Protein AF-A0A938KTK2-F1 (afdb_monomer_lite)

Structure (mmCIF, N/CA/C/O backbone):
data_AF-A0A938KTK2-F1
#
_entry.id   AF-A0A938KTK2-F1
#
loop_
_atom_site.group_PDB
_atom_site.id
_atom_site.type_symbol
_atom_site.label_atom_id
_atom_site.label_alt_id
_atom_site.label_comp_id
_atom_site.label_asym_id
_atom_site.label_entity_id
_atom_site.label_seq_id
_atom_site.pdbx_PDB_ins_code
_atom_site.Cartn_x
_atom_site.Cartn_y
_atom_site.Cartn_z
_atom_site.occupancy
_atom_site.B_iso_or_equiv
_atom_site.auth_seq_id
_atom_site.auth_comp_id
_atom_site.auth_asym_id
_atom_site.auth_atom_id
_atom_site.pdbx_PDB_model_num
ATOM 1 N N . MET A 1 1 ? -37.517 26.033 -31.814 1.00 39.88 1 MET A N 1
ATOM 2 C CA . MET A 1 1 ? -37.180 26.142 -30.376 1.00 39.88 1 MET A CA 1
ATOM 3 C C . MET A 1 1 ? -37.928 25.054 -29.617 1.00 39.88 1 MET A C 1
ATOM 5 O O . MET A 1 1 ? -39.121 25.195 -29.401 1.00 39.88 1 MET A O 1
ATOM 9 N N . SER A 1 2 ? -37.272 23.935 -29.299 1.00 27.55 2 SER A N 1
ATOM 10 C CA . SER A 1 2 ? -37.910 22.779 -28.652 1.00 27.55 2 SER A CA 1
ATOM 11 C C . SER A 1 2 ? -37.091 22.326 -27.444 1.00 27.55 2 SER A C 1
ATOM 13 O O . SER A 1 2 ? -35.879 22.133 -27.532 1.00 27.55 2 SER A O 1
ATOM 15 N N . LYS A 1 3 ? -37.782 22.191 -26.308 1.00 30.16 3 LYS A N 1
ATOM 16 C CA . LYS A 1 3 ? -37.305 21.900 -24.946 1.00 30.16 3 LYS A CA 1
ATOM 17 C C . LYS A 1 3 ? -36.794 20.457 -24.751 1.00 30.16 3 LYS A C 1
ATOM 19 O O . LYS A 1 3 ? -36.949 19.895 -23.674 1.00 30.16 3 LYS A O 1
ATOM 24 N N . VAL A 1 4 ? -36.178 19.850 -25.767 1.00 32.75 4 VAL A N 1
ATOM 25 C CA . VAL A 1 4 ? -35.735 18.439 -25.724 1.00 32.75 4 VAL A CA 1
ATOM 26 C C . VAL A 1 4 ? -34.206 18.295 -25.624 1.00 32.75 4 VAL A C 1
ATOM 28 O O . VAL A 1 4 ? -33.712 17.264 -25.182 1.00 32.75 4 VAL A O 1
ATOM 31 N N . SER A 1 5 ? -33.426 19.347 -25.890 1.00 31.81 5 SER A N 1
ATOM 32 C CA . SER A 1 5 ? -31.952 19.263 -25.857 1.00 31.81 5 SER A CA 1
ATOM 33 C C . SER A 1 5 ? -31.294 19.537 -24.497 1.00 31.81 5 SER A C 1
ATOM 35 O O . SER A 1 5 ? -30.075 19.433 -24.397 1.00 31.81 5 SER A O 1
ATOM 37 N N . LEU A 1 6 ? -32.049 19.847 -23.434 1.00 31.19 6 LEU A N 1
ATOM 38 C CA . LEU A 1 6 ? -31.462 20.140 -22.112 1.00 31.19 6 LEU A CA 1
ATOM 39 C C . LEU A 1 6 ? -31.362 18.918 -21.177 1.00 31.19 6 LEU A C 1
ATOM 41 O O . LEU A 1 6 ? -30.673 18.982 -20.163 1.00 31.19 6 LEU A O 1
ATOM 45 N N . PHE A 1 7 ? -32.004 17.794 -21.516 1.00 28.53 7 PHE A N 1
ATOM 46 C CA . PHE A 1 7 ? -32.026 16.598 -20.659 1.00 28.53 7 PHE A CA 1
ATOM 47 C C . PHE A 1 7 ? -30.880 15.608 -20.933 1.00 28.53 7 PHE A C 1
ATOM 49 O O . PHE A 1 7 ? -30.569 14.785 -20.076 1.00 28.53 7 PHE A O 1
ATOM 56 N N . LEU A 1 8 ? -30.190 15.718 -22.077 1.00 29.33 8 LEU A N 1
ATOM 57 C CA . LEU A 1 8 ? -29.043 14.855 -22.404 1.00 29.33 8 LEU A CA 1
ATOM 58 C C . LEU A 1 8 ? -27.687 15.390 -21.912 1.00 29.33 8 LEU A C 1
ATOM 60 O O . LEU A 1 8 ? -26.718 14.639 -21.865 1.00 29.33 8 LEU A O 1
ATOM 64 N N . VAL A 1 9 ? -27.609 16.655 -21.488 1.00 30.72 9 VAL A N 1
ATOM 65 C CA . VAL A 1 9 ? -26.362 17.251 -20.964 1.00 30.72 9 VAL A CA 1
ATOM 66 C C . VAL A 1 9 ? -26.236 17.085 -19.440 1.00 30.72 9 VAL A C 1
ATOM 68 O O . VAL A 1 9 ? -25.138 17.162 -18.898 1.00 30.72 9 VAL A O 1
ATOM 71 N N . PHE A 1 10 ? -27.320 16.731 -18.741 1.00 29.06 10 PHE A N 1
ATOM 72 C CA . PHE A 1 10 ? -27.298 16.473 -17.293 1.00 29.06 10 PHE A CA 1
ATOM 73 C C . PHE A 1 10 ? -27.007 15.013 -16.894 1.00 29.06 10 PHE A C 1
ATOM 75 O O . PHE A 1 10 ? -26.837 14.735 -15.709 1.00 29.06 10 PHE A O 1
ATOM 82 N N . LEU A 1 11 ? -26.876 14.088 -17.857 1.00 29.39 11 LEU A N 1
ATOM 83 C CA . LEU A 1 11 ? -26.580 12.666 -17.601 1.00 29.39 11 LEU A CA 1
ATOM 84 C C . LEU A 1 11 ? -25.122 12.248 -17.875 1.00 29.39 11 LEU A C 1
ATOM 86 O O . LEU A 1 11 ? -24.785 11.085 -17.675 1.00 29.39 11 LEU A O 1
ATOM 90 N N . LEU A 1 12 ? -24.234 13.173 -18.264 1.00 28.72 12 LEU A N 1
ATOM 91 C CA . LEU A 1 12 ? -22.822 12.867 -18.570 1.00 28.72 12 LEU A CA 1
ATOM 92 C C . LEU A 1 12 ? -21.791 13.460 -17.594 1.00 28.72 12 LEU A C 1
ATOM 94 O O . LEU A 1 12 ? -20.591 13.288 -17.791 1.00 28.72 12 LEU A O 1
ATOM 98 N N . PHE A 1 13 ? -22.222 14.084 -16.493 1.00 29.36 13 PHE A N 1
ATOM 99 C CA . PHE A 1 13 ? -21.307 14.595 -15.460 1.00 29.36 13 PHE A CA 1
ATOM 100 C C . PHE A 1 13 ? -21.699 14.243 -14.020 1.00 29.36 13 PHE A C 1
ATOM 102 O O . PHE A 1 13 ? -21.293 14.917 -13.078 1.00 29.36 13 PHE A O 1
ATOM 109 N N . SER A 1 14 ? -22.355 13.105 -13.797 1.00 26.55 14 SER A N 1
ATOM 110 C CA . SER A 1 14 ? -22.160 12.374 -12.542 1.00 26.55 14 SER A CA 1
ATOM 111 C C . SER A 1 14 ? -20.843 11.598 -12.637 1.00 26.55 14 SER A C 1
ATOM 113 O O . SER A 1 14 ? -20.817 10.371 -12.673 1.00 26.55 14 SER A O 1
ATOM 115 N N . HIS A 1 15 ? -19.713 12.318 -12.658 1.00 28.14 15 HIS A N 1
ATOM 116 C CA . HIS A 1 15 ? -18.456 11.720 -12.217 1.00 28.14 15 HIS A CA 1
ATOM 117 C C . HIS A 1 15 ? -18.686 11.318 -10.761 1.00 28.14 15 HIS A C 1
ATOM 119 O O . HIS A 1 15 ? -18.537 12.128 -9.845 1.00 28.14 15 HIS A O 1
ATOM 125 N N . SER A 1 16 ? -19.120 10.076 -10.536 1.00 31.05 16 SER A N 1
ATOM 126 C CA . SER A 1 16 ? -19.015 9.456 -9.229 1.00 31.05 16 SER A CA 1
ATOM 127 C C . SER A 1 16 ? -17.548 9.622 -8.866 1.00 31.05 16 SER A C 1
ATOM 129 O O . SER A 1 16 ? -16.688 9.032 -9.514 1.00 31.05 16 SER A O 1
ATOM 131 N N . PHE A 1 17 ? -17.224 10.498 -7.914 1.00 35.62 17 PHE A N 1
ATOM 132 C CA . PHE A 1 17 ? -15.895 10.479 -7.324 1.00 35.62 17 PHE A CA 1
ATOM 133 C C . PHE A 1 17 ? -15.704 9.040 -6.848 1.00 35.62 17 PHE A C 1
ATOM 135 O O . PHE A 1 17 ? -16.387 8.613 -5.921 1.00 35.62 17 PHE A O 1
ATOM 142 N N . LEU A 1 18 ? -14.879 8.267 -7.557 1.00 49.81 18 LEU A N 1
ATOM 143 C CA . LEU A 1 18 ? -14.706 6.845 -7.296 1.00 49.81 18 LEU A CA 1
ATOM 144 C C . LEU A 1 18 ? -13.983 6.731 -5.957 1.00 49.81 18 LEU A C 1
ATOM 146 O O . LEU A 1 18 ? -12.780 6.974 -5.840 1.00 49.81 18 LEU A O 1
ATOM 150 N N . TYR A 1 19 ? -14.764 6.465 -4.913 1.00 61.59 19 TYR A N 1
ATOM 151 C CA . TYR A 1 19 ? -14.257 6.252 -3.571 1.00 61.59 19 TYR A CA 1
ATOM 152 C C . TYR A 1 19 ? -13.677 4.842 -3.500 1.00 61.59 19 TYR A C 1
ATOM 154 O O . TYR A 1 19 ? -14.256 3.882 -3.998 1.00 61.59 19 TYR A O 1
ATOM 162 N N . ALA A 1 20 ? -12.507 4.709 -2.881 1.00 73.06 20 ALA A N 1
ATOM 163 C CA . ALA A 1 20 ? -12.031 3.393 -2.494 1.00 73.06 20 ALA A CA 1
ATOM 164 C C . ALA A 1 20 ? -12.806 2.945 -1.254 1.00 73.06 20 ALA A C 1
ATOM 166 O O . ALA A 1 20 ? -12.622 3.500 -0.171 1.00 73.06 20 ALA A O 1
ATOM 167 N N . ASP A 1 21 ? -13.627 1.912 -1.417 1.00 82.19 21 ASP A N 1
ATOM 168 C CA . ASP A 1 21 ? -14.369 1.266 -0.332 1.00 82.19 21 ASP A CA 1
ATOM 169 C C . ASP A 1 21 ? -13.520 0.182 0.362 1.00 82.19 21 ASP A C 1
ATOM 171 O O . ASP A 1 21 ? -13.972 -0.933 0.647 1.00 82.19 21 ASP A O 1
ATOM 175 N N . ASN A 1 22 ? -12.244 0.495 0.590 1.00 90.25 22 ASN A N 1
ATOM 176 C CA . ASN A 1 22 ? -11.316 -0.313 1.367 1.00 90.25 22 ASN A CA 1
ATOM 177 C C . ASN A 1 22 ? -10.430 0.582 2.239 1.00 90.25 22 ASN A C 1
ATOM 179 O O . ASN A 1 22 ? -10.300 1.786 2.043 1.00 90.25 22 ASN A O 1
ATOM 183 N N . GLY A 1 23 ? -9.832 -0.024 3.259 1.00 92.94 23 GLY A N 1
ATOM 184 C CA . GLY A 1 23 ? -9.064 0.670 4.279 1.00 92.94 23 GLY A CA 1
ATOM 185 C C . GLY A 1 23 ? -9.214 -0.002 5.636 1.00 92.94 23 GLY A C 1
ATOM 186 O O . GLY A 1 23 ? -10.206 -0.667 5.948 1.00 92.94 23 GLY A O 1
ATOM 187 N N . ARG A 1 24 ? -8.202 0.163 6.484 1.00 95.31 24 ARG A N 1
ATOM 188 C CA . ARG A 1 24 ? -8.201 -0.449 7.819 1.00 95.31 24 ARG A CA 1
ATOM 189 C C . ARG A 1 24 ? -9.121 0.249 8.808 1.00 95.31 24 ARG A C 1
ATOM 191 O O . ARG A 1 24 ? -9.596 -0.401 9.731 1.00 95.31 24 ARG A O 1
ATOM 198 N N . VAL A 1 25 ? -9.408 1.529 8.607 1.00 95.25 25 VAL A N 1
ATOM 199 C CA . VAL A 1 25 ? -10.257 2.334 9.484 1.00 95.25 25 VAL A CA 1
ATOM 200 C C . VAL A 1 25 ? -11.347 3.001 8.660 1.00 95.25 25 VAL A C 1
ATOM 202 O O . VAL A 1 25 ? -11.061 3.734 7.715 1.00 95.25 25 VAL A O 1
ATOM 205 N N . THR A 1 26 ? -12.599 2.742 9.025 1.00 94.06 26 THR A N 1
ATOM 206 C CA . THR A 1 26 ? -13.753 3.502 8.534 1.00 94.06 26 THR A CA 1
ATOM 207 C C . THR A 1 26 ? -14.094 4.598 9.536 1.00 94.06 26 THR A C 1
ATOM 209 O O . THR A 1 26 ? -14.291 4.308 10.717 1.00 94.06 26 THR A O 1
ATOM 212 N N . HIS A 1 27 ? -14.140 5.847 9.076 1.00 93.69 27 HIS A N 1
ATOM 213 C CA . HIS A 1 27 ? -14.507 7.008 9.883 1.00 93.69 27 HIS A CA 1
ATOM 214 C C . HIS A 1 27 ? -15.988 7.315 9.676 1.00 93.69 27 HIS A C 1
ATOM 216 O O . HIS A 1 27 ? -16.401 7.615 8.554 1.00 93.69 27 HIS A O 1
ATOM 222 N N . LEU A 1 28 ? -16.771 7.258 10.751 1.00 93.25 28 LEU A N 1
ATOM 223 C CA . LEU A 1 28 ? -18.196 7.581 10.717 1.00 93.25 28 LEU A CA 1
ATOM 224 C C . LEU A 1 28 ? -18.598 8.492 11.864 1.00 93.25 28 LEU A C 1
ATOM 226 O O . LEU A 1 28 ? -17.990 8.458 12.933 1.00 93.25 28 LEU A O 1
ATOM 230 N N . ALA A 1 29 ? -19.654 9.261 11.645 1.00 94.25 29 ALA A N 1
ATOM 231 C CA . ALA A 1 29 ? -20.233 10.131 12.645 1.00 94.25 29 ALA A CA 1
ATOM 232 C C . ALA A 1 29 ? -21.749 9.973 12.744 1.00 94.25 29 ALA A C 1
ATOM 234 O O . ALA A 1 29 ? -22.392 9.585 11.776 1.00 94.25 29 ALA A O 1
ATOM 235 N N . TRP A 1 30 ? -22.319 10.309 13.897 1.00 94.31 30 TRP A N 1
ATOM 236 C CA . TRP A 1 30 ? -23.762 10.498 14.057 1.00 94.31 30 TRP A CA 1
ATOM 237 C C . TRP A 1 30 ? -24.066 11.416 15.244 1.00 94.31 30 TRP A C 1
ATOM 239 O O . TRP A 1 30 ? -23.200 11.693 16.084 1.00 94.31 30 TRP A O 1
ATOM 249 N N . THR A 1 31 ? -25.315 11.872 15.310 1.00 94.44 31 THR A N 1
ATOM 250 C CA . THR A 1 31 ? -25.843 12.660 16.429 1.00 94.44 31 THR A CA 1
ATOM 251 C C . THR A 1 31 ? -26.842 11.830 17.220 1.00 94.44 31 THR A C 1
ATOM 253 O O . THR A 1 31 ? -27.628 11.077 16.646 1.00 94.44 31 THR A O 1
ATOM 256 N N . GLU A 1 32 ? -26.801 11.963 18.541 1.00 94.88 32 GLU A N 1
ATOM 257 C CA . GLU A 1 32 ? -27.670 11.256 19.475 1.00 94.88 32 GLU A CA 1
ATOM 258 C C . GLU A 1 32 ? -28.656 12.218 20.140 1.00 94.88 32 GLU A C 1
ATOM 260 O O . GLU A 1 32 ? -28.302 13.325 20.557 1.00 94.88 32 GLU A O 1
ATOM 265 N N . ASN A 1 33 ? -29.891 11.753 20.292 1.00 93.69 33 ASN A N 1
ATOM 266 C CA . ASN A 1 33 ? -30.889 12.348 21.168 1.00 93.69 33 ASN A CA 1
ATOM 267 C C . ASN A 1 33 ? -30.464 12.224 22.647 1.00 93.69 33 ASN A C 1
ATOM 269 O O . ASN A 1 33 ? -29.628 11.380 22.984 1.00 93.69 33 ASN A O 1
ATOM 273 N N . PRO A 1 34 ? -31.072 12.992 23.574 1.00 90.62 34 PRO A N 1
ATOM 274 C CA . PRO A 1 34 ? -30.768 12.897 25.007 1.00 90.62 34 PRO A CA 1
ATOM 275 C C . PRO A 1 34 ? -30.917 11.486 25.601 1.00 90.62 34 PRO A C 1
ATOM 277 O O . PRO A 1 34 ? -30.214 11.146 26.550 1.00 90.62 34 PRO A O 1
ATOM 280 N N . ASN A 1 35 ? -31.792 10.660 25.016 1.00 89.38 35 ASN A N 1
ATOM 281 C CA . ASN A 1 35 ? -32.028 9.263 25.393 1.00 89.38 35 ASN A CA 1
ATOM 282 C C . ASN A 1 35 ? -31.043 8.256 24.752 1.00 89.38 35 ASN A C 1
ATOM 284 O O . ASN A 1 35 ? -31.236 7.052 24.895 1.00 89.38 35 ASN A O 1
ATOM 288 N N . GLY A 1 36 ? -30.026 8.721 24.016 1.00 90.38 36 GLY A N 1
ATOM 289 C CA . GLY A 1 36 ? -29.012 7.880 23.365 1.00 90.38 36 GLY A CA 1
ATOM 290 C C . GLY A 1 36 ? -29.423 7.272 22.017 1.00 90.38 36 GLY A C 1
ATOM 291 O O . GLY A 1 36 ? -28.642 6.529 21.425 1.00 90.38 36 GLY A O 1
ATOM 292 N N . THR A 1 37 ? -30.623 7.576 21.513 1.00 94.50 37 THR A N 1
ATOM 293 C CA . THR A 1 37 ? -31.054 7.140 20.171 1.00 94.50 37 THR A CA 1
ATOM 294 C C . THR A 1 37 ? -30.400 7.977 19.075 1.00 94.50 37 THR A C 1
ATOM 296 O O . THR A 1 37 ? -30.203 9.180 19.237 1.00 94.50 37 THR A O 1
ATOM 299 N N . ILE A 1 38 ? -30.065 7.346 17.953 1.00 95.38 38 ILE A N 1
ATOM 300 C CA . ILE A 1 38 ? -29.476 7.992 16.777 1.00 95.38 38 ILE A CA 1
ATOM 301 C C . ILE A 1 38 ? -30.541 8.853 16.079 1.00 95.38 38 ILE A C 1
ATOM 303 O O . ILE A 1 38 ? -31.690 8.437 15.934 1.00 95.38 38 ILE A O 1
ATOM 307 N N . GLN A 1 39 ? -30.158 10.061 15.664 1.00 93.69 39 GLN A N 1
ATOM 308 C CA . GLN A 1 39 ? -31.005 10.993 14.911 1.00 93.69 39 GLN A CA 1
ATOM 309 C C . GLN A 1 39 ? -30.984 10.709 13.402 1.00 93.69 39 GLN A C 1
ATOM 311 O O . GLN A 1 39 ? -30.013 10.158 12.888 1.00 93.69 39 GLN A O 1
ATOM 316 N N . ASN A 1 40 ? -32.020 11.161 12.685 1.00 89.69 40 ASN A N 1
ATOM 317 C CA . ASN A 1 40 ? -32.114 11.128 11.216 1.00 89.69 40 ASN A CA 1
ATOM 318 C C . ASN A 1 40 ? -31.915 9.724 10.615 1.00 89.69 40 ASN A C 1
ATOM 320 O O . ASN A 1 40 ? -31.173 9.541 9.652 1.00 89.69 40 ASN A O 1
ATOM 324 N N . THR A 1 41 ? -32.573 8.719 11.196 1.00 89.50 41 THR A N 1
ATOM 325 C CA . THR A 1 41 ? -32.383 7.301 10.848 1.00 89.50 41 THR A CA 1
ATOM 326 C C . THR A 1 41 ? -32.988 6.880 9.508 1.00 89.50 41 THR A C 1
ATOM 328 O O . THR A 1 41 ? -32.746 5.757 9.073 1.00 89.50 41 THR A O 1
ATOM 331 N N . GLU A 1 42 ? -33.723 7.769 8.836 1.00 83.88 42 GLU A N 1
ATOM 332 C CA . GLU A 1 42 ? -34.363 7.529 7.534 1.00 83.88 42 GLU A CA 1
ATOM 333 C C . GLU A 1 42 ? -33.356 7.233 6.413 1.00 83.88 42 GLU A C 1
ATOM 335 O O . GLU A 1 42 ? -33.641 6.442 5.519 1.00 83.88 42 GLU A O 1
ATOM 340 N N . SER A 1 43 ? -32.155 7.820 6.477 1.00 84.31 43 SER A N 1
ATOM 341 C CA . SER A 1 43 ? -31.083 7.605 5.501 1.00 84.31 43 SER A CA 1
ATOM 342 C C . SER A 1 43 ? -29.833 7.055 6.183 1.00 84.31 43 SER A C 1
ATOM 344 O O . SER A 1 43 ? -29.384 7.593 7.197 1.00 84.31 43 SER A O 1
ATOM 346 N N . ASN A 1 44 ? -29.265 5.968 5.643 1.00 87.62 44 ASN A N 1
ATOM 347 C CA . ASN A 1 44 ? -28.061 5.301 6.163 1.00 87.62 44 ASN A CA 1
ATOM 348 C C . ASN A 1 44 ? -28.096 5.019 7.680 1.00 87.62 44 ASN A C 1
ATOM 350 O O . ASN A 1 44 ? -27.062 5.072 8.348 1.00 87.62 44 ASN A O 1
ATOM 354 N N . LEU A 1 45 ? -29.277 4.740 8.248 1.00 91.06 45 LEU A N 1
ATOM 355 C CA . LEU A 1 45 ? -29.471 4.532 9.691 1.00 91.06 45 LEU A CA 1
ATOM 356 C C . LEU A 1 45 ? -28.987 5.721 10.556 1.00 91.06 45 LEU A C 1
ATOM 358 O O . LEU A 1 45 ? -28.635 5.534 11.720 1.00 91.06 45 LEU A O 1
ATOM 362 N N . GLY A 1 46 ? -28.938 6.937 9.996 1.00 90.44 46 GLY A N 1
ATOM 363 C CA . GLY A 1 46 ? -28.438 8.147 10.663 1.00 90.44 46 GLY A CA 1
ATOM 364 C C . GLY A 1 46 ? -26.912 8.252 10.720 1.00 90.44 46 GLY A C 1
ATOM 365 O O . GLY A 1 46 ? -26.369 9.163 11.353 1.00 90.44 46 GLY A O 1
ATOM 366 N N . LEU A 1 47 ? -26.201 7.329 10.065 1.00 92.88 47 LEU A N 1
ATOM 367 C CA . LEU A 1 47 ? -24.745 7.300 10.028 1.00 92.88 47 LEU A CA 1
ATOM 368 C C . LEU A 1 47 ? -24.206 8.147 8.875 1.00 92.88 47 LEU A C 1
ATOM 370 O O . LEU A 1 47 ? -24.567 7.983 7.711 1.00 92.88 47 LEU A O 1
ATOM 374 N N . ILE A 1 48 ? -23.256 9.014 9.202 1.00 90.81 48 ILE A N 1
ATOM 375 C CA . ILE A 1 48 ? -22.566 9.889 8.262 1.00 90.81 48 ILE A CA 1
ATOM 376 C C . ILE A 1 48 ? -21.183 9.304 8.003 1.00 90.81 48 ILE A C 1
ATOM 378 O O . ILE A 1 48 ? -20.292 9.364 8.854 1.00 90.81 48 ILE A O 1
ATOM 382 N N . PHE A 1 49 ? -20.987 8.736 6.817 1.00 88.75 49 PHE A N 1
ATOM 383 C CA . PHE A 1 49 ? -19.689 8.222 6.398 1.00 88.75 49 PHE A CA 1
ATOM 384 C C . PHE A 1 49 ? -18.755 9.366 5.987 1.00 88.75 49 PHE A C 1
ATOM 386 O O . PHE A 1 49 ? -19.050 10.143 5.075 1.00 88.75 49 PHE A O 1
ATOM 393 N N . PHE A 1 50 ? -17.593 9.458 6.631 1.00 88.12 50 PHE A N 1
ATOM 394 C CA . PHE A 1 50 ? -16.577 10.443 6.272 1.00 88.12 50 PHE A CA 1
ATOM 395 C C . PHE A 1 50 ? -15.646 9.898 5.193 1.00 88.12 50 PHE A C 1
ATOM 397 O O . PHE A 1 50 ? -15.606 10.426 4.079 1.00 88.12 50 PHE A O 1
ATOM 404 N N . GLU A 1 51 ? -14.887 8.858 5.526 1.00 87.12 51 GLU A N 1
ATOM 405 C CA . GLU A 1 51 ? -13.891 8.250 4.646 1.00 87.12 51 GLU A CA 1
ATOM 406 C C . GLU A 1 51 ? -13.425 6.887 5.172 1.00 87.12 51 GLU A C 1
ATOM 408 O O . GLU A 1 51 ? -13.573 6.563 6.356 1.00 87.12 51 GLU A O 1
ATOM 413 N N . GLN A 1 52 ? -12.777 6.122 4.297 1.00 90.12 52 GLN A N 1
ATOM 414 C CA . GLN A 1 52 ? -11.957 4.975 4.663 1.00 90.12 52 GLN A CA 1
ATOM 415 C C . GLN A 1 52 ? -10.484 5.273 4.392 1.00 90.12 52 GLN A C 1
ATOM 417 O O . GLN A 1 52 ? -10.117 5.832 3.360 1.00 90.12 52 GLN A O 1
ATOM 422 N N . ARG A 1 53 ? -9.627 4.908 5.349 1.00 91.94 53 ARG A N 1
ATOM 423 C CA . ARG A 1 53 ? -8.168 5.029 5.232 1.00 91.94 53 ARG A CA 1
ATOM 424 C C . ARG A 1 53 ? -7.455 3.986 6.083 1.00 91.94 53 ARG A C 1
ATOM 426 O O . ARG A 1 53 ? -8.070 3.178 6.771 1.00 91.94 53 ARG A O 1
ATOM 433 N N . ASN A 1 54 ? -6.127 3.996 6.054 1.00 94.50 54 ASN A N 1
ATOM 434 C CA . ASN A 1 54 ? -5.285 3.060 6.808 1.00 94.50 54 ASN A CA 1
ATOM 435 C C . ASN A 1 54 ? -4.862 3.575 8.189 1.00 94.50 54 ASN A C 1
ATOM 437 O O . ASN A 1 54 ? -3.956 3.019 8.807 1.00 94.50 54 ASN A O 1
ATOM 441 N N . GLN A 1 55 ? -5.475 4.660 8.653 1.00 93.06 55 GLN A N 1
ATOM 442 C CA . GLN A 1 55 ? -5.015 5.422 9.804 1.00 93.06 55 GLN A CA 1
ATOM 443 C C . GLN A 1 55 ? -6.179 5.750 10.729 1.00 93.06 55 GLN A C 1
ATOM 445 O O . GLN A 1 55 ? -7.252 6.131 10.272 1.00 93.06 55 GLN A O 1
ATOM 450 N N . PHE A 1 56 ? -5.932 5.657 12.029 1.00 92.19 56 PHE A N 1
ATOM 451 C CA . PHE A 1 56 ? -6.705 6.411 13.005 1.00 92.19 56 PHE A CA 1
ATOM 452 C C . PHE A 1 56 ? -6.324 7.883 12.945 1.00 92.19 56 PHE A C 1
ATOM 454 O O . PHE A 1 56 ? -5.216 8.225 12.539 1.00 92.19 56 PHE A O 1
ATOM 461 N N . VAL A 1 57 ? -7.223 8.735 13.415 1.00 90.81 57 VAL A N 1
ATOM 462 C CA . VAL A 1 57 ? -6.998 10.163 13.589 1.00 90.81 57 VAL A CA 1
ATOM 463 C C . VAL A 1 57 ? -7.124 10.504 15.064 1.00 90.81 57 VAL A C 1
ATOM 465 O O . VAL A 1 57 ? -8.219 10.678 15.593 1.00 90.81 57 VAL A O 1
ATOM 468 N N . ASN A 1 58 ? -5.988 10.518 15.751 1.00 88.06 58 ASN A N 1
ATOM 469 C CA . ASN A 1 58 ? -5.923 10.750 17.187 1.00 88.06 58 ASN A CA 1
ATOM 470 C C . ASN A 1 58 ? -6.099 12.233 17.461 1.00 88.06 58 ASN A C 1
ATOM 472 O O . ASN A 1 58 ? -5.386 13.049 16.885 1.00 88.06 58 ASN A O 1
ATOM 476 N N . TYR A 1 59 ? -7.024 12.569 18.348 1.00 86.19 59 TYR A N 1
ATOM 477 C CA . TYR A 1 59 ? -7.153 13.926 18.851 1.00 86.19 59 TYR A CA 1
ATOM 478 C C . TYR A 1 59 ? -6.047 14.192 19.871 1.00 86.19 59 TYR A C 1
ATOM 480 O O . TYR A 1 59 ? -5.909 13.437 20.829 1.00 86.19 59 TYR A O 1
ATOM 488 N N . LYS A 1 60 ? -5.249 15.236 19.643 1.00 77.75 60 LYS A N 1
ATOM 489 C CA . LYS A 1 60 ? -4.074 15.576 20.458 1.00 77.75 60 LYS A CA 1
ATOM 490 C C . LYS A 1 60 ? -4.418 16.263 21.779 1.00 77.75 60 LYS A C 1
ATOM 492 O O . LYS A 1 60 ? -3.512 16.432 22.585 1.00 77.75 60 LYS A O 1
ATOM 497 N N . ASP A 1 61 ? -5.676 16.680 21.952 1.00 76.81 61 ASP A N 1
ATOM 498 C CA . ASP A 1 61 ? -6.171 17.469 23.086 1.00 76.81 61 ASP A CA 1
ATOM 499 C C . ASP A 1 61 ? -5.186 18.582 23.487 1.00 76.81 61 ASP A C 1
ATOM 501 O O . ASP A 1 61 ? -4.509 18.483 24.515 1.00 76.81 61 ASP A O 1
ATOM 505 N N . PRO A 1 62 ? -5.031 19.628 22.648 1.00 65.56 62 PRO A N 1
ATOM 506 C CA . PRO A 1 62 ? -3.960 20.617 22.799 1.00 65.56 62 PRO A CA 1
ATOM 507 C C . PRO A 1 62 ? -3.972 21.339 24.155 1.00 65.56 62 PRO A C 1
ATOM 509 O O . PRO A 1 62 ? -2.936 21.885 24.549 1.00 65.56 62 PRO A O 1
ATOM 512 N N . ASN A 1 63 ? -5.111 21.300 24.853 1.00 72.06 63 ASN A N 1
ATOM 513 C CA . ASN A 1 63 ? -5.361 21.929 26.145 1.00 72.06 63 ASN A CA 1
ATOM 514 C C . ASN A 1 63 ? -4.959 21.052 27.347 1.00 72.06 63 ASN A C 1
ATOM 516 O O . ASN A 1 63 ? -4.932 21.553 28.468 1.00 72.06 63 ASN A O 1
ATOM 520 N N . ASN A 1 64 ? -4.617 19.771 27.151 1.00 77.88 64 ASN A N 1
ATOM 521 C CA . ASN A 1 64 ? -4.124 18.899 28.220 1.00 77.88 64 ASN A CA 1
ATOM 522 C C . ASN A 1 64 ? -2.582 18.804 28.193 1.00 77.88 64 ASN A C 1
ATOM 524 O O . ASN A 1 64 ? -2.020 18.050 27.390 1.00 77.88 64 ASN A O 1
ATOM 528 N N . PRO A 1 65 ? -1.856 19.516 29.077 1.00 78.69 65 PRO A N 1
ATOM 529 C CA . PRO A 1 65 ? -0.396 19.594 29.009 1.00 78.69 65 PRO A CA 1
ATOM 530 C C . PRO A 1 65 ? 0.312 18.262 29.296 1.00 78.69 65 PRO A C 1
ATOM 532 O O . PRO A 1 65 ? 1.450 18.087 28.850 1.00 78.69 65 PRO A O 1
ATOM 535 N N . PHE A 1 66 ? -0.344 17.328 29.998 1.00 80.56 66 PHE A N 1
ATOM 536 C CA . PHE A 1 66 ? 0.235 16.040 30.390 1.00 80.56 66 PHE A CA 1
ATOM 537 C C . PHE A 1 66 ? 0.316 15.039 29.234 1.00 80.56 66 PHE A C 1
ATOM 539 O O . PHE A 1 66 ? 1.298 14.301 29.116 1.00 80.56 66 PHE A O 1
ATOM 546 N N . PHE A 1 67 ? -0.704 15.047 28.372 1.00 74.75 67 PHE A N 1
ATOM 547 C CA . PHE A 1 67 ? -0.864 14.117 27.248 1.00 74.75 67 PHE A CA 1
ATOM 548 C C . PHE A 1 67 ? -0.553 14.744 25.887 1.00 74.75 67 PHE A C 1
ATOM 550 O O . PHE A 1 67 ? -0.469 14.034 24.884 1.00 74.75 67 PHE A O 1
ATOM 557 N N . LYS A 1 68 ? -0.306 16.059 25.848 1.00 78.12 68 LYS A N 1
ATOM 558 C CA . LYS A 1 68 ? 0.153 16.754 24.648 1.00 78.12 68 LYS A CA 1
ATOM 559 C C . LYS A 1 68 ? 1.457 16.141 24.134 1.00 78.12 68 LYS A C 1
ATOM 561 O O . LYS A 1 68 ? 2.482 16.156 24.820 1.00 78.12 68 LYS A O 1
ATOM 566 N N . ILE A 1 69 ? 1.413 15.644 22.899 1.00 77.19 69 ILE A N 1
ATOM 567 C CA . ILE A 1 69 ? 2.573 15.102 22.185 1.00 77.19 69 ILE A CA 1
ATOM 568 C C . ILE A 1 69 ? 3.552 16.251 21.916 1.00 77.19 69 ILE A C 1
ATOM 570 O O . ILE A 1 69 ? 3.199 17.223 21.246 1.00 77.19 69 ILE A O 1
ATOM 574 N N . ARG A 1 70 ? 4.773 16.153 22.452 1.00 80.75 70 ARG A N 1
ATOM 575 C CA . ARG A 1 70 ? 5.820 17.182 22.312 1.00 80.75 70 ARG A CA 1
ATOM 576 C C . ARG A 1 70 ? 6.719 16.917 21.114 1.00 80.75 70 ARG A C 1
ATOM 578 O O . ARG A 1 70 ? 6.997 17.829 20.346 1.00 80.75 70 ARG A O 1
ATOM 585 N N . TYR A 1 71 ? 7.128 15.668 20.930 1.00 80.81 71 TYR A N 1
ATOM 586 C CA . TYR A 1 71 ? 7.838 15.209 19.741 1.00 80.81 71 TYR A CA 1
ATOM 587 C C . TYR A 1 71 ? 7.662 13.697 19.571 1.00 80.81 71 TYR A C 1
ATOM 589 O O . TYR A 1 71 ? 7.163 13.001 20.454 1.00 80.81 71 TYR A O 1
ATOM 597 N N . THR A 1 72 ? 8.048 13.181 18.406 1.00 77.69 72 THR A N 1
ATOM 598 C CA . THR A 1 72 ? 8.032 11.744 18.107 1.00 77.69 72 THR A CA 1
ATOM 599 C C . THR A 1 72 ? 9.460 11.266 17.895 1.00 77.69 72 THR A C 1
ATOM 601 O O . THR A 1 72 ? 10.163 11.805 17.043 1.00 77.69 72 THR A O 1
ATOM 604 N N . TRP A 1 73 ? 9.892 10.257 18.651 1.00 78.31 73 TRP A N 1
ATOM 605 C CA . TRP A 1 73 ? 11.234 9.683 18.534 1.00 78.31 73 TRP A CA 1
ATOM 606 C C . TRP A 1 73 ? 11.165 8.163 18.663 1.00 78.31 73 TRP A C 1
ATOM 608 O O . TRP A 1 73 ? 10.493 7.647 19.552 1.00 78.31 73 TRP A O 1
ATOM 618 N N . ILE A 1 74 ? 11.806 7.452 17.727 1.00 77.00 74 ILE A N 1
ATOM 619 C CA . ILE A 1 74 ? 11.784 5.976 17.625 1.00 77.00 74 ILE A CA 1
ATOM 620 C C . ILE A 1 74 ? 10.337 5.424 17.586 1.00 77.00 74 ILE A C 1
ATOM 622 O O . ILE A 1 74 ? 10.019 4.354 18.086 1.00 77.00 74 ILE A O 1
ATOM 626 N N . GLY A 1 75 ? 9.411 6.175 16.981 1.00 70.00 75 GLY A N 1
ATOM 627 C CA . GLY A 1 75 ? 8.001 5.776 16.874 1.00 70.00 75 GLY A CA 1
ATOM 628 C C . GLY A 1 75 ? 7.181 5.908 18.164 1.00 70.00 75 GLY A C 1
ATOM 629 O O . GLY A 1 75 ? 6.005 5.547 18.151 1.00 70.00 75 GLY A O 1
ATOM 630 N N . ILE A 1 76 ? 7.763 6.451 19.237 1.00 78.94 76 ILE A N 1
ATOM 631 C CA . ILE A 1 76 ? 7.071 6.773 20.490 1.00 78.94 76 ILE A CA 1
ATOM 632 C C . ILE A 1 76 ? 6.661 8.248 20.469 1.00 78.94 76 ILE A C 1
ATOM 634 O O . ILE A 1 76 ? 7.451 9.124 20.102 1.00 78.94 76 ILE A O 1
ATOM 638 N N . GLU A 1 77 ? 5.413 8.516 20.854 1.00 80.81 77 GLU A N 1
ATOM 639 C CA . GLU A 1 77 ? 4.852 9.862 21.002 1.00 80.81 77 GLU A CA 1
ATOM 640 C C . GLU A 1 77 ? 5.138 10.363 22.426 1.00 80.81 77 GLU A C 1
ATOM 642 O O . GLU A 1 77 ? 4.433 10.020 23.375 1.00 80.81 77 GLU A O 1
ATOM 647 N N . TRP A 1 78 ? 6.197 11.161 22.581 1.00 83.75 78 TRP A N 1
ATOM 648 C CA . TRP A 1 78 ? 6.661 11.621 23.888 1.00 83.75 78 TRP A CA 1
ATOM 649 C C . TRP A 1 78 ? 5.737 12.702 24.452 1.00 83.75 78 TRP A C 1
ATOM 651 O O . TRP A 1 78 ? 5.455 13.714 23.803 1.00 83.75 78 TRP A O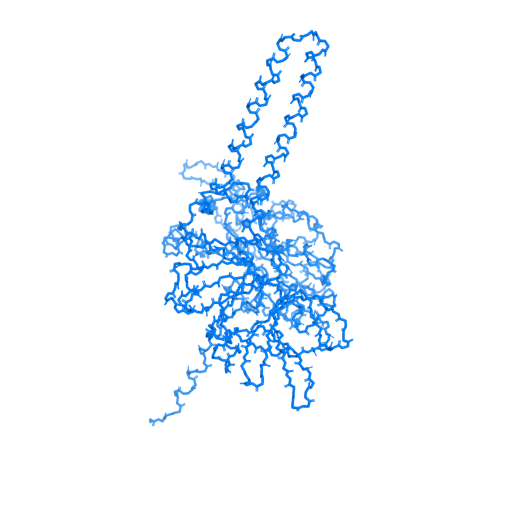 1
ATOM 661 N N . THR A 1 79 ? 5.294 12.491 25.688 1.00 87.12 79 THR A N 1
ATOM 662 C CA . THR A 1 79 ? 4.406 13.386 26.449 1.00 87.12 79 THR A CA 1
ATOM 663 C C . THR A 1 79 ? 5.045 13.753 27.788 1.00 87.12 79 THR A C 1
ATOM 665 O O . THR A 1 79 ? 6.005 13.108 28.209 1.00 87.12 79 THR A O 1
ATOM 668 N N . LEU A 1 80 ? 4.508 14.755 28.494 1.00 87.69 80 LEU A N 1
ATOM 669 C CA . LEU A 1 80 ? 5.031 15.163 29.806 1.00 87.69 80 LEU A CA 1
ATOM 670 C C . LEU A 1 80 ? 5.031 14.006 30.820 1.00 87.69 80 LEU A C 1
ATOM 672 O O . LEU A 1 80 ? 5.955 13.897 31.616 1.00 87.69 80 LEU A O 1
ATOM 676 N N . ILE A 1 81 ? 4.052 13.099 30.742 1.00 87.69 81 ILE A N 1
ATOM 677 C CA . ILE A 1 81 ? 3.994 11.908 31.605 1.00 87.69 81 ILE A CA 1
ATOM 678 C C . ILE A 1 81 ? 5.207 10.998 31.408 1.00 87.69 81 ILE A C 1
ATOM 680 O O . ILE A 1 81 ? 5.719 10.472 32.391 1.00 87.69 81 ILE A O 1
ATOM 684 N N . HIS A 1 82 ? 5.706 10.842 30.178 1.00 89.62 82 HIS A N 1
ATOM 685 C CA . HIS A 1 82 ? 6.924 10.062 29.947 1.00 89.62 82 HIS A CA 1
ATOM 686 C C . HIS A 1 82 ? 8.113 10.681 30.688 1.00 89.62 82 HIS A C 1
ATOM 688 O O . HIS A 1 82 ? 8.859 9.969 31.354 1.00 89.62 82 HIS A O 1
ATOM 694 N N . PHE A 1 83 ? 8.259 12.007 30.616 1.00 90.00 83 PHE A N 1
ATOM 695 C CA . PHE A 1 83 ? 9.335 12.716 31.309 1.00 90.00 83 PHE A CA 1
ATOM 696 C C . PHE A 1 83 ? 9.197 12.634 32.824 1.00 90.00 83 PHE A C 1
ATOM 698 O O . PHE A 1 83 ? 10.181 12.346 33.491 1.00 90.00 83 PHE A O 1
ATOM 705 N N . LEU A 1 84 ? 7.993 12.827 33.367 1.00 91.00 84 LEU A N 1
ATOM 706 C CA . LEU A 1 84 ? 7.746 12.719 34.806 1.00 91.00 84 LEU A CA 1
ATOM 707 C C . LEU A 1 84 ? 8.022 11.301 35.320 1.00 91.00 84 LEU A C 1
ATOM 709 O O . LEU A 1 84 ? 8.670 11.138 36.351 1.00 91.00 84 LEU A O 1
ATOM 713 N N . ALA A 1 85 ? 7.581 10.278 34.584 1.00 87.38 85 ALA A N 1
ATOM 714 C CA . ALA A 1 85 ? 7.792 8.889 34.966 1.00 87.38 85 ALA A CA 1
ATOM 715 C C . ALA A 1 85 ? 9.278 8.498 34.907 1.00 87.38 85 ALA A C 1
ATOM 717 O O . ALA A 1 85 ? 9.776 7.878 35.843 1.00 87.38 85 ALA A O 1
ATOM 718 N N . LEU A 1 86 ? 10.005 8.912 33.860 1.00 90.12 86 LEU A N 1
ATOM 719 C CA . LEU A 1 86 ? 11.453 8.693 33.763 1.00 90.12 86 LEU A CA 1
ATOM 720 C C . LEU A 1 86 ? 12.245 9.510 34.785 1.00 90.12 86 LEU A C 1
ATOM 722 O O . LEU A 1 86 ? 13.239 9.033 35.320 1.00 90.12 86 LEU A O 1
ATOM 726 N N . PHE A 1 87 ? 11.824 10.738 35.078 1.00 90.94 87 PHE A N 1
ATOM 727 C CA . PHE A 1 87 ? 12.465 11.553 36.102 1.00 90.94 87 PHE A CA 1
ATOM 728 C C . PHE A 1 87 ? 12.342 10.889 37.474 1.00 90.94 87 PHE A C 1
ATOM 730 O O . PHE A 1 87 ? 13.339 10.748 38.179 1.00 90.94 87 PHE A O 1
ATOM 737 N N . LEU A 1 88 ? 11.142 10.415 37.827 1.00 89.50 88 LEU A N 1
ATOM 738 C CA . LEU A 1 88 ? 10.911 9.711 39.086 1.00 89.50 88 LEU A CA 1
ATOM 739 C C . LEU A 1 88 ? 11.759 8.436 39.182 1.00 89.50 88 LEU A C 1
ATOM 741 O O . LEU A 1 88 ? 12.342 8.164 40.232 1.00 89.50 88 LEU A O 1
ATOM 745 N N . THR A 1 89 ? 11.872 7.669 38.095 1.00 86.19 89 THR A N 1
ATOM 746 C CA . THR A 1 89 ? 12.684 6.447 38.100 1.00 86.19 89 THR A CA 1
ATOM 747 C C . THR A 1 89 ? 14.169 6.758 38.227 1.00 86.19 89 THR A C 1
ATOM 749 O O . THR A 1 89 ? 14.835 6.133 39.050 1.00 86.19 89 THR A O 1
ATOM 752 N N . ILE A 1 90 ? 14.682 7.753 37.498 1.00 87.88 90 ILE A N 1
ATOM 753 C CA . ILE A 1 90 ? 16.075 8.212 37.599 1.00 87.88 90 ILE A CA 1
ATOM 754 C C . ILE A 1 90 ? 16.371 8.741 39.009 1.00 87.88 90 ILE A C 1
ATOM 756 O O . ILE A 1 90 ? 17.414 8.423 39.578 1.00 87.88 90 ILE A O 1
ATOM 760 N N . LEU A 1 91 ? 15.452 9.489 39.621 1.00 90.19 91 LEU A N 1
ATOM 761 C CA . LEU A 1 91 ? 15.617 9.989 40.986 1.00 90.19 91 LEU A CA 1
ATOM 762 C C . LEU A 1 91 ? 15.729 8.838 41.997 1.00 90.19 91 LEU A C 1
ATOM 764 O O . LEU A 1 91 ? 16.676 8.791 42.785 1.00 90.19 91 LEU A O 1
ATOM 768 N N . LEU A 1 92 ? 14.810 7.867 41.940 1.00 87.12 92 LEU A N 1
ATOM 769 C CA . LEU A 1 92 ? 14.860 6.671 42.789 1.00 87.12 92 LEU A CA 1
ATOM 770 C C . LEU A 1 92 ? 16.159 5.876 42.578 1.00 87.12 92 LEU A C 1
ATOM 772 O O . LEU A 1 92 ? 16.725 5.333 43.532 1.00 87.12 92 LEU A O 1
ATOM 776 N N . GLN A 1 93 ? 16.669 5.844 41.345 1.00 84.19 93 GLN A N 1
ATOM 777 C CA . GLN A 1 93 ? 17.934 5.192 40.997 1.00 84.19 93 GLN A CA 1
ATOM 778 C C . GLN A 1 93 ? 19.135 5.890 41.624 1.00 84.19 93 GLN A C 1
ATOM 780 O O . GLN A 1 93 ? 19.967 5.222 42.239 1.00 84.19 93 GLN A O 1
ATOM 785 N N . LEU A 1 94 ? 19.214 7.218 41.519 1.00 88.19 94 LEU A N 1
ATOM 786 C CA . LEU A 1 94 ? 20.285 8.005 42.128 1.00 88.19 94 LEU A CA 1
ATOM 787 C C . LEU A 1 94 ? 20.328 7.785 43.644 1.00 88.19 94 LEU A C 1
ATOM 789 O O . LEU A 1 94 ? 21.391 7.477 44.183 1.00 88.19 94 LEU A O 1
ATOM 793 N N . LEU A 1 95 ? 19.173 7.826 44.315 1.00 88.81 95 LEU A N 1
ATOM 794 C CA . LEU A 1 95 ? 19.073 7.582 45.759 1.00 88.81 95 LEU A CA 1
ATOM 795 C C . LEU A 1 95 ? 19.503 6.155 46.143 1.00 88.81 95 LEU A C 1
ATOM 797 O O . LEU A 1 95 ? 20.209 5.947 47.134 1.00 88.81 95 LEU A O 1
ATOM 801 N N . THR A 1 96 ? 19.120 5.157 45.342 1.00 86.94 96 THR A N 1
ATOM 802 C CA . THR A 1 96 ? 19.484 3.752 45.582 1.00 86.94 96 THR A CA 1
ATOM 803 C C . THR A 1 96 ? 20.982 3.521 45.370 1.00 86.94 96 THR A C 1
ATOM 805 O O . THR A 1 96 ? 21.645 2.905 46.209 1.00 86.94 96 THR A O 1
ATOM 808 N N . PHE A 1 97 ? 21.555 4.061 44.292 1.00 88.75 97 PHE A N 1
ATOM 809 C CA . PHE A 1 97 ? 22.982 3.927 44.006 1.00 88.75 97 PHE A CA 1
ATOM 810 C C . PHE A 1 97 ? 23.862 4.717 44.970 1.00 88.75 97 PHE A C 1
ATOM 812 O O . PHE A 1 97 ? 24.932 4.221 45.316 1.00 88.75 97 PHE A O 1
ATOM 819 N N . GLN A 1 98 ? 23.425 5.876 45.469 1.00 88.69 98 GLN A N 1
ATOM 820 C CA . GLN A 1 98 ? 24.126 6.587 46.544 1.00 88.69 98 GLN A CA 1
ATOM 821 C C . GLN A 1 98 ? 24.247 5.712 47.798 1.00 88.69 98 GLN A C 1
ATOM 823 O O . GLN A 1 98 ? 25.343 5.556 48.341 1.00 88.69 98 GLN A O 1
ATOM 828 N N . ARG A 1 99 ? 23.153 5.057 48.214 1.00 87.44 99 ARG A N 1
ATOM 829 C CA . ARG A 1 99 ? 23.163 4.133 49.362 1.00 87.44 99 ARG A CA 1
ATOM 830 C C . ARG A 1 99 ? 24.094 2.939 49.142 1.00 87.44 99 ARG A C 1
ATOM 832 O O . ARG A 1 99 ? 24.826 2.565 50.058 1.00 87.44 99 ARG A O 1
ATOM 839 N N . ILE A 1 100 ? 24.087 2.350 47.945 1.00 87.50 100 ILE A N 1
ATOM 840 C CA . ILE A 1 100 ? 24.956 1.211 47.605 1.00 87.50 100 ILE A CA 1
ATOM 841 C C . ILE A 1 100 ? 26.425 1.638 47.550 1.00 87.50 100 ILE A C 1
ATOM 843 O O . ILE A 1 100 ? 27.272 0.945 48.104 1.00 87.50 100 ILE A O 1
ATOM 847 N N . ASN A 1 101 ? 26.736 2.781 46.931 1.00 88.00 101 ASN A N 1
ATOM 848 C CA . ASN A 1 101 ? 28.102 3.298 46.846 1.00 88.00 101 ASN A CA 1
ATOM 849 C C . ASN A 1 101 ? 28.672 3.601 48.243 1.00 88.00 101 ASN A C 1
ATOM 851 O O . ASN A 1 101 ? 29.816 3.239 48.505 1.00 88.00 101 ASN A O 1
ATOM 855 N N . ARG A 1 102 ? 27.870 4.174 49.157 1.00 87.56 102 ARG A N 1
ATOM 856 C CA . ARG A 1 102 ? 28.278 4.398 50.556 1.00 87.56 102 ARG A CA 1
ATOM 857 C C . ARG A 1 102 ? 28.638 3.084 51.254 1.00 87.56 102 ARG A C 1
ATOM 859 O O . ARG A 1 102 ? 29.754 2.926 51.732 1.00 87.56 102 ARG A O 1
ATOM 866 N N . LYS A 1 103 ? 27.746 2.086 51.194 1.00 86.44 103 LYS A N 1
ATOM 867 C CA . LYS A 1 103 ? 28.007 0.748 51.763 1.00 86.44 103 LYS A CA 1
ATOM 868 C C . LYS A 1 103 ? 29.209 0.047 51.118 1.00 86.44 103 LYS A C 1
ATOM 870 O O . LYS A 1 103 ? 29.888 -0.742 51.772 1.00 86.44 103 LYS A O 1
ATOM 875 N N . MET A 1 104 ? 29.465 0.300 49.836 1.00 87.88 104 MET A N 1
ATOM 876 C CA . MET A 1 104 ? 30.586 -0.275 49.090 1.00 87.88 104 MET A CA 1
ATOM 877 C C . MET A 1 104 ? 31.938 0.313 49.523 1.00 87.88 104 MET A C 1
ATOM 879 O O . MET A 1 104 ? 32.917 -0.436 49.588 1.00 87.88 104 MET A O 1
ATOM 883 N N . ALA A 1 105 ? 31.991 1.614 49.838 1.00 86.25 105 ALA A N 1
ATOM 884 C CA . ALA A 1 105 ? 33.192 2.285 50.340 1.00 86.25 105 ALA A CA 1
ATOM 885 C C . ALA A 1 105 ? 33.648 1.695 51.687 1.00 86.25 105 ALA A C 1
ATOM 887 O O . ALA A 1 105 ? 34.826 1.395 51.862 1.00 86.25 105 ALA A O 1
ATOM 888 N N . GLU A 1 106 ? 32.691 1.410 52.571 1.00 87.62 106 GLU A N 1
ATOM 889 C CA . GLU A 1 106 ? 32.907 0.850 53.916 1.00 87.62 106 GLU A CA 1
ATOM 890 C C . GLU A 1 106 ? 33.181 -0.673 53.924 1.00 87.62 106 GLU A C 1
ATOM 892 O O . GLU A 1 106 ? 33.447 -1.266 54.967 1.00 87.62 106 GLU A O 1
ATOM 897 N N . SER A 1 107 ? 33.103 -1.352 52.772 1.00 87.56 107 SER A N 1
ATOM 898 C CA . SER A 1 107 ? 33.145 -2.821 52.692 1.00 87.56 107 SER A CA 1
ATOM 899 C C . SER A 1 107 ? 34.505 -3.399 52.284 1.00 87.56 107 SER A C 1
ATOM 901 O O . SER A 1 107 ? 35.195 -2.864 51.412 1.00 87.56 107 SER A O 1
ATOM 903 N N . ARG A 1 108 ? 34.836 -4.574 52.850 1.00 87.31 108 ARG A N 1
ATOM 904 C CA . ARG A 1 108 ? 36.006 -5.409 52.493 1.00 87.31 108 ARG A CA 1
ATOM 905 C C . ARG A 1 108 ? 35.903 -5.991 51.073 1.00 87.31 108 ARG A C 1
ATOM 907 O O . ARG A 1 108 ? 34.811 -6.063 50.511 1.00 87.31 108 ARG A O 1
ATOM 914 N N . PHE A 1 109 ? 37.026 -6.455 50.514 1.00 84.12 109 PHE A N 1
ATOM 915 C CA . PHE A 1 109 ? 37.190 -6.841 49.099 1.00 84.12 109 PHE A CA 1
ATOM 916 C C . PHE A 1 109 ? 36.057 -7.707 48.513 1.00 84.12 109 PHE A C 1
ATOM 918 O O . PHE A 1 109 ? 35.411 -7.287 47.553 1.00 84.12 109 PHE A O 1
ATOM 925 N N . PHE A 1 110 ? 35.750 -8.867 49.104 1.00 82.94 110 PHE A N 1
ATOM 926 C CA . PHE A 1 110 ? 34.706 -9.766 48.582 1.00 82.94 110 PHE A CA 1
ATOM 927 C C . PHE A 1 110 ? 33.302 -9.146 48.625 1.00 82.94 110 PHE A C 1
ATOM 929 O O . PHE A 1 110 ? 32.535 -9.245 47.668 1.00 82.94 110 PHE A O 1
ATOM 936 N N . LYS A 1 111 ? 32.985 -8.420 49.703 1.00 85.25 111 LYS A N 1
ATOM 937 C CA . LYS A 1 111 ? 31.703 -7.716 49.861 1.00 85.25 111 LYS A CA 1
ATOM 938 C C . LYS A 1 111 ? 31.599 -6.508 48.920 1.00 85.25 111 LYS A C 1
ATOM 940 O O . LYS A 1 111 ? 30.529 -6.185 48.419 1.00 85.25 111 LYS A O 1
ATOM 945 N N . ARG A 1 112 ? 32.723 -5.859 48.611 1.00 86.75 112 ARG A N 1
ATOM 946 C CA . ARG A 1 112 ? 32.809 -4.792 47.606 1.00 86.75 112 ARG A CA 1
ATOM 947 C C . ARG A 1 112 ? 32.517 -5.324 46.201 1.00 86.75 112 ARG A C 1
ATOM 949 O O . ARG A 1 112 ? 31.776 -4.685 45.456 1.00 86.75 112 ARG A O 1
ATOM 956 N N . TRP A 1 113 ? 33.052 -6.493 45.851 1.00 86.69 113 TRP A N 1
ATOM 957 C CA . TRP A 1 113 ? 32.771 -7.157 44.574 1.00 86.69 113 TRP A CA 1
ATOM 958 C C . TRP A 1 113 ? 31.315 -7.615 44.450 1.00 86.69 113 TRP A C 1
ATOM 960 O O . TRP A 1 113 ? 30.703 -7.378 43.408 1.00 86.69 113 TRP A O 1
ATOM 970 N N . SER A 1 114 ? 30.712 -8.157 45.514 1.00 88.38 114 SER A N 1
ATOM 971 C CA . SER A 1 114 ? 29.286 -8.511 45.485 1.00 88.38 114 SER A CA 1
ATOM 972 C C . SER A 1 114 ? 28.386 -7.284 45.280 1.00 88.38 114 SER A C 1
ATOM 974 O O . SER A 1 114 ? 27.454 -7.344 44.479 1.00 88.38 114 SER A O 1
ATOM 976 N N . TYR A 1 115 ? 28.703 -6.130 45.886 1.00 89.00 115 TYR A N 1
ATOM 977 C CA . TYR A 1 115 ? 27.984 -4.880 45.607 1.00 89.00 115 TYR A CA 1
ATOM 978 C C . TYR A 1 115 ? 28.176 -4.371 44.171 1.00 89.00 115 TYR A C 1
ATOM 980 O O . TYR A 1 115 ? 27.251 -3.775 43.620 1.00 89.00 115 TYR A O 1
ATOM 988 N N . ARG A 1 116 ? 29.339 -4.591 43.540 1.00 87.44 116 ARG A N 1
ATOM 989 C CA . ARG A 1 116 ? 29.554 -4.248 42.119 1.00 87.44 116 ARG A CA 1
ATOM 990 C C . ARG A 1 116 ? 28.687 -5.109 41.199 1.00 87.44 116 ARG A C 1
ATOM 992 O O . ARG A 1 116 ? 28.060 -4.566 40.293 1.00 87.44 116 ARG A O 1
ATOM 999 N N . ILE A 1 117 ? 28.595 -6.411 41.473 1.00 89.44 117 ILE A N 1
ATOM 1000 C CA . ILE A 1 117 ? 27.716 -7.334 40.740 1.00 89.44 117 ILE A CA 1
ATOM 1001 C C . ILE A 1 117 ? 26.246 -6.951 40.955 1.00 89.44 117 ILE A C 1
ATOM 1003 O O . ILE A 1 117 ? 25.507 -6.795 39.986 1.00 89.44 117 ILE A O 1
ATOM 1007 N N . LEU A 1 118 ? 25.831 -6.693 42.200 1.00 88.81 118 LEU A N 1
ATOM 1008 C CA . LEU A 1 118 ? 24.482 -6.208 42.510 1.00 88.81 118 LEU A CA 1
ATOM 1009 C C . LEU A 1 118 ? 24.163 -4.909 41.759 1.00 88.81 118 LEU A C 1
ATOM 1011 O O . LEU A 1 118 ? 23.075 -4.764 41.209 1.00 88.81 118 LEU A O 1
ATOM 1015 N N . LYS A 1 119 ? 25.114 -3.970 41.694 1.00 88.62 119 LYS A N 1
ATOM 1016 C CA . LYS A 1 119 ? 24.957 -2.715 40.950 1.00 88.62 119 LYS A CA 1
ATOM 1017 C C . LYS A 1 119 ? 24.757 -2.966 39.453 1.00 88.62 119 LYS A C 1
ATOM 1019 O O . LYS A 1 119 ? 23.917 -2.299 38.858 1.00 88.62 119 LYS A O 1
ATOM 1024 N N . LEU A 1 120 ? 25.470 -3.926 38.858 1.00 89.56 120 LEU A N 1
ATOM 1025 C CA . LEU A 1 120 ? 25.280 -4.323 37.458 1.00 89.56 120 LEU A CA 1
ATOM 1026 C C . LEU A 1 120 ? 23.878 -4.908 37.217 1.00 89.56 120 LEU A C 1
ATOM 1028 O O . LEU A 1 120 ? 23.194 -4.482 36.289 1.00 89.56 120 LEU A O 1
ATOM 1032 N N . PHE A 1 121 ? 23.414 -5.818 38.079 1.00 89.75 121 PHE A N 1
ATOM 1033 C CA . PHE A 1 121 ? 22.047 -6.350 37.998 1.00 89.75 121 PHE A CA 1
ATOM 1034 C C . PHE A 1 121 ? 20.994 -5.249 38.144 1.00 89.75 121 PHE A C 1
ATOM 1036 O O . PHE A 1 121 ? 20.045 -5.193 37.366 1.00 89.75 121 PHE A O 1
ATOM 1043 N N . LEU A 1 122 ? 21.185 -4.329 39.092 1.00 88.00 122 LEU A N 1
ATOM 1044 C CA . LEU A 1 122 ? 20.291 -3.189 39.267 1.00 88.00 122 LEU A CA 1
ATOM 1045 C C . LEU A 1 122 ? 20.280 -2.277 38.037 1.00 88.00 122 LEU A C 1
ATOM 1047 O O . LEU A 1 122 ? 19.206 -1.825 37.661 1.00 88.00 122 LEU A O 1
ATOM 1051 N N . TRP A 1 123 ? 21.414 -2.059 37.365 1.00 86.94 123 TRP A N 1
ATOM 1052 C CA . TRP A 1 123 ? 21.456 -1.332 36.089 1.00 86.94 123 TRP A CA 1
ATOM 1053 C C . TRP A 1 123 ? 20.602 -1.996 35.003 1.00 86.94 123 TRP A C 1
ATOM 1055 O O . TRP A 1 123 ? 19.836 -1.311 34.325 1.00 86.94 123 TRP A O 1
ATOM 1065 N N . VAL A 1 124 ? 20.676 -3.323 34.861 1.00 89.56 124 VAL A N 1
ATOM 1066 C CA . VAL A 1 124 ? 19.843 -4.067 33.900 1.00 89.56 124 VAL A CA 1
ATOM 1067 C C . VAL A 1 124 ? 18.358 -3.962 34.259 1.00 89.56 124 VAL A C 1
ATOM 1069 O O . VAL A 1 124 ? 17.530 -3.663 33.391 1.00 89.56 124 VAL A O 1
ATOM 1072 N N . SER A 1 125 ? 18.013 -4.139 35.538 1.00 87.00 125 SER A N 1
ATOM 1073 C CA . SER A 1 125 ? 16.639 -3.985 36.035 1.00 87.00 125 SER A CA 1
ATOM 1074 C C . SER A 1 125 ? 16.102 -2.573 35.809 1.00 87.00 125 SER A C 1
ATOM 1076 O O . SER A 1 125 ? 14.941 -2.400 35.454 1.00 87.00 125 SER A O 1
ATOM 1078 N N . VAL A 1 126 ? 16.954 -1.560 35.950 1.00 85.69 126 VAL A N 1
ATOM 1079 C CA . VAL A 1 126 ? 16.637 -0.149 35.714 1.00 85.69 126 VAL A CA 1
ATOM 1080 C C . VAL A 1 126 ? 16.327 0.133 34.252 1.00 85.69 126 VAL A C 1
ATOM 1082 O O . VAL A 1 126 ? 15.295 0.734 33.952 1.00 85.69 126 VAL A O 1
ATOM 1085 N N . ILE A 1 127 ? 17.186 -0.319 33.338 1.00 88.50 127 ILE A N 1
ATOM 1086 C CA . ILE A 1 127 ? 16.968 -0.149 31.897 1.00 88.50 127 ILE A CA 1
ATOM 1087 C C . ILE A 1 127 ? 15.656 -0.832 31.495 1.00 88.50 127 ILE A C 1
ATOM 1089 O O . ILE A 1 127 ? 14.831 -0.237 30.800 1.00 88.50 127 ILE A O 1
ATOM 1093 N N . SER A 1 128 ? 15.429 -2.044 32.005 1.00 88.88 128 SER A N 1
ATOM 1094 C CA . SER A 1 128 ? 14.205 -2.811 31.758 1.00 88.88 128 SER A CA 1
ATOM 1095 C C . SER A 1 128 ? 12.964 -2.120 32.334 1.00 88.88 128 SER A C 1
ATOM 1097 O O . SER A 1 128 ? 11.947 -2.016 31.652 1.00 88.88 128 SER A O 1
ATOM 1099 N N . GLY A 1 129 ? 13.049 -1.584 33.556 1.00 88.62 129 GLY A N 1
ATOM 1100 C CA . GLY A 1 129 ? 11.965 -0.846 34.208 1.00 88.62 129 GLY A CA 1
ATOM 1101 C C . GLY A 1 129 ? 11.606 0.448 33.476 1.00 88.62 129 GLY A C 1
ATOM 1102 O O . GLY A 1 129 ? 10.431 0.712 33.234 1.00 88.62 129 GLY A O 1
ATOM 1103 N N . ASN A 1 130 ? 12.606 1.217 33.037 1.00 90.12 130 ASN A N 1
ATOM 1104 C CA . ASN A 1 130 ? 12.393 2.419 32.227 1.00 90.12 130 ASN A CA 1
ATOM 1105 C C . ASN A 1 130 ? 11.733 2.081 30.882 1.00 90.12 130 ASN A C 1
ATOM 1107 O O . ASN A 1 130 ? 10.782 2.751 30.478 1.00 90.12 130 ASN A O 1
ATOM 1111 N N . ALA A 1 131 ? 12.183 1.015 30.212 1.00 90.06 131 ALA A N 1
ATOM 1112 C CA . ALA A 1 131 ? 11.558 0.538 28.980 1.00 90.06 131 ALA A CA 1
ATOM 1113 C C . ALA A 1 131 ? 10.097 0.103 29.206 1.00 90.06 131 ALA A C 1
ATOM 1115 O O . ALA A 1 131 ? 9.222 0.457 28.413 1.00 90.06 131 ALA A O 1
ATOM 1116 N N . ALA A 1 132 ? 9.815 -0.601 30.307 1.00 89.44 132 ALA A N 1
ATOM 1117 C CA . ALA A 1 132 ? 8.464 -1.018 30.679 1.00 89.44 132 ALA A CA 1
ATOM 1118 C C . ALA A 1 132 ? 7.542 0.175 30.974 1.00 89.44 132 ALA A C 1
ATOM 1120 O O . ALA A 1 132 ? 6.382 0.163 30.569 1.00 89.44 132 ALA A O 1
ATOM 1121 N N . ILE A 1 133 ? 8.052 1.225 31.621 1.00 89.19 133 ILE A N 1
ATOM 1122 C CA . ILE A 1 133 ? 7.297 2.454 31.905 1.00 89.19 133 ILE A CA 1
ATOM 1123 C C . ILE A 1 133 ? 6.968 3.208 30.621 1.00 89.19 133 ILE A C 1
ATOM 1125 O O . ILE A 1 133 ? 5.815 3.579 30.418 1.00 89.19 133 ILE A O 1
ATOM 1129 N N . ILE A 1 134 ? 7.946 3.392 29.730 1.00 89.56 134 ILE A N 1
ATOM 1130 C CA . ILE A 1 134 ? 7.710 4.008 28.416 1.00 89.56 134 ILE A CA 1
ATOM 1131 C C . ILE A 1 134 ? 6.628 3.225 27.663 1.00 89.56 134 ILE A C 1
ATOM 1133 O O . ILE A 1 134 ? 5.674 3.811 27.152 1.00 89.56 134 ILE A O 1
ATOM 1137 N N . TRP A 1 135 ? 6.737 1.894 27.648 1.00 89.56 135 TRP A N 1
ATOM 1138 C CA . TRP A 1 135 ? 5.732 1.029 27.039 1.00 89.56 135 TRP A CA 1
ATOM 1139 C C . TRP A 1 135 ? 4.355 1.168 27.703 1.00 89.56 135 TRP A C 1
ATOM 1141 O O . TRP A 1 135 ? 3.353 1.252 26.997 1.00 89.56 135 TRP A O 1
ATOM 1151 N N . ALA A 1 136 ? 4.283 1.235 29.034 1.00 87.56 136 ALA A N 1
ATOM 1152 C CA . ALA A 1 136 ? 3.029 1.367 29.772 1.00 87.56 136 ALA A CA 1
ATOM 1153 C C . ALA A 1 136 ? 2.330 2.706 29.490 1.00 87.56 136 ALA A C 1
ATOM 1155 O O . ALA A 1 136 ? 1.113 2.731 29.291 1.00 87.56 136 ALA A O 1
ATOM 1156 N N . VAL A 1 137 ? 3.085 3.808 29.415 1.00 85.38 137 VAL A N 1
ATOM 1157 C CA . VAL A 1 137 ? 2.541 5.133 29.078 1.00 85.38 137 VAL A CA 1
ATOM 1158 C C . VAL A 1 137 ? 2.059 5.170 27.624 1.00 85.38 137 VAL A C 1
ATOM 1160 O O . VAL A 1 137 ? 0.940 5.620 27.371 1.00 85.38 137 VAL A O 1
ATOM 1163 N N . ASP A 1 138 ? 2.829 4.642 26.665 1.00 83.44 138 ASP A N 1
ATOM 1164 C CA . ASP A 1 138 ? 2.380 4.556 25.265 1.00 83.44 138 ASP A CA 1
ATOM 1165 C C . ASP A 1 138 ? 1.161 3.629 25.112 1.00 83.44 138 ASP A C 1
ATOM 1167 O O . ASP A 1 138 ? 0.204 3.940 24.394 1.00 83.44 138 ASP A O 1
ATOM 1171 N N . TYR A 1 139 ? 1.129 2.512 25.841 1.00 84.62 139 TYR A N 1
ATOM 1172 C CA . TYR A 1 139 ? -0.026 1.620 25.883 1.00 84.62 139 TYR A CA 1
ATOM 1173 C C . TYR A 1 139 ? -1.265 2.341 26.425 1.00 84.62 139 TYR A C 1
ATOM 1175 O O . TYR A 1 139 ? -2.326 2.277 25.800 1.00 84.62 139 TYR A O 1
ATOM 1183 N N . TYR A 1 140 ? -1.137 3.076 27.533 1.00 83.62 140 TYR A N 1
ATOM 1184 C CA . TYR A 1 140 ? -2.225 3.879 28.089 1.00 83.62 140 TYR A CA 1
ATOM 1185 C C . TYR A 1 140 ? -2.715 4.923 27.081 1.00 83.62 140 TYR A C 1
ATOM 1187 O O . TYR A 1 140 ? -3.907 4.961 26.762 1.00 83.62 140 TYR A O 1
ATOM 1195 N N . ASN A 1 141 ? -1.801 5.712 26.508 1.00 77.94 141 ASN A N 1
ATOM 1196 C CA . ASN A 1 141 ? -2.138 6.735 25.520 1.00 77.94 141 ASN A CA 1
ATOM 1197 C C . ASN A 1 141 ? -2.897 6.120 24.343 1.00 77.94 141 ASN A C 1
ATOM 1199 O O . ASN A 1 141 ? -3.958 6.594 23.937 1.00 77.94 141 ASN A O 1
ATOM 1203 N N . THR A 1 142 ? -2.392 5.013 23.805 1.00 73.75 142 THR A N 1
ATOM 1204 C CA . THR A 1 142 ? -2.919 4.443 22.566 1.00 73.75 142 THR A CA 1
ATOM 1205 C C . THR A 1 142 ? -4.146 3.563 22.744 1.00 73.75 142 THR A C 1
ATOM 1207 O O . THR A 1 142 ? -4.988 3.560 21.843 1.00 73.75 142 THR A O 1
ATOM 1210 N N . GLN A 1 143 ? -4.256 2.798 23.831 1.00 76.19 143 GLN A N 1
ATOM 1211 C CA . GLN A 1 143 ? -5.327 1.815 24.030 1.00 76.19 143 GLN A CA 1
ATOM 1212 C C . GLN A 1 143 ? -6.433 2.291 24.968 1.00 76.19 143 GLN A C 1
ATOM 1214 O O . GLN A 1 143 ? -7.540 1.753 24.891 1.00 76.19 143 GLN A O 1
ATOM 1219 N N . ILE A 1 144 ? -6.153 3.272 25.827 1.00 77.31 144 ILE A N 1
ATOM 1220 C CA . ILE A 1 144 ? -7.105 3.780 26.818 1.00 77.31 144 ILE A CA 1
ATOM 1221 C C . ILE A 1 144 ? -7.494 5.210 26.449 1.00 77.31 144 ILE A C 1
ATOM 1223 O O . ILE A 1 144 ? -8.618 5.425 25.999 1.00 77.31 144 ILE A O 1
ATOM 1227 N N . HIS A 1 145 ? -6.557 6.157 26.525 1.00 76.31 145 HIS A N 1
ATOM 1228 C CA . HIS A 1 145 ? -6.836 7.581 26.323 1.00 76.31 145 HIS A CA 1
ATOM 1229 C C . HIS A 1 145 ? -7.403 7.876 24.923 1.00 76.31 145 HIS A C 1
ATOM 1231 O O . HIS A 1 145 ? -8.520 8.362 24.780 1.00 76.31 145 HIS A O 1
ATOM 1237 N N . PHE A 1 146 ? -6.708 7.469 23.855 1.00 75.62 146 PHE A N 1
ATOM 1238 C CA . PHE A 1 146 ? -7.187 7.687 22.483 1.00 75.62 146 PHE A CA 1
ATOM 1239 C C . PHE A 1 146 ? -8.296 6.722 22.039 1.00 75.62 146 PHE A C 1
ATOM 1241 O O . PHE A 1 146 ? -8.747 6.793 20.890 1.00 75.62 146 PHE A O 1
ATOM 1248 N N . ARG A 1 147 ? -8.721 5.781 22.891 1.00 79.94 147 ARG A N 1
ATOM 1249 C CA . ARG A 1 147 ? -9.802 4.850 22.545 1.00 79.94 147 ARG A CA 1
ATOM 1250 C C . ARG A 1 147 ? -11.172 5.484 22.714 1.00 79.94 147 ARG A C 1
ATOM 1252 O O . ARG A 1 147 ? -12.037 5.168 21.904 1.00 79.94 147 ARG A O 1
ATOM 1259 N N . TYR A 1 148 ? -11.360 6.340 23.713 1.00 86.94 148 TYR A N 1
ATOM 1260 C CA . TYR A 1 148 ? -12.581 7.114 23.914 1.00 86.94 148 TYR A CA 1
ATOM 1261 C C . TYR A 1 148 ? -12.222 8.475 24.506 1.00 86.94 148 TYR A C 1
ATOM 1263 O O . TYR A 1 148 ? -11.717 8.534 25.622 1.00 86.94 148 TYR A O 1
ATOM 1271 N N . HIS A 1 149 ? -12.479 9.556 23.770 1.00 86.56 149 HIS A N 1
ATOM 1272 C CA . HIS A 1 149 ? -12.099 10.902 24.207 1.00 86.56 149 HIS A CA 1
ATOM 1273 C C . HIS A 1 149 ? -13.107 11.958 23.770 1.00 86.56 149 HIS A C 1
ATOM 1275 O O . HIS A 1 149 ? -13.701 11.844 22.696 1.00 86.56 149 HIS A O 1
ATOM 1281 N N . GLN A 1 150 ? -13.288 13.005 24.574 1.00 89.81 150 GLN A N 1
ATOM 1282 C CA . GLN A 1 150 ? -14.131 14.142 24.205 1.00 89.81 150 GLN A CA 1
ATOM 1283 C C . GLN A 1 150 ? -13.359 15.111 23.300 1.00 89.81 150 GLN A C 1
ATOM 1285 O O . GLN A 1 150 ? -12.265 15.552 23.635 1.00 89.81 150 GLN A O 1
ATOM 1290 N N . LEU A 1 151 ? -13.959 15.518 22.184 1.00 89.75 151 LEU A N 1
ATOM 1291 C CA . LEU A 1 151 ? -13.427 16.557 21.303 1.00 89.75 151 LEU A CA 1
ATOM 1292 C C . LEU A 1 151 ? -13.809 17.940 21.853 1.00 89.75 151 LEU A C 1
ATOM 1294 O O . LEU A 1 151 ? -14.787 18.559 21.425 1.00 89.75 151 LEU A O 1
ATOM 1298 N N . SER A 1 152 ? -13.076 18.382 22.877 1.00 84.94 152 SER A N 1
ATOM 1299 C CA . SER A 1 152 ? -13.322 19.616 23.637 1.00 84.94 152 SER A CA 1
ATOM 1300 C C . SER A 1 152 ? -13.375 20.876 22.765 1.00 84.94 152 SER A C 1
ATOM 1302 O O . SER A 1 152 ? -14.234 21.724 23.020 1.00 84.94 152 SER A O 1
ATOM 1304 N N . ASP A 1 153 ? -12.560 20.947 21.710 1.00 85.00 153 ASP A N 1
ATOM 1305 C CA . ASP A 1 153 ? -12.477 22.089 20.787 1.00 85.00 153 ASP A CA 1
ATOM 1306 C C . ASP A 1 153 ? -13.634 22.142 19.762 1.00 85.00 153 ASP A C 1
ATOM 1308 O O . ASP A 1 153 ? -13.819 23.137 19.067 1.00 85.00 153 ASP A O 1
ATOM 1312 N N . PHE A 1 154 ? -14.473 21.098 19.683 1.00 85.56 154 PHE A N 1
ATOM 1313 C CA . PHE A 1 154 ? -15.460 20.928 18.605 1.00 85.56 154 PHE A CA 1
ATOM 1314 C C . PHE A 1 154 ? -16.929 21.037 19.051 1.00 85.56 154 PHE A C 1
ATOM 1316 O O . PHE A 1 154 ? -17.829 20.713 18.279 1.00 85.56 154 PHE A O 1
ATOM 1323 N N . LYS A 1 155 ? -17.220 21.511 20.273 1.00 75.25 155 LYS A N 1
ATOM 1324 C CA . LYS A 1 155 ? -18.566 21.465 20.905 1.00 75.25 155 LYS A CA 1
ATOM 1325 C C . LYS A 1 155 ? -19.731 21.930 20.006 1.00 75.25 155 LYS A C 1
ATOM 1327 O O . LYS A 1 155 ? -20.772 21.280 19.979 1.00 75.25 155 LYS A O 1
ATOM 1332 N N . LYS A 1 156 ? -19.569 23.024 19.251 1.00 75.19 156 LYS A N 1
ATOM 1333 C CA . LYS A 1 156 ? -20.639 23.613 18.411 1.00 75.19 156 LYS A CA 1
ATOM 1334 C C . LYS A 1 156 ? -20.585 23.201 16.934 1.00 75.19 156 LYS A C 1
ATOM 1336 O O . LYS A 1 156 ? -21.391 23.667 16.137 1.00 75.19 156 LYS A O 1
ATOM 1341 N N . VAL A 1 157 ? -19.663 22.322 16.552 1.00 80.50 157 VAL A N 1
ATOM 1342 C CA . VAL A 1 157 ? -19.386 22.023 15.143 1.00 80.50 157 VAL A CA 1
ATOM 1343 C C . VAL A 1 157 ? -20.421 21.038 14.579 1.00 80.50 157 VAL A C 1
ATOM 1345 O O . VAL A 1 157 ? -20.809 20.065 15.239 1.00 80.50 157 VAL A O 1
ATOM 1348 N N . ALA A 1 158 ? -20.906 21.306 13.364 1.00 80.50 158 ALA A N 1
ATOM 1349 C CA . ALA A 1 158 ? -21.764 20.393 12.607 1.00 80.50 158 ALA A CA 1
ATOM 1350 C C . ALA A 1 158 ? -20.951 19.200 12.050 1.00 80.50 158 ALA A C 1
ATOM 1352 O O . ALA A 1 158 ? -19.754 19.351 11.805 1.00 80.50 158 ALA A O 1
ATOM 1353 N N . PRO A 1 159 ? -21.559 18.024 11.793 1.00 76.94 159 PRO A N 1
ATOM 1354 C CA . PRO A 1 159 ? -20.820 16.829 11.365 1.00 76.94 159 PRO A CA 1
ATOM 1355 C C . PRO A 1 159 ? -19.939 17.025 10.116 1.00 76.94 159 PRO A C 1
ATOM 1357 O O . PRO A 1 159 ? -18.802 16.558 10.085 1.00 76.94 159 PRO A O 1
ATOM 1360 N N . ASN A 1 160 ? -20.421 17.758 9.106 1.00 75.38 160 ASN A N 1
ATOM 1361 C CA . ASN A 1 160 ? -19.656 18.021 7.879 1.00 75.38 160 ASN A CA 1
ATOM 1362 C C . ASN A 1 160 ? -18.416 18.889 8.131 1.00 75.38 160 ASN A C 1
ATOM 1364 O O . ASN A 1 160 ? -17.358 18.640 7.556 1.00 75.38 160 ASN A O 1
ATOM 1368 N N . ASN A 1 161 ? -18.521 19.855 9.043 1.00 81.56 161 ASN A N 1
ATOM 1369 C CA . ASN A 1 161 ? -17.395 20.704 9.421 1.00 81.56 161 ASN A CA 1
ATOM 1370 C C . ASN A 1 161 ? -16.370 19.906 10.240 1.00 81.56 161 ASN A C 1
ATOM 1372 O O . ASN A 1 161 ? -15.172 20.051 10.020 1.00 81.56 161 ASN A O 1
ATOM 1376 N N . LEU A 1 162 ? -16.827 18.983 11.101 1.00 85.50 162 LEU A N 1
ATOM 1377 C CA . LEU A 1 162 ? -15.937 18.079 11.836 1.00 85.50 162 LEU A CA 1
ATOM 1378 C C . LEU A 1 162 ? -15.080 17.238 10.880 1.00 85.50 162 LEU A C 1
ATOM 1380 O O . LEU A 1 162 ? -13.881 17.095 11.107 1.00 85.50 162 LEU A O 1
ATOM 1384 N N . ARG A 1 163 ? -15.670 16.717 9.795 1.00 85.31 163 ARG A N 1
ATOM 1385 C CA . ARG A 1 163 ? -14.938 15.964 8.766 1.00 85.31 163 ARG A CA 1
ATOM 1386 C C . ARG A 1 163 ? -13.779 16.769 8.180 1.00 85.31 163 ARG A C 1
ATOM 1388 O O . ARG A 1 163 ? -12.684 16.226 8.061 1.00 85.31 163 ARG A O 1
ATOM 1395 N N . ALA A 1 164 ? -14.016 18.027 7.806 1.00 84.06 164 ALA A N 1
ATOM 1396 C CA . ALA A 1 164 ? -12.977 18.892 7.248 1.00 84.06 164 ALA A CA 1
ATOM 1397 C C . ALA A 1 164 ? -11.824 19.089 8.250 1.00 84.06 164 ALA A C 1
ATOM 1399 O O . ALA A 1 164 ? -10.650 18.964 7.889 1.00 84.06 164 ALA A O 1
ATOM 1400 N N . SER A 1 165 ? -12.160 19.271 9.529 1.00 85.44 165 SER A N 1
ATOM 1401 C CA . SER A 1 165 ? -11.187 19.454 10.607 1.00 85.44 165 SER A CA 1
ATOM 1402 C C . SER A 1 165 ? -10.338 18.221 10.916 1.00 85.44 165 SER A C 1
ATOM 1404 O O . SER A 1 165 ? -9.253 18.383 11.456 1.00 85.44 165 SER A O 1
ATOM 1406 N N . LEU A 1 166 ? -10.748 16.998 10.547 1.00 85.88 166 LEU A N 1
ATOM 1407 C CA . LEU A 1 166 ? -9.929 15.789 10.769 1.00 85.88 166 LEU A CA 1
ATOM 1408 C C . LEU A 1 166 ? -8.582 15.821 10.030 1.00 85.88 166 LEU A C 1
ATOM 1410 O O . LEU A 1 166 ? -7.682 15.046 10.356 1.00 85.88 166 LEU A O 1
ATOM 1414 N N . SER A 1 167 ? -8.453 16.684 9.020 1.00 83.88 167 SER A N 1
ATOM 1415 C CA . SER A 1 167 ? -7.203 16.906 8.291 1.00 83.88 167 SER A CA 1
ATOM 1416 C C . SER A 1 167 ? -6.259 17.902 8.981 1.00 83.88 167 SER A C 1
ATOM 1418 O O . SER A 1 167 ? -5.074 17.953 8.638 1.00 83.88 167 SER A O 1
ATOM 1420 N N . ASP A 1 168 ? -6.752 18.653 9.972 1.00 86.81 168 ASP A N 1
ATOM 1421 C CA . ASP A 1 168 ? -5.989 19.675 10.678 1.00 86.81 168 ASP A CA 1
ATOM 1422 C C . ASP A 1 168 ? -4.977 19.042 11.639 1.00 86.81 168 ASP A C 1
ATOM 1424 O O . ASP A 1 168 ? -5.311 18.444 12.666 1.00 86.81 168 ASP A O 1
ATOM 1428 N N . ARG A 1 169 ? -3.696 19.216 11.311 1.00 83.56 169 ARG A N 1
ATOM 1429 C CA . ARG A 1 169 ? -2.576 18.653 12.072 1.00 83.56 169 ARG A CA 1
ATOM 1430 C C . ARG A 1 169 ? -2.371 19.311 13.434 1.00 83.56 169 ARG A C 1
ATOM 1432 O O . ARG A 1 169 ? -1.637 18.752 14.257 1.00 83.56 169 ARG A O 1
ATOM 1439 N N . THR A 1 170 ? -2.995 20.459 13.679 1.00 82.62 170 THR A N 1
ATOM 1440 C CA . THR A 1 170 ? -2.992 21.145 14.975 1.00 82.62 170 THR A CA 1
ATOM 1441 C C . THR A 1 170 ? -3.724 20.302 16.011 1.00 82.62 170 THR A C 1
ATOM 1443 O O . THR A 1 170 ? -3.184 20.021 17.081 1.00 82.62 170 THR A O 1
ATOM 1446 N N . TYR A 1 171 ? -4.909 19.807 15.650 1.00 84.00 171 TYR A N 1
ATOM 1447 C CA . TYR A 1 171 ? -5.776 19.037 16.544 1.00 84.00 171 TYR A CA 1
ATOM 1448 C C . TYR A 1 171 ? -5.591 17.531 16.409 1.00 84.00 171 TYR A C 1
ATOM 1450 O O . TYR A 1 171 ? -5.832 16.792 17.365 1.00 84.00 171 TYR A O 1
ATOM 1458 N N . PHE A 1 172 ? -5.160 17.061 15.240 1.00 87.75 172 PHE A N 1
ATOM 1459 C CA . PHE A 1 172 ? -5.233 15.654 14.892 1.00 87.75 172 PHE A CA 1
ATOM 1460 C C . PHE A 1 172 ? -3.899 15.061 14.420 1.00 87.75 172 PHE A C 1
ATOM 1462 O O . PHE A 1 172 ? -3.092 15.697 13.744 1.00 87.75 172 PHE A O 1
ATOM 1469 N N . GLN A 1 173 ? -3.660 13.799 14.782 1.00 86.06 173 GLN A N 1
ATOM 1470 C CA . GLN A 1 173 ? -2.502 13.009 14.363 1.00 86.06 173 GLN A CA 1
ATOM 1471 C C . GLN A 1 173 ? -2.948 11.714 13.697 1.00 86.06 173 GLN A C 1
ATOM 1473 O O . GLN A 1 173 ? -3.596 10.871 14.319 1.00 86.06 173 GLN A O 1
ATOM 1478 N N . ALA A 1 174 ? -2.561 11.528 12.439 1.00 88.56 174 ALA A N 1
ATOM 1479 C CA . ALA A 1 174 ? -2.798 10.275 11.744 1.00 88.56 174 ALA A CA 1
ATOM 1480 C C . ALA A 1 174 ? -1.848 9.179 12.262 1.00 88.56 174 ALA A C 1
ATOM 1482 O O . ALA A 1 174 ? -0.631 9.358 12.247 1.00 88.56 174 ALA A O 1
ATOM 1483 N N . LYS A 1 175 ? -2.393 8.035 12.689 1.00 87.81 175 LYS A N 1
ATOM 1484 C CA . LYS A 1 175 ? -1.627 6.869 13.160 1.00 87.81 175 LYS A CA 1
ATOM 1485 C C . LYS A 1 175 ? -2.022 5.625 12.376 1.00 87.81 175 LYS A C 1
ATOM 1487 O O . LYS A 1 175 ? -3.170 5.188 12.444 1.00 87.81 175 LYS A O 1
ATOM 1492 N N . GLU A 1 176 ? -1.079 5.063 11.625 1.00 89.31 176 GLU A N 1
ATOM 1493 C CA . GLU A 1 176 ? -1.314 3.876 10.796 1.00 89.31 176 GLU A CA 1
ATOM 1494 C C . GLU A 1 176 ? -1.721 2.652 11.623 1.00 89.31 176 GLU A C 1
ATOM 1496 O O . GLU A 1 176 ? -1.308 2.464 12.769 1.00 89.31 176 GLU A O 1
ATOM 1501 N N . THR A 1 177 ? -2.540 1.791 11.026 1.00 90.81 177 THR A N 1
ATOM 1502 C CA . THR A 1 177 ? -2.920 0.510 11.612 1.00 90.81 177 THR A CA 1
ATOM 1503 C C . THR A 1 177 ? -3.094 -0.548 10.538 1.00 90.81 177 THR A C 1
ATOM 1505 O O . THR A 1 177 ? -3.535 -0.264 9.432 1.00 90.81 177 THR A O 1
ATOM 1508 N N . ASN A 1 178 ? -2.796 -1.796 10.890 1.00 91.88 178 ASN A N 1
ATOM 1509 C CA . ASN A 1 178 ? -3.064 -2.964 10.055 1.00 91.88 178 ASN A CA 1
ATOM 1510 C C . ASN A 1 178 ? -4.375 -3.682 10.436 1.00 91.88 178 ASN A C 1
ATOM 1512 O O . ASN A 1 178 ? -4.767 -4.640 9.763 1.00 91.88 178 ASN A O 1
ATOM 1516 N N . LYS A 1 179 ? -5.047 -3.249 11.512 1.00 92.50 179 LYS A N 1
ATOM 1517 C CA . LYS A 1 179 ? -6.258 -3.885 12.047 1.00 92.50 179 LYS A CA 1
ATOM 1518 C C . LYS A 1 179 ? -7.496 -3.237 11.438 1.00 92.50 179 LYS A C 1
ATOM 1520 O O . LYS A 1 179 ? -7.600 -2.020 11.451 1.00 92.50 179 LYS A O 1
ATOM 1525 N N . LEU A 1 180 ? -8.454 -4.052 10.995 1.00 94.62 180 LEU A N 1
ATOM 1526 C CA . LEU A 1 180 ? -9.791 -3.573 10.630 1.00 94.62 180 LEU A CA 1
ATOM 1527 C C . LEU A 1 180 ? -10.477 -2.979 11.862 1.00 94.62 180 LEU A C 1
ATOM 1529 O O . LEU A 1 180 ? -10.497 -3.608 12.929 1.00 94.62 180 LEU A O 1
ATOM 1533 N N . ARG A 1 181 ? -10.966 -1.751 11.738 1.00 95.62 181 ARG A N 1
ATOM 1534 C CA . ARG A 1 181 ? -11.515 -0.937 12.820 1.00 95.62 181 ARG A CA 1
ATOM 1535 C C . ARG A 1 181 ? -12.501 0.091 12.275 1.00 95.62 181 ARG A C 1
ATOM 1537 O O . ARG A 1 181 ? -12.482 0.429 11.089 1.00 95.62 181 ARG A O 1
ATOM 1544 N N . PHE A 1 182 ? -13.291 0.625 13.192 1.00 95.81 182 PHE A N 1
ATOM 1545 C CA . PHE A 1 182 ? -14.004 1.877 13.024 1.00 95.81 182 PHE A CA 1
ATOM 1546 C C . PHE A 1 182 ? -13.390 2.958 13.911 1.00 95.81 182 PHE A C 1
ATOM 1548 O O . PHE A 1 182 ? -12.891 2.676 15.007 1.00 95.81 182 PHE A O 1
ATOM 1555 N N . GLN A 1 183 ? -13.459 4.198 13.444 1.00 95.94 183 GLN A N 1
ATOM 1556 C CA . GLN A 1 183 ? -13.344 5.374 14.287 1.00 95.94 183 GLN A CA 1
ATOM 1557 C C . GLN A 1 183 ? -14.666 6.136 14.236 1.00 95.94 183 GLN A C 1
ATOM 1559 O O . GLN A 1 183 ? -15.071 6.650 13.196 1.00 95.94 183 GLN A O 1
ATOM 1564 N N . LEU A 1 184 ? -15.341 6.142 15.375 1.00 95.56 184 LEU A N 1
ATOM 1565 C CA . LEU A 1 184 ? -16.667 6.693 15.578 1.00 95.56 184 LEU A CA 1
ATOM 1566 C C . LEU A 1 184 ? -16.531 8.120 16.100 1.00 95.56 184 LEU A C 1
ATOM 1568 O O . LEU A 1 184 ? -15.733 8.361 17.004 1.00 95.56 184 LEU A O 1
ATOM 1572 N N . TYR A 1 185 ? -17.346 9.032 15.587 1.00 95.25 185 TYR A N 1
ATOM 1573 C CA . TYR A 1 185 ? -17.521 10.377 16.118 1.00 95.25 185 TYR A CA 1
ATOM 1574 C C . TYR A 1 185 ? -18.980 10.542 16.543 1.00 95.25 185 TYR A C 1
ATOM 1576 O O . TYR A 1 185 ? -19.887 10.512 15.720 1.00 95.25 185 TYR A O 1
ATOM 1584 N N . ARG A 1 186 ? -19.227 10.675 17.843 1.00 94.06 186 ARG A N 1
ATOM 1585 C CA . ARG A 1 186 ? -20.575 10.656 18.422 1.00 94.06 186 ARG A CA 1
ATOM 1586 C C . ARG A 1 186 ? -20.884 12.011 19.023 1.00 94.06 186 ARG A C 1
ATOM 1588 O O . ARG A 1 186 ? -20.157 12.447 19.915 1.00 94.06 186 ARG A O 1
ATOM 1595 N N . LYS A 1 187 ? -21.939 12.678 18.557 1.00 94.00 187 LYS A N 1
ATOM 1596 C CA . LYS A 1 187 ? -22.433 13.904 19.190 1.00 94.00 187 LYS A CA 1
ATOM 1597 C C . LYS A 1 187 ? -23.532 13.548 20.183 1.00 94.00 187 LYS A C 1
ATOM 1599 O O . LYS A 1 187 ? -24.676 13.364 19.787 1.00 94.00 187 LYS A O 1
ATOM 1604 N N . ALA A 1 188 ? -23.181 13.466 21.461 1.00 92.00 188 ALA A N 1
ATOM 1605 C CA . ALA A 1 188 ? -24.096 13.126 22.548 1.00 92.00 188 ALA A CA 1
ATOM 1606 C C . ALA A 1 188 ? -24.190 14.292 23.537 1.00 92.00 188 ALA A C 1
ATOM 1608 O O . ALA A 1 188 ? -23.170 14.866 23.923 1.00 92.00 188 ALA A O 1
ATOM 1609 N N . LYS A 1 189 ? -25.413 14.667 23.941 1.00 89.12 189 LYS A N 1
ATOM 1610 C CA . LYS A 1 189 ? -25.665 15.783 24.882 1.00 89.12 189 LYS A CA 1
ATOM 1611 C C . LYS A 1 189 ? -24.911 17.073 24.496 1.00 89.12 189 LYS A C 1
ATOM 1613 O O . LYS A 1 189 ? -24.295 17.730 25.331 1.00 89.12 189 LYS A O 1
ATOM 1618 N N . GLY A 1 190 ? -24.891 17.393 23.198 1.00 86.44 190 GLY A N 1
ATOM 1619 C CA . GLY A 1 190 ? -24.223 18.583 22.654 1.00 86.44 190 GLY A CA 1
ATOM 1620 C C . GLY A 1 190 ? -22.688 18.536 22.616 1.00 86.44 190 GLY A C 1
ATOM 1621 O O . GLY A 1 190 ? -22.070 19.536 22.265 1.00 86.44 190 GLY A O 1
ATOM 1622 N N . LYS A 1 191 ? -22.053 17.405 22.947 1.00 91.50 191 LYS A N 1
ATOM 1623 C CA . LYS A 1 191 ? -20.591 17.236 22.944 1.00 91.50 191 LYS A CA 1
ATOM 1624 C C . LYS A 1 191 ? -20.177 16.142 21.967 1.00 91.50 191 LYS A C 1
ATOM 1626 O O . LYS A 1 191 ? -20.847 15.119 21.856 1.00 91.50 191 LYS A O 1
ATOM 1631 N N . TRP A 1 192 ? -19.061 16.352 21.277 1.00 93.06 192 TRP A N 1
ATOM 1632 C CA . TRP A 1 192 ? -18.474 15.345 20.399 1.00 93.06 192 TRP A CA 1
ATOM 1633 C C . TRP A 1 192 ? -17.519 14.431 21.160 1.00 93.06 192 TRP A C 1
ATOM 1635 O O . TRP A 1 192 ? -16.698 14.896 21.950 1.00 93.06 192 TRP A O 1
ATOM 1645 N N . TYR A 1 193 ? -17.587 13.141 20.856 1.00 92.62 193 TYR A N 1
ATOM 1646 C CA . TYR A 1 193 ? -16.694 12.108 21.363 1.00 92.62 193 TYR A CA 1
ATOM 1647 C C . TYR A 1 193 ? -16.107 11.322 20.196 1.00 92.62 193 TYR A C 1
ATOM 1649 O O . TYR A 1 193 ? -16.821 11.004 19.250 1.00 92.62 193 TYR A O 1
ATOM 1657 N N . THR A 1 194 ? -14.822 10.986 20.260 1.00 93.06 194 THR A N 1
ATOM 1658 C CA . THR A 1 194 ? -14.184 10.027 19.351 1.00 93.06 194 THR A CA 1
ATOM 1659 C C . THR A 1 194 ? -14.067 8.677 20.044 1.00 93.06 194 THR A C 1
ATOM 1661 O O . THR A 1 194 ? -13.658 8.619 21.200 1.00 93.06 194 THR A O 1
ATOM 1664 N N . GLN A 1 195 ? -14.377 7.589 19.343 1.00 93.62 195 GLN A N 1
ATOM 1665 C CA . GLN A 1 195 ? -14.268 6.229 19.862 1.00 93.62 195 GLN A CA 1
ATOM 1666 C C . GLN A 1 195 ? -13.655 5.287 18.825 1.00 93.62 195 GLN A C 1
ATOM 1668 O O . GLN A 1 195 ? -14.091 5.240 17.679 1.00 93.62 195 GLN A O 1
ATOM 1673 N N . ARG A 1 196 ? -12.666 4.483 19.217 1.00 94.50 196 ARG A N 1
ATOM 1674 C CA . ARG A 1 196 ? -12.165 3.384 18.378 1.00 94.50 196 ARG A CA 1
ATOM 1675 C C . ARG A 1 196 ? -12.979 2.120 18.644 1.00 94.50 196 ARG A C 1
ATOM 1677 O O . ARG A 1 196 ? -13.016 1.647 19.780 1.00 94.50 196 ARG A O 1
ATOM 1684 N N . ALA A 1 197 ? -13.555 1.549 17.593 1.00 95.25 197 ALA A N 1
ATOM 1685 C CA . ALA A 1 197 ? -14.401 0.360 17.661 1.00 95.25 197 ALA A CA 1
ATOM 1686 C C . ALA A 1 197 ? -13.880 -0.784 16.773 1.00 95.25 197 ALA A C 1
ATOM 1688 O O . ALA A 1 197 ? -13.095 -0.590 15.835 1.00 95.25 197 ALA A O 1
ATOM 1689 N N . LEU A 1 198 ? -14.270 -2.009 17.120 1.00 96.38 198 LEU A N 1
ATOM 1690 C CA . LEU A 1 198 ? -13.977 -3.234 16.378 1.00 96.38 198 LEU A CA 1
ATOM 1691 C C . LEU A 1 198 ? -14.761 -3.303 15.045 1.00 96.38 198 LEU A C 1
ATOM 1693 O O . LEU A 1 198 ? -15.697 -2.538 14.873 1.00 96.38 198 LEU A O 1
ATOM 1697 N N . PRO A 1 199 ? -14.377 -4.177 14.089 1.00 95.75 199 PRO A N 1
ATOM 1698 C CA . PRO A 1 199 ? -14.918 -4.201 12.720 1.00 95.75 199 PRO A CA 1
ATOM 1699 C C . PRO A 1 199 ? -16.425 -4.395 12.543 1.00 95.75 199 PRO A C 1
ATOM 1701 O O . PRO A 1 199 ? -16.897 -4.200 11.431 1.00 95.75 199 PRO A O 1
ATOM 1704 N N . VAL A 1 200 ? -17.156 -4.846 13.559 1.00 96.56 200 VAL A N 1
ATOM 1705 C CA . VAL A 1 200 ? -18.601 -5.084 13.469 1.00 96.56 200 VAL A CA 1
ATOM 1706 C C . VAL A 1 200 ? -19.288 -4.192 14.488 1.00 96.56 200 VAL A C 1
ATOM 1708 O O . VAL A 1 200 ? -19.099 -4.391 15.688 1.00 96.56 200 VAL A O 1
ATOM 1711 N N . LEU A 1 201 ? -20.065 -3.213 14.027 1.00 97.25 201 LEU A N 1
ATOM 1712 C CA . LEU A 1 201 ? -20.885 -2.367 14.898 1.00 97.25 201 LEU A CA 1
ATOM 1713 C C . LEU A 1 201 ? -22.267 -2.982 15.038 1.00 97.25 201 LEU A C 1
ATOM 1715 O O . LEU A 1 201 ? -22.892 -3.305 14.037 1.00 97.25 201 LEU A O 1
ATOM 1719 N N . HIS A 1 202 ? -22.755 -3.114 16.264 1.00 96.44 202 HIS A N 1
ATOM 1720 C CA . HIS A 1 202 ? -24.097 -3.601 16.542 1.00 96.44 202 HIS A CA 1
ATOM 1721 C C . HIS A 1 202 ? -24.998 -2.435 16.939 1.00 96.44 202 HIS A C 1
ATOM 1723 O O . HIS A 1 202 ? -24.785 -1.784 17.967 1.00 96.44 202 HIS A O 1
ATOM 1729 N N . LEU A 1 203 ? -26.008 -2.198 16.112 1.00 96.12 203 LEU A N 1
ATOM 1730 C CA . LEU A 1 203 ? -27.114 -1.286 16.348 1.00 96.12 203 LEU A CA 1
ATOM 1731 C C . LEU A 1 203 ? -28.351 -2.107 16.702 1.00 96.12 203 LEU A C 1
ATOM 1733 O O . LEU A 1 203 ? -28.528 -3.201 16.177 1.00 96.12 203 LEU A O 1
ATOM 1737 N N . ALA A 1 204 ? -29.216 -1.589 17.564 1.00 94.44 204 ALA A N 1
ATOM 1738 C CA . ALA A 1 204 ? -30.512 -2.196 17.832 1.00 94.44 204 ALA A CA 1
ATOM 1739 C C . ALA A 1 204 ? -31.636 -1.205 17.588 1.00 94.44 204 ALA A C 1
ATOM 1741 O O . ALA A 1 204 ? -31.541 -0.040 17.972 1.00 94.44 204 ALA A O 1
ATOM 1742 N N . GLN A 1 205 ? -32.700 -1.699 16.972 1.00 92.94 205 GLN A N 1
ATOM 1743 C CA . GLN A 1 205 ? -33.928 -0.964 16.755 1.00 92.94 205 GLN A CA 1
ATOM 1744 C C . GLN A 1 205 ? -34.933 -1.318 17.851 1.00 92.94 205 GLN A C 1
ATOM 1746 O O . GLN A 1 205 ? -35.288 -2.482 18.034 1.00 92.94 205 GLN A O 1
ATOM 1751 N N . ASN A 1 206 ? -35.386 -0.310 18.593 1.00 86.25 206 ASN A N 1
ATOM 1752 C CA . ASN A 1 206 ? -36.390 -0.490 19.636 1.00 86.25 206 ASN A CA 1
ATOM 1753 C C . ASN A 1 206 ? -37.815 -0.599 19.051 1.00 86.25 206 ASN A C 1
ATOM 1755 O O . ASN A 1 206 ? -38.035 -0.420 17.850 1.00 86.25 206 ASN A O 1
ATOM 1759 N N . SER A 1 207 ? -38.804 -0.852 19.913 1.00 82.44 207 SER A N 1
ATOM 1760 C CA . SER A 1 207 ? -40.222 -0.960 19.526 1.00 82.44 207 SER A CA 1
ATOM 1761 C C . SER A 1 207 ? -40.777 0.305 18.858 1.00 82.44 207 SER A C 1
ATOM 1763 O O . SER A 1 207 ? -41.655 0.215 18.006 1.00 82.44 207 SER A O 1
ATOM 1765 N N . LYS A 1 208 ? -40.217 1.481 19.172 1.00 84.12 208 LYS A N 1
ATOM 1766 C CA . LYS A 1 208 ? -40.551 2.778 18.556 1.00 84.12 208 LYS A CA 1
ATOM 1767 C C . LYS A 1 208 ? -39.782 3.045 17.251 1.00 84.12 208 LYS A C 1
ATOM 1769 O O . LYS A 1 208 ? -39.754 4.178 16.785 1.00 84.12 208 LYS A O 1
ATOM 1774 N N . ARG A 1 209 ? -39.128 2.025 16.678 1.00 86.12 209 ARG A N 1
ATOM 1775 C CA . ARG A 1 209 ? -38.257 2.104 15.488 1.00 86.12 209 ARG A CA 1
ATOM 1776 C C . ARG A 1 209 ? -37.053 3.046 15.621 1.00 86.12 209 ARG A C 1
ATOM 1778 O O . ARG A 1 209 ? -36.440 3.415 14.625 1.00 86.12 209 ARG A O 1
ATOM 1785 N N . GLN A 1 210 ? -36.674 3.405 16.841 1.00 91.38 210 GLN A N 1
ATOM 1786 C CA . GLN A 1 210 ? -35.490 4.218 17.099 1.00 91.38 210 GLN A CA 1
ATOM 1787 C C . GLN A 1 210 ? -34.264 3.315 17.205 1.00 91.38 210 GLN A C 1
ATOM 1789 O O . GLN A 1 210 ? -34.336 2.221 17.766 1.00 91.38 210 GLN A O 1
ATOM 1794 N N . ILE A 1 211 ? -33.134 3.786 16.688 1.00 94.94 211 ILE A N 1
ATOM 1795 C CA . ILE A 1 211 ? -31.898 3.007 16.610 1.00 94.94 211 ILE A CA 1
ATOM 1796 C C . ILE A 1 211 ? -30.944 3.447 17.721 1.00 94.94 211 ILE A C 1
ATOM 1798 O O . ILE A 1 211 ? -30.788 4.641 17.968 1.00 94.94 211 ILE A O 1
ATOM 1802 N N . VAL A 1 212 ? -30.290 2.495 18.384 1.00 94.94 212 VAL A N 1
ATOM 1803 C CA . VAL A 1 212 ? -29.294 2.741 19.437 1.00 94.94 212 VAL A CA 1
ATOM 1804 C C . VAL A 1 212 ? -28.034 1.931 19.152 1.00 94.94 212 VAL A C 1
ATOM 1806 O O . VAL A 1 212 ? -28.108 0.760 18.779 1.00 94.94 212 VAL A O 1
ATOM 1809 N N . TYR A 1 213 ? -26.865 2.536 19.359 1.00 95.19 213 TYR A N 1
ATOM 1810 C CA . TYR A 1 213 ? -25.592 1.817 19.344 1.00 95.19 213 TYR A CA 1
ATOM 1811 C C . TYR A 1 213 ? -25.434 0.965 20.611 1.00 95.19 213 TYR A C 1
ATOM 1813 O O . TYR A 1 213 ? -25.466 1.497 21.717 1.00 95.19 213 TYR A O 1
ATOM 1821 N N . GLN A 1 214 ? -25.237 -0.348 20.456 1.00 94.44 214 GLN A N 1
ATOM 1822 C CA . GLN A 1 214 ? -25.104 -1.272 21.588 1.00 94.44 214 GLN A CA 1
ATOM 1823 C C . GLN A 1 214 ? -23.648 -1.613 21.905 1.00 94.44 214 GLN A C 1
ATOM 1825 O O . GLN A 1 214 ? -23.202 -1.472 23.041 1.00 94.44 214 GLN A O 1
ATOM 1830 N N . LYS A 1 215 ? -22.920 -2.140 20.915 1.00 95.25 215 LYS A N 1
ATOM 1831 C CA . LYS A 1 215 ? -21.572 -2.693 21.105 1.00 95.25 215 LYS A CA 1
ATOM 1832 C C . LYS A 1 215 ? -20.827 -2.849 19.787 1.00 95.25 215 LYS A C 1
ATOM 1834 O O . LYS A 1 215 ? -21.420 -2.789 18.713 1.00 95.25 215 LYS A O 1
ATOM 1839 N N . ASP A 1 216 ? -19.541 -3.156 19.885 1.00 96.56 216 ASP A N 1
ATOM 1840 C CA . ASP A 1 216 ? -18.694 -3.528 18.758 1.00 96.56 216 ASP A CA 1
ATOM 1841 C C . ASP A 1 216 ? -17.998 -4.876 18.991 1.00 96.56 216 ASP A C 1
ATOM 1843 O O . ASP A 1 216 ? -17.653 -5.234 20.119 1.00 96.56 216 ASP A O 1
ATOM 1847 N N . THR A 1 217 ? -17.811 -5.659 17.928 1.00 96.69 217 THR A N 1
ATOM 1848 C CA . THR A 1 217 ? -17.194 -6.990 18.005 1.00 96.69 217 THR A CA 1
ATOM 1849 C C . THR A 1 217 ? -16.253 -7.267 16.826 1.00 96.69 217 THR A C 1
ATOM 1851 O O . THR A 1 217 ? -16.188 -6.533 15.840 1.00 96.69 217 THR A O 1
ATOM 1854 N N . ARG A 1 218 ? -15.439 -8.327 16.948 1.00 95.75 218 ARG A N 1
ATOM 1855 C CA . ARG A 1 218 ? -14.551 -8.810 15.865 1.00 95.75 218 ARG A CA 1
ATOM 1856 C C . ARG A 1 218 ? -15.196 -9.861 14.970 1.00 95.75 218 ARG A C 1
ATOM 1858 O O . ARG A 1 218 ? -14.651 -10.157 13.908 1.00 95.75 218 ARG A O 1
ATOM 1865 N N . TYR A 1 219 ? -16.268 -10.471 15.454 1.00 93.81 219 TYR A N 1
ATOM 1866 C CA . TYR A 1 219 ? -16.872 -11.657 14.879 1.00 93.81 219 TYR A CA 1
ATOM 1867 C C . TYR A 1 219 ? -18.358 -11.411 14.720 1.00 93.81 219 TYR A C 1
ATOM 1869 O O . TYR A 1 219 ? -18.969 -10.790 15.583 1.00 93.81 219 TYR A O 1
ATOM 1877 N N . TYR A 1 220 ? -18.934 -11.949 13.662 1.00 90.69 220 TYR A N 1
ATOM 1878 C CA . TYR A 1 220 ? -20.363 -11.887 13.414 1.00 90.69 220 TYR A CA 1
ATOM 1879 C C . TYR A 1 220 ? -20.898 -13.283 13.100 1.00 90.69 220 TYR A C 1
ATOM 1881 O O . TYR A 1 220 ? -20.130 -14.219 12.869 1.00 90.69 220 TYR A O 1
ATOM 1889 N N . LYS A 1 221 ? -22.218 -13.418 13.161 1.00 87.88 221 LYS A N 1
ATOM 1890 C CA . LYS A 1 221 ? -22.958 -14.613 12.766 1.00 87.88 221 LYS A CA 1
ATOM 1891 C C . LYS A 1 221 ? -23.954 -14.188 11.700 1.00 87.88 221 LYS A C 1
ATOM 1893 O O . LYS A 1 221 ? -24.751 -13.302 11.985 1.00 87.88 221 LYS A O 1
ATOM 1898 N N . LEU A 1 222 ? -23.890 -14.784 10.514 1.00 79.94 222 LEU A N 1
ATOM 1899 C CA . LEU A 1 222 ? -24.829 -14.489 9.423 1.00 79.94 222 LEU A CA 1
ATOM 1900 C C . LEU A 1 222 ? -26.241 -14.968 9.772 1.00 79.94 222 LEU A C 1
ATOM 1902 O O . LEU A 1 222 ? -27.204 -14.241 9.572 1.00 79.94 222 LEU A O 1
ATOM 1906 N N . HIS A 1 223 ? -26.332 -16.160 10.361 1.00 76.31 223 HIS A N 1
ATOM 1907 C CA . HIS A 1 223 ? -27.558 -16.748 10.899 1.00 76.31 223 HIS A CA 1
ATOM 1908 C C . HIS A 1 223 ? -27.362 -17.089 12.388 1.00 76.31 223 HIS A C 1
ATOM 1910 O O . HIS A 1 223 ? -26.227 -17.411 12.766 1.00 76.31 223 HIS A O 1
ATOM 1916 N N . PRO A 1 224 ? -28.398 -17.065 13.248 1.00 76.88 224 PRO A N 1
ATOM 1917 C CA . PRO A 1 224 ? -28.293 -17.514 14.643 1.00 76.88 224 PRO A CA 1
ATOM 1918 C C . PRO A 1 224 ? -27.565 -18.862 14.812 1.00 76.88 224 PRO A C 1
ATOM 1920 O O . PRO A 1 224 ? -26.661 -18.976 15.655 1.00 76.88 224 PRO A O 1
ATOM 1923 N N . ASP A 1 225 ? -27.866 -19.808 13.918 1.00 80.44 225 ASP A N 1
ATOM 1924 C CA . ASP A 1 225 ? -27.315 -21.174 13.897 1.00 80.44 225 ASP A CA 1
ATOM 1925 C C . ASP A 1 225 ? -25.945 -21.284 13.215 1.00 80.44 225 ASP A C 1
ATOM 1927 O O . ASP A 1 225 ? -25.282 -22.316 13.285 1.00 80.44 225 ASP A O 1
ATOM 1931 N N . SER A 1 226 ? -25.474 -20.213 12.570 1.00 81.25 226 SER A N 1
ATOM 1932 C CA . SER A 1 226 ? -24.159 -20.205 11.928 1.00 81.25 226 SER A CA 1
ATOM 1933 C C . SER A 1 226 ? -23.021 -20.070 12.944 1.00 81.25 226 SER A C 1
ATOM 1935 O O . SER A 1 226 ? -23.155 -19.497 14.039 1.00 81.25 226 SER A O 1
ATOM 1937 N N . SER A 1 227 ? -21.850 -20.572 12.555 1.00 85.56 227 SER A N 1
ATOM 1938 C CA . SER A 1 227 ? -20.618 -20.383 13.311 1.00 85.56 227 SER A CA 1
ATOM 1939 C C . SER A 1 227 ? -20.199 -18.908 13.319 1.00 85.56 227 SER A C 1
ATOM 1941 O O . SER A 1 227 ? -20.534 -18.112 12.440 1.00 85.56 227 SER A O 1
ATOM 1943 N N . ARG A 1 228 ? -19.465 -18.507 14.362 1.00 89.25 228 ARG A N 1
ATOM 1944 C CA . ARG A 1 228 ? -18.917 -17.148 14.440 1.00 89.25 228 ARG A CA 1
ATOM 1945 C C . ARG A 1 228 ? -17.789 -16.999 13.425 1.00 89.25 228 ARG A C 1
ATOM 1947 O O . ARG A 1 228 ? -16.758 -17.654 13.551 1.00 89.25 228 ARG A O 1
ATOM 1954 N N . VAL A 1 229 ? -17.942 -16.062 12.496 1.00 88.88 229 VAL A N 1
ATOM 1955 C CA . VAL A 1 229 ? -16.939 -15.756 11.474 1.00 88.88 229 VAL A CA 1
ATOM 1956 C C . VAL A 1 229 ? -16.226 -14.459 11.827 1.00 88.88 229 VAL A C 1
ATOM 1958 O O . VAL A 1 229 ? -16.831 -13.482 12.273 1.00 88.88 229 VAL A O 1
ATOM 1961 N N . LYS A 1 230 ? -14.902 -14.436 11.656 1.00 91.94 230 LYS A N 1
ATOM 1962 C CA . LYS A 1 230 ? -14.109 -13.218 11.839 1.00 91.94 230 LYS A CA 1
ATOM 1963 C C . LYS A 1 230 ? -14.395 -12.256 10.694 1.00 91.94 230 LYS A C 1
ATOM 1965 O O . LYS A 1 230 ? -14.261 -12.631 9.535 1.00 91.94 230 LYS A O 1
ATOM 1970 N N . ALA A 1 231 ? -14.714 -11.008 11.013 1.00 91.69 231 ALA A N 1
ATOM 1971 C CA . ALA A 1 231 ? -14.982 -10.005 9.992 1.00 91.69 231 ALA A CA 1
ATOM 1972 C C . ALA A 1 231 ? -13.733 -9.730 9.131 1.00 91.69 231 ALA A C 1
ATOM 1974 O O . ALA A 1 231 ? -12.658 -9.396 9.647 1.00 91.69 231 ALA A O 1
ATOM 1975 N N . THR A 1 232 ? -13.888 -9.884 7.817 1.00 89.62 232 THR A N 1
ATOM 1976 C CA . THR A 1 232 ? -12.882 -9.588 6.782 1.00 89.62 232 THR A CA 1
ATOM 1977 C C . THR A 1 232 ? -13.013 -8.163 6.235 1.00 89.62 232 THR A C 1
ATOM 1979 O O . THR A 1 232 ? -12.071 -7.632 5.642 1.00 89.62 232 THR A O 1
ATOM 1982 N N . THR A 1 233 ? -14.143 -7.515 6.518 1.00 91.25 233 THR A N 1
ATOM 1983 C CA . THR A 1 233 ? -14.482 -6.128 6.189 1.00 91.25 233 THR A CA 1
ATOM 1984 C C . THR A 1 233 ? -15.124 -5.440 7.404 1.00 91.25 233 THR A C 1
ATOM 1986 O O . THR A 1 233 ? -15.317 -6.056 8.454 1.00 91.25 233 THR A O 1
ATOM 1989 N N . GLN A 1 234 ? -15.396 -4.140 7.299 1.00 93.19 234 GLN A N 1
ATOM 1990 C CA . GLN A 1 234 ? -16.170 -3.388 8.283 1.00 93.19 234 GLN A CA 1
ATOM 1991 C C . GLN A 1 234 ? -17.669 -3.539 8.002 1.00 93.19 234 GLN A C 1
ATOM 1993 O O . GLN A 1 234 ? -18.110 -3.258 6.888 1.00 93.19 234 GLN A O 1
ATOM 1998 N N . LEU A 1 235 ? -18.436 -3.945 9.015 1.00 93.56 235 LEU A N 1
ATOM 1999 C CA . LEU A 1 235 ? -19.860 -4.265 8.907 1.00 93.56 235 LEU A CA 1
ATOM 2000 C C . LEU A 1 235 ? -20.680 -3.536 9.976 1.00 93.56 235 LEU A C 1
ATOM 2002 O O . LEU A 1 235 ? -20.197 -3.270 11.081 1.00 93.56 235 LEU A O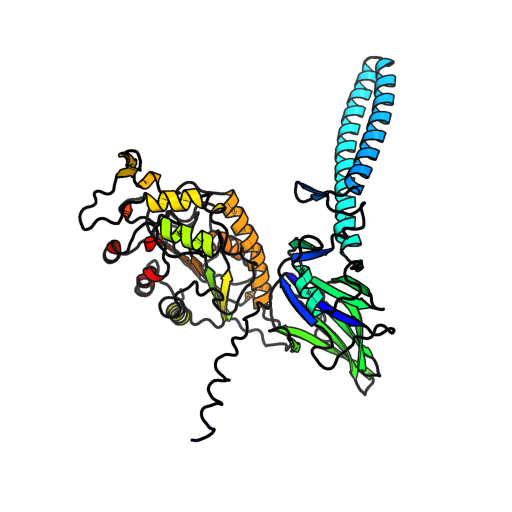 1
ATOM 2006 N N . ILE A 1 236 ? -21.946 -3.275 9.662 1.00 95.25 236 ILE A N 1
ATOM 2007 C CA . ILE A 1 236 ? -22.961 -2.819 10.614 1.00 95.25 236 ILE A CA 1
ATOM 2008 C C . ILE A 1 236 ? -24.040 -3.890 10.711 1.00 95.25 236 ILE A C 1
ATOM 2010 O O . ILE A 1 236 ? -24.641 -4.258 9.712 1.00 95.25 236 ILE A O 1
ATOM 2014 N N . ALA A 1 237 ? -24.276 -4.390 11.914 1.00 95.00 237 ALA A N 1
ATOM 2015 C CA . ALA A 1 237 ? -25.339 -5.323 12.240 1.00 95.00 237 ALA A CA 1
ATOM 2016 C C . ALA A 1 237 ? -26.490 -4.554 12.894 1.00 95.00 237 ALA A C 1
ATOM 2018 O O . ALA A 1 237 ? -26.291 -3.945 13.945 1.00 95.00 237 ALA A O 1
ATOM 2019 N N . LEU A 1 238 ? -27.676 -4.586 12.297 1.00 94.38 238 LEU A N 1
ATOM 2020 C CA . LEU A 1 238 ? -28.897 -4.016 12.851 1.00 94.38 238 LEU A CA 1
ATOM 2021 C C . LEU A 1 238 ? -29.769 -5.138 13.419 1.00 94.38 238 LEU A C 1
ATOM 2023 O O . LEU A 1 238 ? -30.302 -5.953 12.671 1.00 94.38 238 LEU A O 1
ATOM 2027 N N . HIS A 1 239 ? -29.911 -5.162 14.739 1.00 92.94 239 HIS A N 1
ATOM 2028 C CA . HIS A 1 239 ? -30.798 -6.069 15.464 1.00 92.94 239 HIS A CA 1
ATOM 2029 C C . HIS A 1 239 ? -32.205 -5.482 15.513 1.00 92.94 239 HIS A C 1
ATOM 2031 O O . HIS A 1 239 ? -32.396 -4.358 15.984 1.00 92.94 239 HIS A O 1
ATOM 2037 N N . GLN A 1 240 ? -33.187 -6.237 15.043 1.00 89.88 240 GLN A N 1
ATOM 2038 C CA . GLN A 1 240 ? -34.594 -5.854 15.016 1.00 89.88 240 GLN A CA 1
ATOM 2039 C C . GLN A 1 240 ? -35.434 -6.978 15.615 1.00 89.88 240 GLN A C 1
ATOM 2041 O O . GLN A 1 240 ? -35.129 -8.149 15.416 1.00 89.88 240 GLN A O 1
ATOM 2046 N N . LYS A 1 241 ? -36.521 -6.624 16.297 1.00 82.06 241 LYS A N 1
ATOM 2047 C CA . LYS A 1 241 ? -37.578 -7.578 16.643 1.00 82.06 241 LYS A CA 1
ATOM 2048 C C . LYS A 1 241 ? -38.653 -7.520 15.575 1.00 82.06 241 LYS A C 1
ATOM 2050 O O . LYS A 1 241 ? -39.165 -6.435 15.288 1.00 82.06 241 LYS A O 1
ATOM 2055 N N . ASN A 1 242 ? -38.992 -8.659 14.981 1.00 68.94 242 ASN A N 1
ATOM 2056 C CA . ASN A 1 242 ? -40.125 -8.710 14.064 1.00 68.94 242 ASN A CA 1
ATOM 2057 C C . ASN A 1 242 ? -41.463 -8.662 14.843 1.00 68.94 242 ASN A C 1
ATOM 2059 O O . ASN A 1 242 ? -41.496 -8.685 16.076 1.00 68.94 242 ASN A O 1
ATOM 2063 N N . LYS A 1 243 ? -42.586 -8.634 14.113 1.00 64.25 243 LYS A N 1
ATOM 2064 C CA . LYS A 1 243 ? -43.940 -8.622 14.698 1.00 64.25 243 LYS A CA 1
ATOM 2065 C C . LYS A 1 243 ? -44.285 -9.877 15.521 1.00 64.25 243 LYS A C 1
ATOM 2067 O O . LYS A 1 243 ? -45.143 -9.783 16.387 1.00 64.25 243 LYS A O 1
ATOM 2072 N N . SER A 1 244 ? -43.625 -11.014 15.282 1.00 62.91 244 SER A N 1
ATOM 2073 C CA . SER A 1 244 ? -43.778 -12.257 16.056 1.00 62.91 244 SER A CA 1
ATOM 2074 C C . SER A 1 244 ? -42.810 -12.362 17.245 1.00 62.91 244 SER A C 1
ATOM 2076 O O . SER A 1 244 ? -42.742 -13.405 17.884 1.00 62.91 244 SER A O 1
ATOM 2078 N N . GLY A 1 245 ? -42.042 -11.307 17.546 1.00 67.50 245 GLY A N 1
ATOM 2079 C CA . GLY A 1 245 ? -41.109 -11.265 18.675 1.00 67.50 245 GLY A CA 1
ATOM 2080 C C . GLY A 1 245 ? -39.754 -11.938 18.432 1.00 67.50 245 GLY A C 1
ATOM 2081 O O . GLY A 1 245 ? -38.915 -11.917 19.332 1.00 67.50 245 GLY A O 1
ATOM 2082 N N . THR A 1 246 ? -39.502 -12.489 17.240 1.00 71.12 246 THR A N 1
ATOM 2083 C CA . THR A 1 246 ? -38.207 -13.098 16.892 1.00 71.12 246 THR A CA 1
ATOM 2084 C C . THR A 1 246 ? -37.168 -12.033 16.538 1.00 71.12 246 THR A C 1
ATOM 2086 O O . THR A 1 246 ? -37.457 -11.101 15.779 1.00 71.12 246 THR A O 1
ATOM 2089 N N . ASP A 1 247 ? -35.954 -12.190 17.073 1.00 77.81 247 ASP A N 1
ATOM 2090 C CA . ASP A 1 247 ? -34.808 -11.319 16.801 1.00 77.81 247 ASP A CA 1
ATOM 2091 C C . ASP A 1 247 ? -34.222 -11.618 15.408 1.00 77.81 247 ASP A C 1
ATOM 2093 O O . ASP A 1 247 ? -33.677 -12.693 15.156 1.00 77.81 247 ASP A O 1
ATOM 2097 N N . THR A 1 248 ? -34.288 -10.646 14.501 1.00 85.88 248 THR A N 1
ATOM 2098 C CA . THR A 1 248 ? -33.649 -10.688 13.179 1.00 85.88 248 THR A CA 1
ATOM 2099 C C . THR A 1 248 ? -32.454 -9.740 13.134 1.00 85.88 248 THR A C 1
ATOM 2101 O O . THR A 1 248 ? -32.544 -8.603 13.600 1.00 85.88 248 THR A O 1
ATOM 2104 N N . THR A 1 249 ? -31.332 -10.178 12.556 1.00 89.56 249 THR A N 1
ATOM 2105 C CA . THR A 1 249 ? -30.142 -9.332 12.355 1.00 89.56 249 THR A CA 1
ATOM 2106 C C . THR A 1 249 ? -29.920 -9.075 10.870 1.00 89.56 249 THR A C 1
ATOM 2108 O O . THR A 1 249 ? -29.725 -10.017 10.108 1.00 89.56 249 THR A O 1
ATOM 2111 N N . LEU A 1 250 ? -29.891 -7.805 10.470 1.00 91.00 250 LEU A N 1
ATOM 2112 C CA . LEU A 1 250 ? -29.514 -7.388 9.119 1.00 91.00 250 LEU A CA 1
ATOM 2113 C C . LEU A 1 250 ? -28.065 -6.905 9.113 1.00 91.00 250 LEU A C 1
ATOM 2115 O O . LEU A 1 250 ? -27.673 -6.110 9.966 1.00 91.00 250 LEU A O 1
ATOM 2119 N N . PHE A 1 251 ? -27.268 -7.357 8.148 1.00 91.38 251 PHE A N 1
ATOM 2120 C CA . PHE A 1 251 ? -25.893 -6.895 7.973 1.00 91.38 251 PHE A CA 1
ATOM 2121 C C . PHE A 1 251 ? -25.808 -5.898 6.825 1.00 91.38 251 PHE A C 1
ATOM 2123 O O . PHE A 1 251 ? -26.346 -6.132 5.749 1.00 91.38 251 PHE A O 1
ATOM 2130 N N . PHE A 1 252 ? -25.089 -4.806 7.050 1.00 91.75 252 PHE A N 1
ATOM 2131 C CA . PHE A 1 252 ? -24.824 -3.759 6.077 1.00 91.75 252 PHE A CA 1
ATOM 2132 C C . PHE A 1 252 ? -23.321 -3.582 5.897 1.00 91.75 252 PHE A C 1
ATOM 2134 O O . PHE A 1 252 ? -22.538 -3.655 6.853 1.00 91.75 252 PHE A O 1
ATOM 2141 N N . ARG A 1 253 ? -22.932 -3.295 4.659 1.00 87.75 253 ARG A N 1
ATOM 2142 C CA . ARG A 1 253 ? -21.585 -2.889 4.261 1.00 87.75 253 ARG A CA 1
ATOM 2143 C C . ARG A 1 253 ? -21.604 -1.452 3.758 1.00 87.75 253 ARG A C 1
ATOM 2145 O O . ARG A 1 253 ? -22.655 -0.924 3.412 1.00 87.75 253 ARG A O 1
ATOM 2152 N N . PHE A 1 254 ? -20.428 -0.839 3.704 1.00 84.12 254 PHE A N 1
ATOM 2153 C CA . PHE A 1 254 ? -20.255 0.454 3.054 1.00 84.12 254 PHE A CA 1
ATOM 2154 C C . PHE A 1 254 ? -19.860 0.261 1.595 1.00 84.12 254 PHE A C 1
ATOM 2156 O O . PHE A 1 254 ? -18.891 -0.444 1.307 1.00 84.12 254 PHE A O 1
ATOM 2163 N N . GLU A 1 255 ? -20.597 0.912 0.706 1.00 82.31 255 GLU A N 1
ATOM 2164 C CA . GLU A 1 255 ? -20.294 0.992 -0.718 1.00 82.31 255 GLU A CA 1
ATOM 2165 C C . GLU A 1 255 ? -20.694 2.380 -1.218 1.00 82.31 255 GLU A C 1
ATOM 2167 O O . GLU A 1 255 ? -21.805 2.838 -0.954 1.00 82.31 255 GLU A O 1
ATOM 2172 N N . ASN A 1 256 ? -19.773 3.101 -1.859 1.00 79.94 256 ASN A N 1
ATOM 2173 C CA . ASN A 1 256 ? -19.996 4.456 -2.372 1.00 79.94 256 ASN A CA 1
ATOM 2174 C C . ASN A 1 256 ? -20.631 5.421 -1.345 1.00 79.94 256 ASN A C 1
ATOM 2176 O O . ASN A 1 256 ? -21.507 6.222 -1.671 1.00 79.94 256 ASN A O 1
ATOM 2180 N N . LYS A 1 257 ? -20.163 5.363 -0.087 1.00 78.19 257 LYS A N 1
ATOM 2181 C CA . LYS A 1 257 ? -20.682 6.125 1.075 1.00 78.19 257 LYS A CA 1
ATOM 2182 C C . LYS A 1 257 ? -22.121 5.802 1.502 1.00 78.19 257 LYS A C 1
ATOM 2184 O O . LYS A 1 257 ? -22.679 6.539 2.316 1.00 78.19 257 LYS A O 1
ATOM 2189 N N . GLN A 1 258 ? -22.710 4.729 0.997 1.00 84.62 258 GLN A N 1
ATOM 2190 C CA . GLN A 1 258 ? -24.031 4.263 1.396 1.00 84.62 258 GLN A CA 1
ATOM 2191 C C . GLN A 1 258 ? -23.939 2.930 2.132 1.00 84.62 258 GLN A C 1
ATOM 2193 O O . GLN A 1 258 ? -22.977 2.173 1.969 1.00 84.62 258 GLN A O 1
ATOM 2198 N N . LEU A 1 259 ? -24.939 2.668 2.971 1.00 88.12 259 LEU A N 1
ATOM 2199 C CA . LEU A 1 259 ? -25.149 1.352 3.551 1.00 88.12 259 LEU A CA 1
ATOM 2200 C C . LEU A 1 259 ? -25.897 0.483 2.555 1.00 88.12 259 LEU A C 1
ATOM 2202 O O . LEU A 1 259 ? -27.051 0.747 2.232 1.00 88.12 259 LEU A O 1
ATOM 2206 N N . VAL A 1 260 ? -25.237 -0.578 2.116 1.00 88.56 260 VAL A N 1
ATOM 2207 C CA . VAL A 1 260 ? -25.827 -1.586 1.240 1.00 88.56 260 VAL A CA 1
ATOM 2208 C C . VAL A 1 260 ? -26.012 -2.864 2.054 1.00 88.56 260 VAL A C 1
ATOM 2210 O O . VAL A 1 260 ? -25.085 -3.243 2.784 1.00 88.56 260 VAL A O 1
ATOM 2213 N N . PRO A 1 261 ? -27.178 -3.530 1.982 1.00 88.69 261 PRO A N 1
ATOM 2214 C CA . PRO A 1 261 ? -27.359 -4.844 2.580 1.00 88.69 261 PRO A CA 1
ATOM 2215 C C . PRO A 1 261 ? -26.259 -5.811 2.134 1.00 88.69 261 PRO A C 1
ATOM 2217 O O . PRO A 1 261 ? -25.818 -5.821 0.983 1.00 88.69 261 PRO A O 1
ATOM 2220 N N . MET A 1 262 ? -25.767 -6.608 3.073 1.00 86.25 262 MET A N 1
ATOM 2221 C CA . MET A 1 262 ? -24.849 -7.689 2.767 1.00 86.25 262 MET A CA 1
ATOM 2222 C C . MET A 1 262 ? -25.661 -8.870 2.249 1.00 86.25 262 MET A C 1
ATOM 2224 O O . MET A 1 262 ? -26.347 -9.542 3.015 1.00 86.25 262 MET A O 1
ATOM 2228 N N . GLU A 1 263 ? -25.534 -9.141 0.959 1.00 75.62 263 GLU A N 1
ATOM 2229 C CA . GLU A 1 263 ? -26.038 -10.367 0.356 1.00 75.62 263 GLU A CA 1
ATOM 2230 C C . GLU A 1 263 ? -24.933 -11.423 0.395 1.00 75.62 263 GLU A C 1
ATOM 2232 O O . GLU A 1 263 ? -23.779 -11.158 0.039 1.00 75.62 263 GLU A O 1
ATOM 2237 N N . ALA A 1 264 ? -25.270 -12.619 0.876 1.00 67.50 264 ALA A N 1
ATOM 2238 C CA . ALA A 1 264 ? -24.387 -13.769 0.766 1.00 67.50 264 ALA A CA 1
ATOM 2239 C C . ALA A 1 264 ? -24.368 -14.198 -0.704 1.00 67.50 264 ALA A C 1
ATOM 2241 O O . ALA A 1 264 ? -25.297 -14.846 -1.181 1.00 67.50 264 ALA A O 1
ATOM 2242 N N . GLN A 1 265 ? -23.335 -13.790 -1.436 1.00 65.75 265 GLN A N 1
ATOM 2243 C CA . GLN A 1 265 ? -23.172 -14.202 -2.821 1.00 65.75 265 GLN A CA 1
ATOM 2244 C C . GLN A 1 265 ? -22.503 -15.577 -2.866 1.00 65.75 265 GLN A C 1
ATOM 2246 O O . GLN A 1 265 ? -21.635 -15.883 -2.046 1.00 65.75 265 GLN A O 1
ATOM 2251 N N . GLN A 1 266 ? -22.903 -16.413 -3.827 1.00 67.06 266 GLN A N 1
ATOM 2252 C CA . GLN A 1 266 ? -22.225 -17.682 -4.067 1.00 67.06 266 GLN A CA 1
ATOM 2253 C C . GLN A 1 266 ? -20.763 -17.414 -4.436 1.00 67.06 266 GLN A C 1
ATOM 2255 O O . GLN A 1 266 ? -20.481 -16.624 -5.342 1.00 67.06 266 GLN A O 1
ATOM 2260 N N . ASP A 1 267 ? -19.848 -18.070 -3.722 1.00 74.44 267 ASP A N 1
ATOM 2261 C CA . ASP A 1 267 ? -18.417 -17.971 -3.988 1.00 74.44 267 ASP A CA 1
ATOM 2262 C C . ASP A 1 267 ? -18.121 -18.397 -5.430 1.00 74.44 267 ASP A C 1
ATOM 2264 O O . ASP A 1 267 ? -18.514 -19.483 -5.867 1.00 74.44 267 ASP A O 1
ATOM 2268 N N . LYS A 1 268 ? -17.445 -17.529 -6.187 1.00 81.88 268 LYS A N 1
ATOM 2269 C CA . LYS A 1 268 ? -17.083 -17.801 -7.578 1.00 81.88 268 LYS A CA 1
ATOM 2270 C C . LYS A 1 268 ? -15.680 -17.297 -7.831 1.00 81.88 268 LYS A C 1
ATOM 2272 O O . LYS A 1 268 ? -15.460 -16.092 -7.822 1.00 81.88 268 LYS A O 1
ATOM 2277 N N . ALA A 1 269 ? -14.784 -18.219 -8.172 1.00 91.00 269 ALA A N 1
ATOM 2278 C CA . ALA A 1 269 ? -13.411 -17.916 -8.551 1.00 91.00 269 ALA A CA 1
ATOM 2279 C C . ALA A 1 269 ? -13.338 -16.784 -9.594 1.00 91.00 269 ALA A C 1
ATOM 2281 O O . ALA A 1 269 ? -13.922 -16.866 -10.686 1.00 91.00 269 ALA A O 1
ATOM 2282 N N . GLN A 1 270 ? -12.594 -15.729 -9.264 1.00 93.44 270 GLN A N 1
ATOM 2283 C CA . GLN A 1 270 ? -12.434 -14.541 -10.095 1.00 93.44 270 GLN A CA 1
ATOM 2284 C C . GLN A 1 270 ? -11.005 -14.435 -10.629 1.00 93.44 270 GLN A C 1
ATOM 2286 O O . GLN A 1 270 ? -10.025 -14.696 -9.931 1.00 93.44 270 GLN A O 1
ATOM 2291 N N . ARG A 1 271 ? -10.861 -13.981 -11.877 1.00 95.31 271 ARG A N 1
ATOM 2292 C CA . ARG A 1 271 ? -9.583 -13.483 -12.392 1.00 95.31 271 ARG A CA 1
ATOM 2293 C C . ARG A 1 271 ? -9.505 -11.995 -12.112 1.00 95.31 271 ARG A C 1
ATOM 2295 O O . ARG A 1 271 ? -10.351 -11.217 -12.562 1.00 95.31 271 ARG A O 1
ATOM 2302 N N . ILE A 1 272 ? -8.466 -11.623 -11.384 1.00 97.56 272 ILE A N 1
ATOM 2303 C CA . ILE A 1 272 ? -8.194 -10.259 -10.966 1.00 97.56 272 ILE A CA 1
ATOM 2304 C C . ILE A 1 272 ? -7.021 -9.742 -11.787 1.00 97.56 272 ILE A C 1
ATOM 2306 O O . ILE A 1 272 ? -5.939 -10.326 -11.746 1.00 97.56 272 ILE A O 1
ATOM 2310 N N . LEU A 1 273 ? -7.219 -8.641 -12.506 1.00 98.12 273 LEU A N 1
ATOM 2311 C CA . LEU A 1 273 ? -6.139 -7.896 -13.145 1.00 98.12 273 LEU A CA 1
ATOM 2312 C C . LEU A 1 273 ? -5.831 -6.655 -12.306 1.00 98.12 273 LEU A C 1
ATOM 2314 O O . LEU A 1 273 ? -6.663 -5.761 -12.179 1.00 98.12 273 LEU A O 1
ATOM 2318 N N . LEU A 1 274 ? -4.639 -6.611 -11.717 1.00 98.62 274 LEU A N 1
ATOM 2319 C CA . LEU A 1 274 ? -4.187 -5.518 -10.865 1.00 98.62 274 LEU A CA 1
ATOM 2320 C C . LEU A 1 274 ? -3.121 -4.678 -11.569 1.00 98.62 274 LEU A C 1
ATOM 2322 O O . LEU A 1 274 ? -2.029 -5.165 -11.861 1.00 98.62 274 LEU A O 1
ATOM 2326 N N . PHE A 1 275 ? -3.402 -3.392 -11.731 1.00 98.56 275 PHE A N 1
ATOM 2327 C CA . PHE A 1 275 ? -2.442 -2.388 -12.171 1.00 98.56 275 PHE A CA 1
ATOM 2328 C C . PHE A 1 275 ? -1.817 -1.678 -10.969 1.00 98.56 275 PHE A C 1
ATOM 2330 O O . PHE A 1 275 ? -2.523 -1.197 -10.085 1.00 98.56 275 PHE A O 1
ATOM 2337 N N . VAL A 1 276 ? -0.490 -1.575 -10.939 1.00 98.56 276 VAL A N 1
ATOM 2338 C CA . VAL A 1 276 ? 0.270 -0.891 -9.882 1.00 98.56 276 VAL A CA 1
ATOM 2339 C C . VAL A 1 276 ? 1.158 0.178 -10.507 1.00 98.56 276 VAL A C 1
ATOM 2341 O O . VAL A 1 276 ? 2.218 -0.121 -11.065 1.00 98.56 276 VAL A O 1
ATOM 2344 N N . ASN A 1 277 ? 0.706 1.430 -10.476 1.00 96.44 277 ASN A N 1
ATOM 2345 C CA . ASN A 1 277 ? 1.452 2.548 -11.060 1.00 96.44 277 ASN A CA 1
ATOM 2346 C C . ASN A 1 277 ? 2.721 2.874 -10.247 1.00 96.44 277 ASN A C 1
ATOM 2348 O O . ASN A 1 277 ? 2.921 2.406 -9.124 1.00 96.44 277 ASN A O 1
ATOM 2352 N N . GLY A 1 278 ? 3.589 3.701 -10.828 1.00 93.75 278 GLY A N 1
ATOM 2353 C CA . GLY A 1 278 ? 4.805 4.186 -10.184 1.00 93.75 278 GLY A CA 1
ATOM 2354 C C . GLY A 1 278 ? 4.751 5.664 -9.810 1.00 93.75 278 GLY A C 1
ATOM 2355 O O . GLY A 1 278 ? 3.737 6.188 -9.350 1.00 93.75 278 GLY A O 1
ATOM 2356 N N . TYR A 1 279 ? 5.881 6.349 -9.987 1.00 91.44 279 TYR A N 1
ATOM 2357 C CA . TYR A 1 279 ? 5.962 7.789 -9.762 1.00 91.44 279 TYR A CA 1
ATOM 2358 C C . TYR A 1 279 ? 5.034 8.544 -10.719 1.00 91.44 279 TYR A C 1
ATOM 2360 O O . TYR A 1 279 ? 4.980 8.229 -11.902 1.00 91.44 279 TYR A O 1
ATOM 2368 N N . ARG A 1 280 ? 4.323 9.544 -10.192 1.00 88.94 280 ARG A N 1
ATOM 2369 C CA . ARG A 1 280 ? 3.354 10.385 -10.900 1.00 88.94 280 ARG A CA 1
ATOM 2370 C C . ARG A 1 280 ? 3.981 11.766 -10.952 1.00 88.94 280 ARG A C 1
ATOM 2372 O O . ARG A 1 280 ? 3.955 12.453 -9.923 1.00 88.94 280 ARG A O 1
ATOM 2379 N N . PRO A 1 281 ? 4.624 12.128 -12.060 1.00 74.50 281 PRO A N 1
ATOM 2380 C CA . PRO A 1 281 ? 5.307 13.401 -12.132 1.00 74.50 281 PRO A CA 1
ATOM 2381 C C . PRO A 1 281 ? 4.290 14.552 -12.152 1.00 74.50 281 PRO A C 1
ATOM 2383 O O . PRO A 1 281 ? 3.163 14.401 -12.620 1.00 74.50 281 PRO A O 1
ATOM 2386 N N . VAL A 1 282 ? 4.686 15.702 -11.607 1.00 74.62 282 VAL A N 1
ATOM 2387 C CA . VAL A 1 282 ? 3.895 16.949 -11.667 1.00 74.62 282 VAL A CA 1
ATOM 2388 C C . VAL A 1 282 ? 4.001 17.632 -13.040 1.00 74.62 282 VAL A C 1
ATOM 2390 O O . VAL A 1 282 ? 3.135 18.428 -13.409 1.00 74.62 282 VAL A O 1
ATOM 2393 N N . SER A 1 283 ? 5.031 17.266 -13.812 1.00 68.31 283 SER A N 1
ATOM 2394 C CA . SER A 1 283 ? 5.274 17.672 -15.196 1.00 68.31 283 SER A CA 1
ATOM 2395 C C . SER A 1 283 ? 5.807 16.503 -16.015 1.00 68.31 283 SER A C 1
ATOM 2397 O O . SER A 1 283 ? 6.672 15.771 -15.544 1.00 68.31 283 SER A O 1
ATOM 2399 N N . ASN A 1 284 ? 5.329 16.362 -17.248 1.00 64.88 284 ASN A N 1
ATOM 2400 C CA . ASN A 1 284 ? 5.878 15.414 -18.220 1.00 64.88 284 ASN A CA 1
ATOM 2401 C C . ASN A 1 284 ? 6.895 16.077 -19.171 1.00 64.88 284 ASN A C 1
ATOM 2403 O O . ASN A 1 284 ? 7.323 15.437 -20.129 1.00 64.88 284 ASN A O 1
ATOM 2407 N N . ASP A 1 285 ? 7.235 17.353 -18.948 1.00 66.00 285 ASP A N 1
ATOM 2408 C CA . ASP A 1 285 ? 8.145 18.102 -19.817 1.00 66.00 285 ASP A CA 1
ATOM 2409 C C . ASP A 1 285 ? 9.602 17.652 -19.623 1.00 66.00 285 ASP A C 1
ATOM 2411 O O . ASP A 1 285 ? 10.024 17.306 -18.518 1.00 66.00 285 ASP A O 1
ATOM 2415 N N . GLN A 1 286 ? 10.354 17.632 -20.722 1.00 60.50 286 GLN A N 1
ATOM 2416 C CA . GLN A 1 286 ? 11.765 17.242 -20.754 1.00 60.50 286 GLN A CA 1
ATOM 2417 C C . GLN A 1 286 ? 12.695 18.440 -20.532 1.00 60.50 286 GLN A C 1
ATOM 2419 O O . GLN A 1 286 ? 13.880 18.248 -20.264 1.00 60.50 286 GLN A O 1
ATOM 2424 N N . ASP A 1 287 ? 12.166 19.657 -20.651 1.00 64.44 287 ASP A N 1
ATOM 2425 C CA . ASP A 1 287 ? 12.882 20.897 -20.394 1.00 64.44 287 ASP A CA 1
ATOM 2426 C C . ASP A 1 287 ? 12.951 21.173 -18.874 1.00 64.44 287 ASP A C 1
ATOM 2428 O O . ASP A 1 287 ? 11.903 21.277 -18.222 1.00 64.44 287 ASP A O 1
ATOM 2432 N N . PRO A 1 288 ? 14.156 21.299 -18.283 1.00 61.06 288 PRO A N 1
ATOM 2433 C CA . PRO A 1 288 ? 14.327 21.581 -16.861 1.00 61.06 288 PRO A CA 1
ATOM 2434 C C . PRO A 1 288 ? 13.648 22.874 -16.402 1.00 61.06 288 PRO A C 1
ATOM 2436 O O . PRO A 1 288 ? 13.090 22.896 -15.306 1.00 61.06 288 PRO A O 1
ATOM 2439 N N . GLU A 1 289 ? 13.647 23.932 -17.215 1.00 64.94 289 GLU A N 1
ATOM 2440 C CA . GLU A 1 289 ? 13.024 25.209 -16.857 1.00 64.94 289 GLU A CA 1
ATOM 2441 C C . GLU A 1 289 ? 11.502 25.075 -16.815 1.00 64.94 289 GLU A C 1
ATOM 2443 O O . GLU A 1 289 ? 10.865 25.512 -15.855 1.00 64.94 289 GLU A O 1
ATOM 2448 N N . LYS A 1 290 ? 10.907 24.376 -17.787 1.00 68.88 290 LYS A N 1
ATOM 2449 C CA . LYS A 1 290 ? 9.457 24.106 -17.801 1.00 68.88 290 LYS A CA 1
ATOM 2450 C C . LYS A 1 290 ? 9.040 23.123 -16.711 1.00 68.88 290 LYS A C 1
ATOM 2452 O O . LYS A 1 290 ? 7.968 23.263 -16.119 1.00 68.88 290 LYS A O 1
ATOM 2457 N N . ALA A 1 291 ? 9.886 22.142 -16.398 1.00 66.69 291 ALA A N 1
ATOM 2458 C CA . ALA A 1 291 ? 9.683 21.246 -15.266 1.00 66.69 291 ALA A CA 1
ATOM 2459 C C . ALA A 1 291 ? 9.722 22.010 -13.931 1.00 66.69 291 ALA A C 1
ATOM 2461 O O . ALA A 1 291 ? 8.859 21.785 -13.080 1.00 66.69 291 ALA A O 1
ATOM 2462 N N . LEU A 1 292 ? 10.659 22.952 -13.768 1.00 65.88 292 LEU A N 1
ATOM 2463 C CA . LEU A 1 292 ? 10.746 23.839 -12.604 1.00 65.88 292 LEU A CA 1
ATOM 2464 C C . LEU A 1 292 ? 9.552 24.797 -12.516 1.00 65.88 292 LEU A C 1
ATOM 2466 O O . LEU A 1 292 ? 8.985 24.958 -11.439 1.00 65.88 292 LEU A O 1
ATOM 2470 N N . GLN A 1 293 ? 9.100 25.372 -13.633 1.00 69.56 293 GLN A N 1
ATOM 2471 C CA . GLN A 1 293 ? 7.883 26.191 -13.672 1.00 69.56 293 GLN A CA 1
ATOM 2472 C C . GLN A 1 293 ? 6.646 25.388 -13.252 1.00 69.56 293 GLN A C 1
ATOM 2474 O O . GLN A 1 293 ? 5.839 25.848 -12.446 1.00 69.56 293 GLN A O 1
ATOM 2479 N N . ALA A 1 294 ? 6.504 24.155 -13.739 1.00 69.06 294 ALA A N 1
ATOM 2480 C CA . ALA A 1 294 ? 5.411 23.278 -13.336 1.00 69.06 294 ALA A CA 1
ATOM 2481 C C . ALA A 1 294 ? 5.481 22.899 -11.846 1.00 69.06 294 ALA A C 1
ATOM 2483 O O . ALA A 1 294 ? 4.439 22.834 -11.194 1.00 69.06 294 ALA A O 1
ATOM 2484 N N . ILE A 1 295 ? 6.685 22.700 -11.302 1.00 69.75 295 ILE A N 1
ATOM 2485 C CA . ILE A 1 295 ? 6.922 22.510 -9.864 1.00 69.75 295 ILE A CA 1
ATOM 2486 C C . ILE A 1 295 ? 6.512 23.754 -9.065 1.00 69.75 295 ILE A C 1
ATOM 2488 O O . ILE A 1 295 ? 5.827 23.623 -8.052 1.00 69.75 295 ILE A O 1
ATOM 2492 N N . ASN A 1 296 ? 6.877 24.953 -9.524 1.00 67.38 296 ASN A N 1
ATOM 2493 C CA . ASN A 1 296 ? 6.495 26.205 -8.869 1.00 67.38 296 ASN A CA 1
ATOM 2494 C C . ASN A 1 296 ? 4.970 26.391 -8.865 1.00 67.38 296 ASN A C 1
ATOM 2496 O O . ASN A 1 296 ? 4.402 26.800 -7.856 1.00 67.38 296 ASN A O 1
ATOM 2500 N N . ASN A 1 297 ? 4.300 26.014 -9.957 1.00 71.38 297 ASN A N 1
ATOM 2501 C CA . ASN A 1 297 ? 2.857 26.196 -10.110 1.00 71.38 297 ASN A CA 1
ATOM 2502 C C . ASN A 1 297 ? 2.018 25.114 -9.406 1.00 71.38 297 ASN A C 1
ATOM 2504 O O . ASN A 1 297 ? 0.914 25.397 -8.947 1.00 71.38 297 ASN A O 1
ATOM 2508 N N . LYS A 1 298 ? 2.496 23.861 -9.348 1.00 74.00 298 LYS A N 1
ATOM 2509 C CA . LYS A 1 298 ? 1.716 22.692 -8.877 1.00 74.00 298 LYS A CA 1
ATOM 2510 C C . LYS A 1 298 ? 2.266 22.049 -7.598 1.00 74.00 298 LYS A C 1
ATOM 2512 O O . LYS A 1 298 ? 1.673 21.096 -7.091 1.00 74.00 298 LYS A O 1
ATOM 2517 N N . GLY A 1 299 ? 3.374 22.562 -7.071 1.00 70.25 299 GLY A N 1
ATOM 2518 C CA . GLY A 1 299 ? 4.128 21.971 -5.970 1.00 70.25 299 GLY A CA 1
ATOM 2519 C C . GLY A 1 299 ? 5.178 20.952 -6.433 1.00 70.25 299 GLY A C 1
ATOM 2520 O O . GLY A 1 299 ? 5.188 20.494 -7.573 1.00 70.25 299 GLY A O 1
ATOM 2521 N N . LEU A 1 300 ? 6.075 20.583 -5.510 1.00 75.44 300 LEU A N 1
ATOM 2522 C CA . LEU A 1 300 ? 7.242 19.728 -5.781 1.00 75.44 300 LEU A CA 1
ATOM 2523 C C . LEU A 1 300 ? 6.875 18.314 -6.246 1.00 75.44 300 LEU A C 1
ATOM 2525 O O . LEU A 1 300 ? 7.490 17.788 -7.169 1.00 75.44 300 LEU A O 1
ATOM 2529 N N . GLU A 1 301 ? 5.900 17.683 -5.592 1.00 82.44 301 GLU A N 1
ATOM 2530 C CA . GLU A 1 301 ? 5.480 16.312 -5.881 1.00 82.44 301 GLU A CA 1
ATOM 2531 C C . GLU A 1 301 ? 4.000 16.114 -5.542 1.00 82.44 301 GLU A C 1
ATOM 2533 O O . GLU A 1 301 ? 3.456 16.760 -4.642 1.00 82.44 301 GLU A O 1
ATOM 2538 N N . ASN A 1 302 ? 3.362 15.156 -6.217 1.00 85.56 302 ASN A N 1
ATOM 2539 C CA . ASN A 1 302 ? 2.017 14.718 -5.863 1.00 85.56 302 ASN A CA 1
ATOM 2540 C C . ASN A 1 302 ? 1.976 14.124 -4.438 1.00 85.56 302 ASN A C 1
ATOM 2542 O O . ASN A 1 302 ? 2.970 13.572 -3.951 1.00 85.56 302 ASN A O 1
ATOM 2546 N N . PRO A 1 303 ? 0.815 14.161 -3.755 1.00 84.38 303 PRO A N 1
ATOM 2547 C CA . PRO A 1 303 ? 0.656 13.480 -2.478 1.00 84.38 303 PRO A CA 1
ATOM 2548 C C . PRO A 1 303 ? 1.005 11.991 -2.586 1.00 84.38 303 PRO A C 1
ATOM 2550 O O . PRO A 1 303 ? 0.688 11.328 -3.576 1.00 84.38 303 PRO A O 1
ATOM 2553 N N . ARG A 1 304 ? 1.630 11.448 -1.536 1.00 85.44 304 ARG A N 1
ATOM 2554 C CA . ARG A 1 304 ? 1.955 10.016 -1.450 1.00 85.44 304 ARG A CA 1
ATOM 2555 C C . ARG A 1 304 ? 0.700 9.151 -1.543 1.00 85.44 304 ARG A C 1
ATOM 2557 O O . ARG A 1 304 ? -0.389 9.582 -1.160 1.00 85.44 304 ARG A O 1
ATOM 2564 N N . SER A 1 305 ? 0.897 7.908 -1.975 1.00 90.19 305 SER A N 1
ATOM 2565 C CA . SER A 1 305 ? -0.155 6.897 -1.977 1.00 90.19 305 SER A CA 1
ATOM 2566 C C . SER A 1 305 ? -0.885 6.803 -0.638 1.00 90.19 305 SER A C 1
ATOM 2568 O O . SER A 1 305 ? -0.276 6.785 0.435 1.00 90.19 305 SER A O 1
ATOM 2570 N N . LYS A 1 306 ? -2.213 6.676 -0.712 1.00 92.38 306 LYS A N 1
ATOM 2571 C CA . LYS A 1 306 ? -3.073 6.349 0.438 1.00 92.38 306 LYS A CA 1
ATOM 2572 C C . LYS A 1 306 ? -3.079 4.849 0.762 1.00 92.38 306 LYS A C 1
ATOM 2574 O O . LYS A 1 306 ? -3.681 4.437 1.753 1.00 92.38 306 LYS A O 1
ATOM 2579 N N . ASN A 1 307 ? -2.412 4.037 -0.059 1.00 95.62 307 ASN A N 1
ATOM 2580 C CA . ASN A 1 307 ? -2.392 2.578 -0.020 1.00 95.62 307 ASN A CA 1
ATOM 2581 C C . ASN A 1 307 ? -3.773 1.928 -0.136 1.00 95.62 307 ASN A C 1
ATOM 2583 O O . ASN A 1 307 ? -4.024 0.901 0.489 1.00 95.62 307 ASN A O 1
ATOM 2587 N N . LEU A 1 308 ? -4.676 2.553 -0.886 1.00 94.88 308 LEU A N 1
ATOM 2588 C CA . LEU A 1 308 ? -6.016 2.043 -1.173 1.00 94.88 308 LEU A CA 1
ATOM 2589 C C . LEU A 1 308 ? -6.050 1.377 -2.552 1.00 94.88 308 LEU A C 1
ATOM 2591 O O . LEU A 1 308 ? -5.150 1.590 -3.367 1.00 94.88 308 LEU A O 1
ATOM 2595 N N . ILE A 1 309 ? -7.083 0.572 -2.783 1.00 95.94 309 ILE A N 1
ATOM 2596 C CA . ILE A 1 309 ? -7.357 -0.095 -4.059 1.00 95.94 309 ILE A CA 1
ATOM 2597 C C . ILE A 1 309 ? -8.568 0.568 -4.713 1.00 95.94 309 ILE A C 1
ATOM 2599 O O . ILE A 1 309 ? -9.558 0.848 -4.042 1.00 95.94 309 ILE A O 1
ATOM 2603 N N . TYR A 1 310 ? -8.494 0.805 -6.014 1.00 93.94 310 TYR A N 1
ATOM 2604 C CA . TYR A 1 310 ? -9.526 1.489 -6.785 1.00 93.94 310 TYR A CA 1
ATOM 2605 C C . TYR A 1 310 ? -10.038 0.583 -7.905 1.00 93.94 310 TYR A C 1
ATOM 2607 O O . TYR A 1 310 ? -9.315 -0.284 -8.395 1.00 93.94 310 TYR A O 1
ATOM 2615 N N . THR A 1 311 ? -11.285 0.786 -8.316 1.00 92.19 311 THR A N 1
ATOM 2616 C CA . THR A 1 311 ? -11.916 0.091 -9.452 1.00 92.19 311 THR A CA 1
ATOM 2617 C C . THR A 1 311 ? -11.648 0.779 -10.793 1.00 92.19 311 THR A C 1
ATOM 2619 O O . THR A 1 311 ? -11.990 0.240 -11.840 1.00 92.19 311 THR A O 1
ATOM 2622 N N . SER A 1 312 ? -11.001 1.945 -10.774 1.00 91.94 312 SER A N 1
ATOM 2623 C CA . SER A 1 312 ? -10.596 2.713 -11.950 1.00 91.94 312 SER A CA 1
ATOM 2624 C C . SER A 1 312 ? -9.218 3.347 -11.757 1.00 91.94 312 SER A C 1
ATOM 2626 O O . SER A 1 312 ? -8.717 3.468 -10.633 1.00 91.94 312 SER A O 1
ATOM 2628 N N . ASP A 1 313 ? -8.609 3.781 -12.861 1.00 91.69 313 ASP A N 1
ATOM 2629 C CA . ASP A 1 313 ? -7.381 4.569 -12.833 1.00 91.69 313 ASP A CA 1
ATOM 2630 C C . ASP A 1 313 ? -7.676 6.025 -12.447 1.00 91.69 313 ASP A C 1
ATOM 2632 O O . ASP A 1 313 ? -7.801 6.907 -13.296 1.00 91.69 313 ASP A O 1
ATOM 2636 N N . LEU A 1 314 ? -7.778 6.275 -11.139 1.00 87.19 314 LEU A N 1
ATOM 2637 C CA . LEU A 1 314 ? -8.111 7.587 -10.570 1.00 87.19 314 LEU A CA 1
ATOM 2638 C C . LEU A 1 314 ? -7.182 8.722 -11.036 1.00 87.19 314 LEU A C 1
ATOM 2640 O O . LEU A 1 314 ? -7.542 9.893 -10.937 1.00 87.19 314 LEU A O 1
ATOM 2644 N N . PHE A 1 315 ? -5.973 8.392 -11.491 1.00 87.94 315 PHE A N 1
ATOM 2645 C CA . PHE A 1 315 ? -4.937 9.371 -11.805 1.00 87.94 315 PHE A CA 1
ATOM 2646 C C . PHE A 1 315 ? -4.579 9.432 -13.289 1.00 87.94 315 PHE A C 1
ATOM 2648 O O . PHE A 1 315 ? -3.639 10.148 -13.627 1.00 87.94 315 PHE A O 1
ATOM 2655 N N . GLY A 1 316 ? -5.286 8.686 -14.148 1.00 89.50 316 GLY A N 1
ATOM 2656 C CA . GLY A 1 316 ? -5.003 8.629 -15.586 1.00 89.50 316 GLY A CA 1
ATOM 2657 C C . GLY A 1 316 ? -3.543 8.279 -15.886 1.00 89.50 316 GLY A C 1
ATOM 2658 O O . GLY A 1 316 ? -2.932 8.855 -16.783 1.00 89.50 316 GLY A O 1
ATOM 2659 N N . TYR A 1 317 ? -2.950 7.402 -15.073 1.00 91.75 317 TYR A N 1
ATOM 2660 C CA . TYR A 1 317 ? -1.548 7.026 -15.189 1.00 91.75 317 TYR A CA 1
ATOM 2661 C C . TYR A 1 317 ? -1.281 6.135 -16.402 1.00 91.75 317 TYR A C 1
ATOM 2663 O O . TYR A 1 317 ? -0.243 6.244 -17.058 1.00 91.75 317 TYR A O 1
ATOM 2671 N N . TRP A 1 318 ? -2.194 5.204 -16.655 1.00 93.56 318 TRP A N 1
ATOM 2672 C CA . TRP A 1 318 ? -2.056 4.184 -17.677 1.00 93.56 318 TRP A CA 1
ATOM 2673 C C . TRP A 1 318 ? -2.766 4.628 -18.961 1.00 93.56 318 TRP A C 1
ATOM 2675 O O . TRP A 1 318 ? -3.914 5.067 -18.903 1.00 93.56 318 TRP A O 1
ATOM 2685 N N . PRO A 1 319 ? -2.143 4.470 -20.143 1.00 92.94 319 PRO A N 1
ATOM 2686 C CA . PRO A 1 319 ? -2.824 4.705 -21.411 1.00 92.94 319 PRO A CA 1
ATOM 2687 C C . PRO A 1 319 ? -4.020 3.752 -21.567 1.00 92.94 319 PRO A C 1
ATOM 2689 O O . PRO A 1 319 ? -3.830 2.541 -21.703 1.00 92.94 319 PRO A O 1
ATOM 2692 N N . ALA A 1 320 ? -5.244 4.285 -21.550 1.00 91.31 320 ALA A N 1
ATOM 2693 C CA . ALA A 1 320 ? -6.467 3.480 -21.563 1.00 91.31 320 ALA A CA 1
ATOM 2694 C C . ALA A 1 320 ? -6.538 2.557 -22.793 1.00 91.31 320 ALA A C 1
ATOM 2696 O O . ALA A 1 320 ? -6.522 1.334 -22.648 1.00 91.31 320 ALA A O 1
ATOM 2697 N N . ASP A 1 321 ? -6.496 3.132 -23.995 1.00 91.62 321 ASP A N 1
ATOM 2698 C CA . ASP A 1 321 ? -6.687 2.376 -25.242 1.00 91.62 321 ASP A CA 1
ATOM 2699 C C . ASP A 1 321 ? -5.442 1.594 -25.661 1.00 91.62 321 ASP A C 1
ATOM 2701 O O . ASP A 1 321 ? -5.532 0.510 -26.230 1.00 91.62 321 ASP A O 1
ATOM 2705 N N . LYS A 1 322 ? -4.255 2.134 -25.367 1.00 89.12 322 LYS A N 1
ATOM 2706 C CA . LYS A 1 322 ? -2.980 1.543 -25.802 1.00 89.12 322 LYS A CA 1
ATOM 2707 C C . LYS A 1 322 ? -2.419 0.509 -24.833 1.00 89.12 322 LYS A C 1
ATOM 2709 O O . LYS A 1 322 ? -1.469 -0.179 -25.189 1.00 89.12 322 LYS A O 1
ATOM 2714 N N . PHE A 1 323 ? -2.945 0.424 -23.611 1.00 93.31 323 PHE A N 1
ATOM 2715 C CA . PHE A 1 323 ? -2.369 -0.440 -22.582 1.00 93.31 323 PHE A CA 1
ATOM 2716 C C . PHE A 1 323 ? -3.417 -1.157 -21.727 1.00 93.31 323 PHE A C 1
ATOM 2718 O O . PHE A 1 323 ? -3.380 -2.385 -21.640 1.00 93.31 323 PHE A O 1
ATOM 2725 N N . ILE A 1 324 ? -4.377 -0.437 -21.130 1.00 95.19 324 ILE A N 1
ATOM 2726 C CA . ILE A 1 324 ? -5.395 -1.067 -20.269 1.00 95.19 324 ILE A CA 1
ATOM 2727 C C . ILE A 1 324 ? -6.301 -1.996 -21.086 1.00 95.19 324 ILE A C 1
ATOM 2729 O O . ILE A 1 324 ? -6.423 -3.175 -20.748 1.00 95.19 324 ILE A O 1
ATOM 2733 N N . ALA A 1 325 ? -6.920 -1.491 -22.157 1.00 95.44 325 ALA A N 1
ATOM 2734 C CA . ALA A 1 325 ? -7.870 -2.258 -22.960 1.00 95.44 325 ALA A CA 1
ATOM 2735 C C . ALA A 1 325 ? -7.244 -3.526 -23.586 1.00 95.44 325 ALA A C 1
ATOM 2737 O O . ALA A 1 325 ? -7.829 -4.602 -23.424 1.00 95.44 325 ALA A O 1
ATOM 2738 N N . PRO A 1 326 ? -6.033 -3.484 -24.183 1.00 94.88 326 PRO A N 1
ATOM 2739 C CA . PRO A 1 326 ? -5.356 -4.687 -24.665 1.00 94.88 326 PRO A CA 1
ATOM 2740 C C . PRO A 1 326 ? -5.107 -5.731 -23.569 1.00 94.88 326 PRO A C 1
ATOM 2742 O O . PRO A 1 326 ? -5.335 -6.920 -23.790 1.00 94.88 326 PRO A O 1
ATOM 2745 N N . LEU A 1 327 ? -4.692 -5.316 -22.365 1.00 95.06 327 LEU A N 1
ATOM 2746 C CA . LEU A 1 327 ? -4.496 -6.240 -21.242 1.00 95.06 327 LEU A CA 1
ATOM 2747 C C . LEU A 1 327 ? -5.810 -6.867 -20.775 1.00 95.06 327 LEU A C 1
ATOM 2749 O O . LEU A 1 327 ? -5.862 -8.079 -20.554 1.00 95.06 327 LEU A O 1
ATOM 2753 N N . ILE A 1 328 ? -6.881 -6.077 -20.668 1.00 95.94 328 ILE A N 1
ATOM 2754 C CA . ILE A 1 328 ? -8.219 -6.605 -20.373 1.00 95.94 328 ILE A CA 1
ATOM 2755 C C . ILE A 1 328 ? -8.610 -7.647 -21.429 1.00 95.94 328 ILE A C 1
ATOM 2757 O O . ILE A 1 328 ? -9.062 -8.730 -21.062 1.00 95.94 328 ILE A O 1
ATOM 2761 N N . GLY A 1 329 ? -8.352 -7.382 -22.712 1.00 94.62 329 GLY A N 1
ATOM 2762 C CA . GLY A 1 329 ? -8.576 -8.343 -23.794 1.00 94.62 329 GLY A CA 1
ATOM 2763 C C . GLY A 1 329 ? -7.787 -9.649 -23.624 1.00 94.62 329 GLY A C 1
ATOM 2764 O O . GLY A 1 329 ? -8.359 -10.732 -23.731 1.00 94.62 329 GLY A O 1
ATOM 2765 N N . LYS A 1 330 ? -6.489 -9.574 -23.292 1.00 93.38 330 LYS A N 1
ATOM 2766 C CA . LYS A 1 330 ? -5.609 -10.754 -23.148 1.00 93.38 330 LYS A CA 1
ATOM 2767 C C . LYS A 1 330 ? -5.938 -11.619 -21.920 1.00 93.38 330 LYS A C 1
ATOM 2769 O O . LYS A 1 330 ? -5.808 -12.846 -21.984 1.00 93.38 330 LYS A O 1
ATOM 2774 N N . PHE A 1 331 ? -6.340 -11.005 -20.804 1.00 93.56 331 PHE A N 1
ATOM 2775 C CA . PHE A 1 331 ? -6.606 -11.710 -19.540 1.00 93.56 331 PHE A CA 1
ATOM 2776 C C . PHE A 1 331 ? -8.085 -12.036 -19.305 1.00 93.56 331 PHE A C 1
ATOM 2778 O O . PHE A 1 331 ? -8.386 -12.948 -18.530 1.00 93.56 331 PHE A O 1
ATOM 2785 N N . SER A 1 332 ? -8.994 -11.307 -19.957 1.00 94.62 332 SER A N 1
ATOM 2786 C CA . SER A 1 332 ? -10.447 -11.374 -19.752 1.00 94.62 332 SER A CA 1
ATOM 2787 C C . SER A 1 332 ? -10.817 -11.420 -18.254 1.00 94.62 332 SER A C 1
ATOM 2789 O O . SER A 1 332 ? -11.407 -12.412 -17.796 1.00 94.62 332 SER A O 1
ATOM 2791 N N . PRO A 1 333 ? -10.383 -10.426 -17.450 1.00 95.88 333 PRO A N 1
ATOM 2792 C CA . PRO A 1 333 ? -10.579 -10.435 -16.006 1.00 95.88 333 PRO A CA 1
ATOM 2793 C C . PRO A 1 333 ? -12.047 -10.207 -15.632 1.00 95.88 333 PRO A C 1
ATOM 2795 O O . PRO A 1 333 ? -12.758 -9.462 -16.299 1.00 95.88 333 PRO A O 1
ATOM 2798 N N . GLN A 1 334 ? -12.488 -10.802 -14.522 1.00 94.94 334 GLN A N 1
ATOM 2799 C CA . GLN A 1 334 ? -13.776 -10.479 -13.901 1.00 94.94 334 GLN A CA 1
ATOM 2800 C C . GLN A 1 334 ? -13.695 -9.166 -13.115 1.00 94.94 334 GLN A C 1
ATOM 2802 O O . GLN A 1 334 ? -14.699 -8.474 -12.969 1.00 94.94 334 GLN A O 1
ATOM 2807 N N . ARG A 1 335 ? -12.508 -8.818 -12.601 1.00 94.00 335 ARG A N 1
ATOM 2808 C CA . ARG A 1 335 ? -12.262 -7.538 -11.931 1.00 94.00 335 ARG A CA 1
ATOM 2809 C C . ARG A 1 335 ? -10.940 -6.937 -12.382 1.00 94.00 335 ARG A C 1
ATOM 2811 O O . ARG A 1 335 ? -9.899 -7.590 -12.306 1.00 94.00 335 ARG A O 1
ATOM 2818 N N . THR A 1 336 ? -10.985 -5.666 -12.756 1.00 96.81 336 THR A N 1
ATOM 2819 C CA . THR A 1 336 ? -9.797 -4.842 -12.982 1.00 96.81 336 THR A CA 1
ATOM 2820 C C . THR A 1 336 ? -9.670 -3.853 -11.834 1.00 96.81 336 THR A C 1
ATOM 2822 O O . THR A 1 336 ? -10.629 -3.158 -11.503 1.00 96.81 336 THR A O 1
ATOM 2825 N N . LEU A 1 337 ? -8.505 -3.826 -11.193 1.00 97.38 337 LEU A N 1
ATOM 2826 C CA . LEU A 1 337 ? -8.236 -3.020 -10.008 1.00 97.38 337 LEU A CA 1
ATOM 2827 C C . LEU A 1 337 ? -6.937 -2.234 -10.178 1.00 97.38 337 LEU A C 1
ATOM 2829 O O . LEU A 1 337 ? -6.020 -2.654 -10.883 1.00 97.38 337 LEU A O 1
ATOM 2833 N N . PHE A 1 338 ? -6.844 -1.113 -9.475 1.00 97.69 338 PHE A N 1
ATOM 2834 C CA . PHE A 1 338 ? -5.725 -0.184 -9.548 1.00 97.69 338 PHE A CA 1
ATOM 2835 C C . PHE A 1 338 ? -5.201 0.104 -8.142 1.00 97.69 338 PHE A C 1
ATOM 2837 O O . PHE A 1 338 ? -5.965 0.414 -7.227 1.00 97.69 338 PHE A O 1
ATOM 2844 N N . ALA A 1 339 ? -3.890 0.003 -7.958 1.00 97.69 339 ALA A N 1
ATOM 2845 C CA . ALA A 1 339 ? -3.200 0.379 -6.734 1.00 97.69 339 ALA A CA 1
ATOM 2846 C C . ALA A 1 339 ? -2.244 1.537 -7.013 1.00 97.69 339 ALA A C 1
ATOM 2848 O O . ALA A 1 339 ? -1.491 1.502 -7.987 1.00 97.69 339 ALA A O 1
ATOM 2849 N N . ASP A 1 340 ? -2.255 2.529 -6.121 1.00 94.88 340 ASP A N 1
ATOM 2850 C CA . ASP A 1 340 ? -1.367 3.682 -6.218 1.00 94.88 340 ASP A CA 1
ATOM 2851 C C . ASP A 1 340 ? 0.013 3.359 -5.618 1.00 94.88 340 ASP A C 1
ATOM 2853 O O . ASP A 1 340 ? 0.181 3.374 -4.400 1.00 94.88 340 ASP A O 1
ATOM 2857 N N . GLY A 1 341 ? 1.014 3.041 -6.433 1.00 95.06 341 GLY A N 1
ATOM 2858 C CA . GLY A 1 341 ? 2.399 2.841 -6.006 1.00 95.06 341 GLY A CA 1
ATOM 2859 C C . GLY A 1 341 ? 3.199 4.141 -5.865 1.00 95.06 341 GLY A C 1
ATOM 2860 O O . GLY A 1 341 ? 4.397 4.086 -5.563 1.00 95.06 341 GLY A O 1
ATOM 2861 N N . HIS A 1 342 ? 2.574 5.313 -6.036 1.00 95.00 342 HIS A N 1
ATOM 2862 C CA . HIS A 1 342 ? 3.257 6.603 -6.009 1.00 95.00 342 HIS A CA 1
ATOM 2863 C C . HIS A 1 342 ? 3.967 6.899 -4.681 1.00 95.00 342 HIS A C 1
ATOM 2865 O O . HIS A 1 342 ? 3.355 6.984 -3.610 1.00 95.00 342 HIS A O 1
ATOM 2871 N N . HIS A 1 343 ? 5.273 7.140 -4.776 1.00 94.44 343 HIS A N 1
ATOM 2872 C CA . HIS A 1 343 ? 6.118 7.627 -3.694 1.00 94.44 343 HIS A CA 1
ATOM 2873 C C . HIS A 1 343 ? 7.077 8.685 -4.223 1.00 94.44 343 HIS A C 1
ATOM 2875 O O . HIS A 1 343 ? 7.431 8.664 -5.393 1.00 94.44 343 HIS A O 1
ATOM 2881 N N . SER A 1 344 ? 7.528 9.563 -3.331 1.00 92.69 344 SER A N 1
ATOM 2882 C CA . SER A 1 344 ? 8.502 10.610 -3.648 1.00 92.69 344 SER A CA 1
ATOM 2883 C C . SER A 1 344 ? 9.764 10.055 -4.321 1.00 92.69 344 SER A C 1
ATOM 2885 O O . SER A 1 344 ? 10.2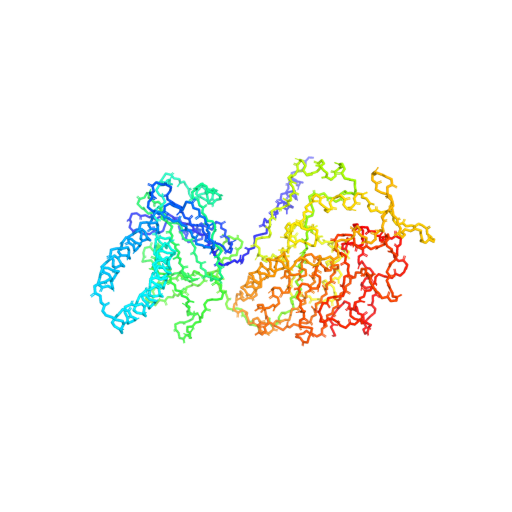53 8.986 -3.930 1.00 92.69 344 SER A O 1
ATOM 2887 N N . VAL A 1 345 ? 10.347 10.824 -5.245 1.00 92.00 345 VAL A N 1
ATOM 2888 C CA . VAL A 1 345 ? 11.655 10.581 -5.877 1.00 92.00 345 VAL A CA 1
ATOM 2889 C C . VAL A 1 345 ? 12.745 10.348 -4.834 1.00 92.00 345 VAL A C 1
ATOM 2891 O O . VAL A 1 345 ? 13.643 9.537 -5.062 1.00 92.00 345 VAL A O 1
ATOM 2894 N N . SER A 1 346 ? 12.620 10.931 -3.637 1.00 92.75 346 SER A N 1
ATOM 2895 C CA . SER A 1 346 ? 13.527 10.662 -2.510 1.00 92.75 346 SER A CA 1
ATOM 2896 C C . SER A 1 346 ? 13.620 9.184 -2.099 1.00 92.75 346 SER A C 1
ATOM 2898 O O . SER A 1 346 ? 14.581 8.756 -1.462 1.00 92.75 346 SER A O 1
ATOM 2900 N N . THR A 1 347 ? 12.631 8.373 -2.479 1.00 94.88 347 THR A N 1
ATOM 2901 C CA . THR A 1 347 ? 12.596 6.925 -2.225 1.00 94.88 347 THR A CA 1
ATOM 2902 C C . THR A 1 347 ? 13.137 6.075 -3.381 1.00 94.88 347 THR A C 1
ATOM 2904 O O . THR A 1 347 ? 13.229 4.853 -3.246 1.00 94.88 347 THR A O 1
ATOM 2907 N N . SER A 1 348 ? 13.500 6.700 -4.502 1.00 95.50 348 SER A N 1
ATOM 2908 C CA . SER A 1 348 ? 14.173 6.055 -5.635 1.00 95.50 348 SER A CA 1
ATOM 2909 C C . SER A 1 348 ? 15.691 6.036 -5.458 1.00 95.50 348 SER A C 1
ATOM 2911 O O . SER A 1 348 ? 16.229 6.626 -4.515 1.00 95.50 348 SER A O 1
ATOM 2913 N N . ASN A 1 349 ? 16.392 5.414 -6.399 1.00 96.06 349 ASN A N 1
ATOM 2914 C CA . ASN A 1 349 ? 17.843 5.471 -6.539 1.00 96.06 349 ASN A CA 1
ATOM 2915 C C . ASN A 1 349 ? 18.374 6.902 -6.739 1.00 96.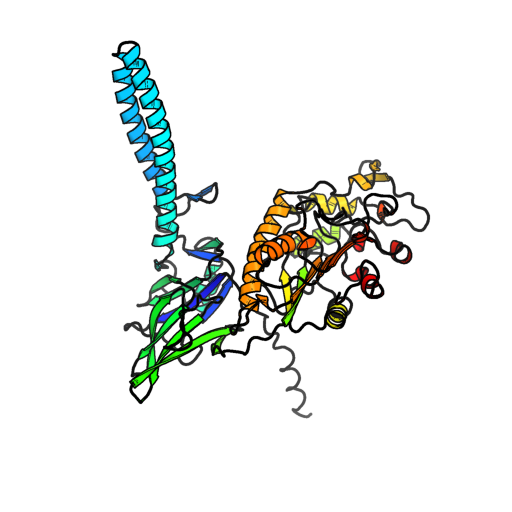06 349 ASN A C 1
ATOM 2917 O O . ASN A 1 349 ? 19.536 7.166 -6.431 1.00 96.06 349 ASN A O 1
ATOM 2921 N N . HIS A 1 350 ? 17.538 7.843 -7.196 1.00 94.31 350 HIS A N 1
ATOM 2922 C CA . HIS A 1 350 ? 17.920 9.256 -7.287 1.00 94.31 350 HIS A CA 1
ATOM 2923 C C . HIS A 1 350 ? 18.043 9.922 -5.918 1.00 94.31 350 HIS A C 1
ATOM 2925 O O . HIS A 1 350 ? 18.827 10.853 -5.785 1.00 94.31 350 HIS A O 1
ATOM 2931 N N . GLN A 1 351 ? 17.306 9.460 -4.897 1.00 92.88 351 GLN A N 1
ATOM 2932 C CA . GLN A 1 351 ? 17.299 9.972 -3.509 1.00 92.88 351 GLN A CA 1
ATOM 2933 C C . GLN A 1 351 ? 16.913 11.454 -3.322 1.00 92.88 351 GLN A C 1
ATOM 2935 O O . GLN A 1 351 ? 16.580 11.865 -2.212 1.00 92.88 351 GLN A O 1
ATOM 2940 N N . SER A 1 352 ? 16.893 12.248 -4.389 1.00 89.44 352 SER A N 1
ATOM 2941 C CA . SER A 1 352 ? 16.565 13.667 -4.394 1.00 89.44 352 SER A CA 1
ATOM 2942 C C . SER A 1 352 ? 15.941 14.054 -5.730 1.00 89.44 352 SER A C 1
ATOM 2944 O O . SER A 1 352 ? 16.401 13.621 -6.788 1.00 89.44 352 SER A O 1
ATOM 2946 N N . LEU A 1 353 ? 14.912 14.902 -5.675 1.00 84.62 353 LEU A N 1
ATOM 2947 C CA . LEU A 1 353 ? 14.282 15.474 -6.863 1.00 84.62 353 LEU A CA 1
ATOM 2948 C C . LEU A 1 353 ? 15.270 16.347 -7.653 1.00 84.62 353 LEU A C 1
ATOM 2950 O O . LEU A 1 353 ? 15.312 16.264 -8.874 1.00 84.62 353 LEU A O 1
ATOM 2954 N N . LEU A 1 354 ? 16.120 17.116 -6.962 1.00 83.06 354 LEU A N 1
ATOM 2955 C CA . LEU A 1 354 ? 17.117 17.972 -7.608 1.00 83.06 354 LEU A CA 1
ATOM 2956 C C . LEU A 1 354 ? 18.137 17.147 -8.399 1.00 83.06 354 LEU A C 1
ATOM 2958 O O . LEU A 1 354 ? 18.438 17.477 -9.540 1.00 83.06 354 LEU A O 1
ATOM 2962 N N . LYS A 1 355 ? 18.620 16.040 -7.817 1.00 86.69 355 LYS A N 1
ATOM 2963 C CA . LYS A 1 355 ? 19.546 15.120 -8.495 1.00 86.69 355 LYS A CA 1
ATOM 2964 C C . LYS A 1 355 ? 18.905 14.469 -9.720 1.00 86.69 355 LYS A C 1
ATOM 2966 O O . LYS A 1 355 ? 19.573 14.292 -10.734 1.00 86.69 355 LYS A O 1
ATOM 2971 N N . PHE A 1 356 ? 17.625 14.113 -9.623 1.00 88.50 356 PHE A N 1
ATOM 2972 C CA . PHE A 1 356 ? 16.872 13.563 -10.746 1.00 88.50 356 PHE A CA 1
ATOM 2973 C C . PHE A 1 356 ? 16.773 14.568 -11.902 1.00 88.50 356 PHE A C 1
ATOM 2975 O O . PHE A 1 356 ? 17.141 14.237 -13.026 1.00 88.50 356 PHE A O 1
ATOM 2982 N N . ILE A 1 357 ? 16.357 15.806 -11.616 1.00 83.62 357 ILE A N 1
ATOM 2983 C CA . ILE A 1 357 ? 16.215 16.865 -12.627 1.00 83.62 357 ILE A CA 1
ATOM 2984 C C . ILE A 1 357 ? 17.572 17.222 -13.244 1.00 83.62 357 ILE A C 1
ATOM 2986 O O . ILE A 1 357 ? 17.682 17.292 -14.465 1.00 83.62 357 ILE A O 1
ATOM 2990 N N . SER A 1 358 ? 18.621 17.392 -12.432 1.00 84.25 358 SER A N 1
ATOM 2991 C CA . SER A 1 358 ? 19.950 17.745 -12.945 1.00 84.25 358 SER A CA 1
ATOM 2992 C C . SER A 1 358 ? 20.546 16.642 -13.821 1.00 84.25 358 SER A C 1
ATOM 2994 O O . SER A 1 358 ? 21.111 16.927 -14.874 1.00 84.25 358 SER A O 1
ATOM 2996 N N . SER A 1 359 ? 20.372 15.375 -13.436 1.00 88.19 359 SER A N 1
ATOM 2997 C CA . SER A 1 359 ? 20.845 14.240 -14.236 1.00 88.19 359 SER A CA 1
ATOM 2998 C C . SER A 1 359 ? 20.089 14.129 -15.558 1.00 88.19 359 SER A C 1
ATOM 3000 O O . SER A 1 359 ? 20.701 13.813 -16.573 1.00 88.19 359 SER A O 1
ATOM 3002 N N . ALA A 1 360 ? 18.781 14.402 -15.552 1.00 87.62 360 ALA A N 1
ATOM 3003 C CA . ALA A 1 360 ? 17.961 14.414 -16.757 1.00 87.62 360 ALA A CA 1
ATOM 3004 C C . ALA A 1 360 ? 18.374 15.527 -17.730 1.00 87.62 360 ALA A C 1
ATOM 3006 O O . ALA A 1 360 ? 18.507 15.271 -18.923 1.00 87.62 360 ALA A O 1
ATOM 3007 N N . ALA A 1 361 ? 18.627 16.732 -17.208 1.00 85.25 361 ALA A N 1
ATOM 3008 C CA . ALA A 1 361 ? 19.047 17.897 -17.984 1.00 85.25 361 ALA A CA 1
ATOM 3009 C C . ALA A 1 361 ? 20.380 17.676 -18.717 1.00 85.25 361 ALA A C 1
ATOM 3011 O O . ALA A 1 361 ? 20.551 18.098 -19.856 1.00 85.25 361 ALA A O 1
ATOM 3012 N N . LEU A 1 362 ? 21.324 17.004 -18.053 1.00 88.00 362 LEU A N 1
ATOM 3013 C CA . LEU A 1 362 ? 22.667 16.734 -18.577 1.00 88.00 362 LEU A CA 1
ATOM 3014 C C . LEU A 1 362 ? 22.726 15.503 -19.490 1.00 88.00 362 LEU A C 1
ATOM 3016 O O . LEU A 1 362 ? 23.759 15.233 -20.110 1.00 88.00 362 LEU A O 1
ATOM 3020 N N . TYR A 1 363 ? 21.653 14.714 -19.539 1.00 90.06 363 TYR A N 1
ATOM 3021 C CA . TYR A 1 363 ? 21.658 13.467 -20.278 1.00 90.06 363 TYR A CA 1
ATOM 3022 C C . TYR A 1 363 ? 21.606 13.714 -21.790 1.00 90.06 363 TYR A C 1
ATOM 3024 O O . TYR A 1 363 ? 20.745 14.461 -22.258 1.00 90.06 363 TYR A O 1
ATOM 3032 N N . PRO A 1 364 ? 22.476 13.070 -22.590 1.00 90.25 364 PRO A N 1
ATOM 3033 C CA . PRO A 1 364 ? 22.492 13.297 -24.024 1.00 90.25 364 PRO A CA 1
ATOM 3034 C C . PRO A 1 364 ? 21.216 12.766 -24.679 1.00 90.25 364 PRO A C 1
ATOM 3036 O O . PRO A 1 364 ? 20.680 11.714 -24.309 1.00 90.25 364 PRO A O 1
ATOM 3039 N N . LYS A 1 365 ? 20.764 13.471 -25.718 1.00 87.94 365 LYS A N 1
ATOM 3040 C CA . LYS A 1 365 ? 19.700 12.980 -26.595 1.00 87.94 365 LYS A CA 1
ATOM 3041 C C . LYS A 1 365 ? 20.152 11.691 -27.315 1.00 87.94 365 LYS A C 1
ATOM 3043 O O . LYS A 1 365 ? 21.351 11.493 -27.529 1.00 87.94 365 LYS A O 1
ATOM 3048 N N . PRO A 1 366 ? 19.215 10.810 -27.704 1.00 88.19 366 PRO A N 1
ATOM 3049 C CA . PRO A 1 366 ? 19.513 9.626 -28.512 1.00 88.19 366 PRO A CA 1
ATOM 3050 C C . PRO A 1 366 ? 20.258 9.976 -29.806 1.00 88.19 366 PRO A C 1
ATOM 3052 O O . PRO A 1 366 ? 19.840 10.876 -30.533 1.00 88.19 366 PRO A O 1
ATOM 3055 N N . CYS A 1 367 ? 21.338 9.252 -30.116 1.00 89.12 367 CYS A N 1
ATOM 3056 C CA . CYS A 1 367 ? 22.041 9.412 -31.391 1.00 89.12 367 CYS A CA 1
ATOM 3057 C C . CYS A 1 367 ? 21.155 8.980 -32.568 1.00 89.12 367 CYS A C 1
ATOM 3059 O O . CYS A 1 367 ? 20.441 7.977 -32.492 1.00 89.12 367 CYS A O 1
ATOM 3061 N N . LEU A 1 368 ? 21.292 9.674 -33.697 1.00 82.38 368 LEU A N 1
ATOM 3062 C CA . LEU A 1 368 ? 20.791 9.209 -34.987 1.00 82.38 368 LEU A CA 1
ATOM 3063 C C . LEU A 1 368 ? 21.895 8.382 -35.665 1.00 82.38 368 LEU A C 1
ATOM 3065 O O . LEU A 1 368 ? 22.953 8.911 -35.986 1.00 82.38 368 LEU A O 1
ATOM 3069 N N . GLY A 1 369 ? 21.671 7.079 -35.857 1.00 81.44 369 GLY A N 1
ATOM 3070 C CA . GLY A 1 369 ? 22.656 6.188 -36.484 1.00 81.44 369 GLY A CA 1
ATOM 3071 C C . GLY A 1 369 ? 23.752 5.722 -35.519 1.00 81.44 369 GLY A C 1
ATOM 3072 O O . GLY A 1 369 ? 23.447 5.197 -34.447 1.00 81.44 369 GLY A O 1
ATOM 3073 N N . THR A 1 370 ? 25.022 5.863 -35.909 1.00 86.06 370 THR A N 1
ATOM 3074 C CA . THR A 1 370 ? 26.172 5.368 -35.136 1.00 86.06 370 THR A CA 1
ATOM 3075 C C . THR A 1 370 ? 26.293 6.066 -33.778 1.00 86.06 370 THR A C 1
ATOM 3077 O O . THR A 1 370 ? 26.240 7.293 -33.666 1.00 86.06 370 THR A O 1
ATOM 3080 N N . HIS A 1 371 ? 26.477 5.274 -32.721 1.00 88.81 371 HIS A N 1
ATOM 3081 C CA . HIS A 1 371 ? 26.515 5.769 -31.348 1.00 88.81 371 HIS A CA 1
ATOM 3082 C C . HIS A 1 371 ? 27.850 6.428 -30.990 1.00 88.81 371 HIS A C 1
ATOM 3084 O O . HIS A 1 371 ? 28.872 5.757 -30.904 1.00 88.81 371 HIS A O 1
ATOM 3090 N N . HIS A 1 372 ? 27.797 7.719 -30.667 1.00 89.19 372 HIS A N 1
ATOM 3091 C CA . HIS A 1 372 ? 28.906 8.524 -30.134 1.00 89.19 372 HIS A CA 1
ATOM 3092 C C . HIS A 1 372 ? 28.606 9.052 -28.715 1.00 89.19 372 HIS A C 1
ATOM 3094 O O . HIS A 1 372 ? 29.260 9.958 -28.221 1.00 89.19 372 HIS A O 1
ATOM 3100 N N . CYS A 1 373 ? 27.607 8.476 -28.037 1.00 91.00 373 CYS A N 1
ATOM 3101 C CA . CYS A 1 373 ? 27.095 8.942 -26.745 1.00 91.00 373 CYS A CA 1
ATOM 3102 C C . CYS A 1 373 ? 27.754 8.275 -25.521 1.00 91.00 373 CYS A C 1
ATOM 3104 O O . CYS A 1 373 ? 27.114 8.133 -24.476 1.00 91.00 373 CYS A O 1
ATOM 3106 N N . SER A 1 374 ? 28.997 7.794 -25.633 1.00 91.25 374 SER A N 1
ATOM 3107 C CA . SER A 1 374 ? 29.732 7.180 -24.511 1.00 91.25 374 SER A CA 1
ATOM 3108 C C . SER A 1 374 ? 30.098 8.198 -23.425 1.00 91.25 374 SER A C 1
ATOM 3110 O O . SER A 1 374 ? 30.058 7.864 -22.234 1.00 91.25 374 SER A O 1
ATOM 3112 N N . THR A 1 375 ? 30.385 9.433 -23.831 1.00 91.56 375 THR A N 1
ATOM 3113 C CA . THR A 1 375 ? 30.643 10.593 -22.975 1.00 91.56 375 THR A CA 1
ATOM 3114 C C . THR A 1 375 ? 29.680 11.738 -23.302 1.00 91.56 375 THR A C 1
ATOM 3116 O O . THR A 1 375 ? 29.047 11.760 -24.358 1.00 91.56 375 THR A O 1
ATOM 3119 N N . THR A 1 376 ? 29.526 12.669 -22.363 1.00 89.69 376 THR A N 1
ATOM 3120 C CA . THR A 1 376 ? 28.794 13.930 -22.536 1.00 89.69 376 THR A CA 1
ATOM 3121 C C . THR A 1 376 ? 29.510 15.044 -21.775 1.00 89.69 376 THR A C 1
ATOM 3123 O O . THR A 1 376 ? 30.251 14.769 -20.827 1.00 89.69 376 THR A O 1
ATOM 3126 N N . LYS A 1 377 ? 29.303 16.298 -22.182 1.00 85.62 377 LYS A N 1
ATOM 3127 C CA . LYS A 1 377 ? 29.880 17.470 -21.514 1.00 85.62 377 LYS A CA 1
ATOM 3128 C C . LYS A 1 377 ? 28.896 18.025 -20.490 1.00 85.62 377 LYS A C 1
ATOM 3130 O O . LYS A 1 377 ? 27.716 18.190 -20.791 1.00 85.62 377 LYS A O 1
ATOM 3135 N N . ILE A 1 378 ? 29.385 18.316 -19.288 1.00 81.88 378 ILE A N 1
ATOM 3136 C CA . ILE A 1 378 ? 28.621 19.053 -18.268 1.00 81.88 378 ILE A CA 1
ATOM 3137 C C . ILE A 1 378 ? 28.886 20.562 -18.374 1.00 81.88 378 ILE A C 1
ATOM 3139 O O . ILE A 1 378 ? 29.720 20.988 -19.169 1.00 81.88 378 ILE A O 1
ATOM 3143 N N . ALA A 1 379 ? 28.194 21.373 -17.565 1.00 73.69 379 ALA A N 1
ATOM 3144 C CA . ALA A 1 379 ? 28.246 22.842 -17.621 1.00 73.69 379 ALA A CA 1
ATOM 3145 C C . ALA A 1 379 ? 29.673 23.434 -17.615 1.00 73.69 379 ALA A C 1
ATOM 3147 O O . ALA A 1 379 ? 29.928 24.417 -18.300 1.00 73.69 379 ALA A O 1
ATOM 3148 N N . ASN A 1 380 ? 30.625 22.787 -16.933 1.00 79.00 380 ASN A N 1
ATOM 3149 C CA . ASN A 1 380 ? 32.028 23.219 -16.869 1.00 79.00 380 ASN A CA 1
ATOM 3150 C C . ASN A 1 380 ? 32.895 22.666 -18.020 1.00 79.00 380 ASN A C 1
ATOM 3152 O O . ASN A 1 380 ? 34.107 22.556 -17.872 1.00 79.00 380 ASN A O 1
ATOM 3156 N N . GLN A 1 381 ? 32.289 22.221 -19.127 1.00 77.81 381 GLN A N 1
ATOM 3157 C CA . GLN A 1 381 ? 32.935 21.579 -20.287 1.00 77.81 381 GLN A CA 1
ATOM 3158 C C . GLN A 1 381 ? 33.708 20.278 -20.002 1.00 77.81 381 GLN A C 1
ATOM 3160 O O . GLN A 1 381 ? 34.232 19.661 -20.930 1.00 77.81 381 GLN A O 1
ATOM 3165 N N . GLN A 1 382 ? 33.729 19.811 -18.753 1.00 86.88 382 GLN A N 1
ATOM 3166 C CA . GLN A 1 382 ? 34.303 18.526 -18.378 1.00 86.88 382 GLN A CA 1
ATOM 3167 C C . GLN A 1 382 ? 33.539 17.378 -19.051 1.00 86.88 382 GLN A C 1
ATOM 3169 O O . GLN A 1 382 ? 32.307 17.313 -18.993 1.00 86.88 382 GLN A O 1
ATOM 3174 N N . GLU A 1 383 ? 34.273 16.446 -19.657 1.00 89.19 383 GLU A N 1
ATOM 3175 C CA . GLU A 1 383 ? 33.693 15.217 -20.188 1.00 89.19 383 GLU A CA 1
ATOM 3176 C C . GLU A 1 383 ? 33.447 14.204 -19.072 1.00 89.19 383 GLU A C 1
ATOM 3178 O O . GLU A 1 383 ? 34.343 13.839 -18.308 1.00 89.19 383 GLU A O 1
ATOM 3183 N N . VAL A 1 384 ? 32.212 13.718 -18.998 1.00 91.50 384 VAL A N 1
ATOM 3184 C CA . VAL A 1 384 ? 31.803 12.657 -18.080 1.00 91.50 384 VAL A CA 1
ATOM 3185 C C . VAL A 1 384 ? 31.247 11.482 -18.869 1.00 91.50 384 VAL A C 1
ATOM 3187 O O . VAL A 1 384 ? 30.676 11.639 -19.947 1.00 91.50 384 VAL A O 1
ATOM 3190 N N . ARG A 1 385 ? 31.388 10.269 -18.332 1.00 93.44 385 ARG A N 1
ATOM 3191 C CA . ARG A 1 385 ? 30.782 9.078 -18.943 1.00 93.44 385 ARG A CA 1
ATOM 3192 C C . ARG A 1 385 ? 29.263 9.179 -18.845 1.00 93.44 385 ARG A C 1
ATOM 3194 O O . ARG A 1 385 ? 28.736 9.294 -17.749 1.00 93.44 385 ARG A O 1
ATOM 3201 N N . THR A 1 386 ? 28.535 9.002 -19.943 1.00 92.62 386 THR A N 1
ATOM 3202 C CA . THR A 1 386 ? 27.060 9.083 -19.942 1.00 92.62 386 THR A CA 1
ATOM 3203 C C . THR A 1 386 ? 26.414 8.138 -18.920 1.00 92.62 386 THR A C 1
ATOM 3205 O O . THR A 1 386 ? 25.417 8.471 -18.286 1.00 92.62 386 THR A O 1
ATOM 3208 N N . TYR A 1 387 ? 27.010 6.963 -18.694 1.00 91.38 387 TYR A N 1
ATOM 3209 C CA . TYR A 1 387 ? 26.542 6.009 -17.684 1.00 91.38 387 TYR A CA 1
ATOM 3210 C C . TYR A 1 387 ? 26.644 6.513 -16.236 1.00 91.38 387 TYR A C 1
ATOM 3212 O O . TYR A 1 387 ? 25.867 6.047 -15.404 1.00 91.38 387 TYR A O 1
ATOM 3220 N N . SER A 1 388 ? 27.556 7.437 -15.906 1.00 90.94 388 SER A N 1
ATOM 3221 C CA . SER A 1 388 ? 27.661 7.971 -14.538 1.00 90.94 388 SER A CA 1
ATOM 3222 C C . SER A 1 388 ? 26.504 8.906 -14.178 1.00 90.94 388 SER A C 1
ATOM 3224 O O . SER A 1 388 ? 26.256 9.130 -12.996 1.00 90.94 388 SER A O 1
ATOM 3226 N N . LEU A 1 389 ? 25.759 9.392 -15.178 1.00 91.62 389 LEU A N 1
ATOM 3227 C CA . LEU A 1 389 ? 24.534 10.175 -14.991 1.00 91.62 389 LEU A CA 1
ATOM 3228 C C . LEU A 1 389 ? 23.310 9.306 -14.649 1.00 91.62 389 LEU A C 1
ATOM 3230 O O . LEU A 1 389 ? 22.253 9.827 -14.299 1.00 91.62 389 LEU A O 1
ATOM 3234 N N . LEU A 1 390 ? 23.424 7.978 -14.745 1.00 94.19 390 LEU A N 1
ATOM 3235 C CA . LEU A 1 390 ? 22.347 7.056 -14.391 1.00 94.19 390 LEU A CA 1
ATOM 3236 C C . LEU A 1 390 ? 22.383 6.719 -12.895 1.00 94.19 390 LEU A C 1
ATOM 3238 O O . LEU A 1 390 ? 23.405 6.290 -12.356 1.00 94.19 390 LEU A O 1
ATOM 3242 N N . ALA A 1 391 ? 21.232 6.811 -12.227 1.00 94.50 391 ALA A N 1
ATOM 3243 C CA . ALA A 1 391 ? 21.065 6.407 -10.830 1.00 94.50 391 ALA A CA 1
ATOM 3244 C C . ALA A 1 391 ? 21.039 4.871 -10.656 1.00 94.50 391 ALA A C 1
ATOM 3246 O O . ALA A 1 391 ? 19.998 4.248 -10.429 1.00 94.50 391 ALA A O 1
ATOM 3247 N N . THR A 1 392 ? 22.207 4.242 -10.782 1.00 93.19 392 THR A N 1
ATOM 3248 C CA . THR A 1 392 ? 22.371 2.778 -10.754 1.00 93.19 392 THR A CA 1
ATOM 3249 C C . THR A 1 392 ? 22.526 2.191 -9.351 1.00 93.19 392 THR A C 1
ATOM 3251 O O . THR A 1 392 ? 22.327 0.986 -9.185 1.00 93.19 392 THR A O 1
ATOM 3254 N N . VAL A 1 393 ? 22.843 3.020 -8.349 1.00 93.69 393 VAL A N 1
ATOM 3255 C CA . VAL A 1 393 ? 23.037 2.603 -6.952 1.00 93.69 393 VAL A CA 1
ATOM 3256 C C . VAL A 1 393 ? 21.681 2.362 -6.271 1.00 93.69 393 VAL A C 1
ATOM 3258 O O . VAL A 1 393 ? 20.886 3.299 -6.166 1.00 93.69 393 VAL A O 1
ATOM 3261 N N . PRO A 1 394 ? 21.403 1.142 -5.771 1.00 94.50 394 PRO A N 1
ATOM 3262 C CA . PRO A 1 394 ? 20.147 0.825 -5.093 1.00 94.50 394 PRO A CA 1
ATOM 3263 C C . PRO A 1 394 ? 19.893 1.653 -3.823 1.00 94.50 394 PRO A C 1
ATOM 3265 O O . PRO A 1 394 ? 20.701 1.661 -2.896 1.00 94.50 394 PRO A O 1
ATOM 3268 N N . ASN A 1 395 ? 18.709 2.261 -3.707 1.00 96.94 395 ASN A N 1
ATOM 3269 C CA . ASN A 1 395 ? 18.224 2.865 -2.459 1.00 96.94 395 ASN A CA 1
ATOM 3270 C C . ASN A 1 395 ? 17.393 1.862 -1.630 1.00 96.94 395 ASN A C 1
ATOM 3272 O O . ASN A 1 395 ? 16.162 1.812 -1.736 1.00 96.94 395 ASN A O 1
ATOM 3276 N N . TYR A 1 396 ? 18.044 1.052 -0.792 1.00 96.88 396 TYR A N 1
ATOM 3277 C CA . TYR A 1 396 ? 17.365 0.020 0.010 1.00 96.88 396 TYR A CA 1
ATOM 3278 C C . TYR A 1 396 ? 16.335 0.579 1.003 1.00 96.88 396 TYR A C 1
ATOM 3280 O O . TYR A 1 396 ? 15.277 -0.023 1.198 1.00 96.88 396 TYR A O 1
ATOM 3288 N N . VAL A 1 397 ? 16.599 1.745 1.602 1.00 97.12 397 VAL A N 1
ATOM 3289 C CA . VAL A 1 397 ? 15.673 2.399 2.544 1.00 97.12 397 VAL A CA 1
ATOM 3290 C C . VAL A 1 397 ? 14.398 2.835 1.818 1.00 97.12 397 VAL A C 1
ATOM 3292 O O . VAL A 1 397 ? 13.283 2.541 2.260 1.00 97.12 397 VAL A O 1
ATOM 3295 N N . GLY A 1 398 ? 14.554 3.473 0.657 1.00 96.81 398 GLY A N 1
ATOM 3296 C CA . GLY A 1 398 ? 13.449 3.879 -0.202 1.00 96.81 398 GLY A CA 1
ATOM 3297 C C . GLY A 1 398 ? 12.648 2.695 -0.758 1.00 96.81 398 GLY A C 1
ATOM 3298 O O . GLY A 1 398 ? 11.413 2.724 -0.758 1.00 96.81 398 GLY A O 1
ATOM 3299 N N . PHE A 1 399 ? 13.321 1.603 -1.143 1.00 97.75 399 PHE A N 1
ATOM 3300 C CA . PHE A 1 399 ? 12.662 0.340 -1.496 1.00 97.75 399 PHE A CA 1
ATOM 3301 C C . PHE A 1 399 ? 11.841 -0.206 -0.326 1.00 97.75 399 PHE A C 1
ATOM 3303 O O . PHE A 1 399 ? 10.660 -0.512 -0.487 1.00 97.75 399 PHE A O 1
ATOM 3310 N N . ARG A 1 400 ? 12.432 -0.292 0.875 1.00 97.75 400 ARG A N 1
ATOM 3311 C CA . ARG A 1 400 ? 11.758 -0.825 2.067 1.00 97.75 400 ARG A CA 1
ATOM 3312 C C . ARG A 1 400 ? 10.507 -0.025 2.414 1.00 97.75 400 ARG A C 1
ATOM 3314 O O . ARG A 1 400 ? 9.489 -0.623 2.754 1.00 97.75 400 ARG A O 1
ATOM 3321 N N . LYS A 1 401 ? 10.553 1.301 2.292 1.00 97.06 401 LYS A N 1
ATOM 3322 C CA . LYS A 1 401 ? 9.393 2.170 2.527 1.00 97.06 401 LYS A CA 1
ATOM 3323 C C . LYS A 1 401 ? 8.233 1.868 1.572 1.00 97.06 401 LYS A C 1
ATOM 3325 O O . LYS A 1 401 ? 7.093 1.726 2.018 1.00 97.06 401 LYS A O 1
ATOM 3330 N N . ARG A 1 402 ? 8.527 1.711 0.279 1.00 97.81 402 ARG A N 1
ATOM 3331 C CA . ARG A 1 402 ? 7.534 1.331 -0.742 1.00 97.81 402 ARG A CA 1
ATOM 3332 C C . ARG A 1 402 ? 6.997 -0.072 -0.518 1.00 97.81 402 ARG A C 1
ATOM 3334 O O . ARG A 1 402 ? 5.790 -0.271 -0.563 1.00 97.81 402 ARG A O 1
ATOM 3341 N N . TYR A 1 403 ? 7.872 -1.012 -0.177 1.00 98.19 403 TYR A N 1
ATOM 3342 C CA . TYR A 1 403 ? 7.502 -2.375 0.188 1.00 98.19 403 TYR A CA 1
ATOM 3343 C C . TYR A 1 403 ? 6.525 -2.410 1.375 1.00 98.19 403 TYR A C 1
ATOM 3345 O O . TYR A 1 403 ? 5.504 -3.084 1.300 1.00 98.19 403 TYR A O 1
ATOM 3353 N N . LEU A 1 404 ? 6.789 -1.671 2.461 1.00 97.12 404 LEU A N 1
ATOM 3354 C CA . LEU A 1 404 ? 5.891 -1.617 3.627 1.00 97.12 404 LEU A CA 1
ATOM 3355 C C . LEU A 1 404 ? 4.530 -0.994 3.277 1.00 97.12 404 LEU A C 1
ATOM 3357 O O . LEU A 1 404 ? 3.490 -1.518 3.676 1.00 97.12 404 LEU A O 1
ATOM 3361 N N . SER A 1 405 ? 4.530 0.065 2.469 1.00 97.38 405 SER A N 1
ATOM 3362 C CA . SER A 1 405 ? 3.301 0.687 1.955 1.00 97.38 405 SER A CA 1
ATOM 3363 C C . SER A 1 405 ? 2.506 -0.287 1.073 1.00 97.38 405 SER A C 1
ATOM 3365 O O . SER A 1 405 ? 1.292 -0.431 1.217 1.00 97.38 405 SER A O 1
ATOM 3367 N N . GLY A 1 406 ? 3.210 -1.066 0.252 1.00 98.25 406 GLY A N 1
ATOM 3368 C CA . GLY A 1 406 ? 2.654 -2.161 -0.531 1.00 98.25 406 GLY A CA 1
ATOM 3369 C C . GLY A 1 406 ? 2.060 -3.279 0.321 1.00 98.25 406 GLY A C 1
ATOM 3370 O O . GLY A 1 406 ? 0.992 -3.794 0.007 1.00 98.25 406 GLY A O 1
ATOM 3371 N N . GLN A 1 407 ? 2.677 -3.632 1.454 1.00 98.25 407 GLN A N 1
ATOM 3372 C CA . GLN A 1 407 ? 2.064 -4.581 2.391 1.00 98.25 407 GLN A CA 1
ATOM 3373 C C . GLN A 1 407 ? 0.709 -4.071 2.892 1.00 98.25 407 GLN A C 1
ATOM 3375 O O . GLN A 1 407 ? -0.236 -4.851 3.019 1.00 98.25 407 GLN A O 1
ATOM 3380 N N . GLN A 1 408 ? 0.587 -2.768 3.144 1.00 97.50 408 GLN A N 1
ATOM 3381 C CA . GLN A 1 408 ? -0.680 -2.171 3.548 1.00 97.50 408 GLN A CA 1
ATOM 3382 C C . GLN A 1 408 ? -1.732 -2.253 2.429 1.00 97.50 408 GLN A C 1
ATOM 3384 O O . GLN A 1 408 ? -2.853 -2.696 2.689 1.00 97.50 408 GLN A O 1
ATOM 3389 N N . ALA A 1 409 ? -1.369 -1.951 1.180 1.00 98.12 409 ALA A N 1
ATOM 3390 C CA . ALA A 1 409 ? -2.275 -2.137 0.043 1.00 98.12 409 ALA A CA 1
ATOM 3391 C C . ALA A 1 409 ? -2.643 -3.599 -0.215 1.00 98.12 409 ALA A C 1
ATOM 3393 O O . ALA A 1 409 ? -3.795 -3.881 -0.519 1.00 98.12 409 ALA A O 1
ATOM 3394 N N . GLY A 1 410 ? -1.731 -4.553 -0.009 1.00 98.19 410 GLY A N 1
ATOM 3395 C CA . GLY A 1 410 ? -2.046 -5.982 -0.105 1.00 98.19 410 GLY A CA 1
ATOM 3396 C C . GLY A 1 410 ? -3.134 -6.409 0.888 1.00 98.19 410 GLY A C 1
ATOM 3397 O O . GLY A 1 410 ? -3.987 -7.231 0.564 1.00 98.19 410 GLY A O 1
ATOM 3398 N N . ARG A 1 411 ? -3.175 -5.809 2.088 1.00 97.44 411 ARG A N 1
ATOM 3399 C CA . ARG A 1 411 ? -4.277 -6.030 3.048 1.00 97.44 411 ARG A CA 1
ATOM 3400 C C . ARG A 1 411 ? -5.589 -5.442 2.553 1.00 97.44 411 ARG A C 1
ATOM 3402 O O . ARG A 1 411 ? -6.637 -6.052 2.763 1.00 97.44 411 ARG A O 1
ATOM 3409 N N . ASN A 1 412 ? -5.526 -4.266 1.937 1.00 97.19 412 ASN A N 1
ATOM 3410 C CA . ASN A 1 412 ? -6.692 -3.593 1.376 1.00 97.19 412 ASN A CA 1
ATOM 3411 C C . ASN A 1 412 ? -7.243 -4.322 0.157 1.00 97.19 412 ASN A C 1
ATOM 3413 O O . ASN A 1 412 ? -8.456 -4.452 0.064 1.00 97.19 412 ASN A O 1
ATOM 3417 N N . LEU A 1 413 ? -6.384 -4.917 -0.670 1.00 97.19 413 LEU A N 1
ATOM 3418 C CA . LEU A 1 413 ? -6.811 -5.801 -1.747 1.00 97.19 413 LEU A CA 1
ATOM 3419 C C . LEU A 1 413 ? -7.553 -7.024 -1.205 1.00 97.19 413 LEU A C 1
ATOM 3421 O O . LEU A 1 413 ? -8.637 -7.317 -1.677 1.00 97.19 413 LEU A O 1
ATOM 3425 N N . LEU A 1 414 ? -7.043 -7.693 -0.166 1.00 95.44 414 LEU A N 1
ATOM 3426 C CA . LEU A 1 414 ? -7.765 -8.828 0.430 1.00 95.44 414 LEU A CA 1
ATOM 3427 C C . LEU A 1 414 ? -9.133 -8.428 0.984 1.00 95.44 414 LEU A C 1
ATOM 3429 O O . LEU A 1 414 ? -10.090 -9.170 0.822 1.00 95.44 414 LEU A O 1
ATOM 3433 N N . GLN A 1 415 ? -9.238 -7.258 1.618 1.00 93.62 415 GLN A N 1
ATOM 3434 C CA . GLN A 1 415 ? -10.532 -6.740 2.073 1.00 93.62 415 GLN A CA 1
ATOM 3435 C C . GLN A 1 415 ? -11.472 -6.496 0.893 1.00 93.62 415 GLN A C 1
ATOM 3437 O O . GLN A 1 415 ? -12.617 -6.926 0.948 1.00 93.62 415 GLN A O 1
ATOM 3442 N N . GLU A 1 416 ? -10.976 -5.845 -0.159 1.00 92.31 416 GLU A N 1
ATOM 3443 C CA . GLU A 1 416 ? -11.722 -5.550 -1.383 1.00 92.31 416 GLU A CA 1
ATOM 3444 C C . GLU A 1 416 ? -12.215 -6.819 -2.094 1.00 92.31 416 GLU A C 1
ATOM 3446 O O . GLU A 1 416 ? -13.341 -6.860 -2.586 1.00 92.31 416 GLU A O 1
ATOM 3451 N N . LEU A 1 417 ? -11.386 -7.863 -2.130 1.00 91.88 417 LEU A N 1
ATOM 3452 C CA . LEU A 1 417 ? -11.721 -9.148 -2.741 1.00 91.88 417 LEU A CA 1
ATOM 3453 C C . LEU A 1 417 ? -12.623 -10.006 -1.852 1.00 91.88 417 LEU A C 1
ATOM 3455 O O . LEU A 1 417 ? -13.415 -10.766 -2.381 1.00 91.88 417 LEU A O 1
ATOM 3459 N N . SER A 1 418 ? -12.549 -9.871 -0.525 1.00 88.69 418 SER A N 1
ATOM 3460 C CA . SER A 1 418 ? -13.384 -10.629 0.425 1.00 88.69 418 SER A CA 1
ATOM 3461 C C . SER A 1 418 ? -14.790 -10.055 0.640 1.00 88.69 418 SER A C 1
ATOM 3463 O O . SER A 1 418 ? -15.542 -10.547 1.487 1.00 88.69 418 SER A O 1
ATOM 3465 N N . LYS A 1 419 ? -15.138 -8.964 -0.056 1.00 83.75 419 LYS A N 1
ATOM 3466 C CA . LYS A 1 419 ? -16.491 -8.400 -0.016 1.00 83.75 419 LYS A CA 1
ATOM 3467 C C . LYS A 1 419 ? -17.509 -9.461 -0.448 1.00 83.75 419 LYS A C 1
ATOM 3469 O O . LYS A 1 419 ? -17.192 -10.357 -1.223 1.00 83.75 419 LYS A O 1
ATOM 3474 N N . ASN A 1 420 ? -18.721 -9.365 0.097 1.00 76.31 420 ASN A N 1
ATOM 3475 C CA . ASN A 1 420 ? -19.835 -10.289 -0.162 1.00 76.31 420 ASN A CA 1
ATOM 3476 C C . ASN A 1 420 ? -19.534 -11.766 0.156 1.00 76.31 420 ASN A C 1
ATOM 3478 O O . ASN A 1 420 ? -20.189 -12.656 -0.369 1.00 76.31 420 ASN A O 1
ATOM 3482 N N . GLY A 1 421 ? -18.558 -12.031 1.034 1.00 76.06 421 GLY A N 1
ATOM 3483 C CA . GLY A 1 421 ? -18.237 -13.390 1.479 1.00 76.06 421 GLY A CA 1
ATOM 3484 C C . GLY A 1 421 ? -17.355 -14.196 0.522 1.00 76.06 421 GLY A C 1
ATOM 3485 O O . GLY A 1 421 ? -17.136 -15.374 0.784 1.00 76.06 421 GLY A O 1
ATOM 3486 N N . ASN A 1 422 ? -16.818 -13.577 -0.535 1.00 85.25 422 ASN A N 1
ATOM 3487 C CA . ASN A 1 422 ? -15.955 -14.242 -1.515 1.00 85.25 422 ASN A CA 1
ATOM 3488 C C . ASN A 1 422 ? -14.686 -14.840 -0.871 1.00 85.25 422 ASN A C 1
ATOM 3490 O O . ASN A 1 422 ? -13.988 -14.183 -0.081 1.00 85.25 422 ASN A O 1
ATOM 3494 N N . LEU A 1 423 ? -14.372 -16.087 -1.227 1.00 86.50 423 LEU A N 1
ATOM 3495 C CA . LEU A 1 423 ? -13.201 -16.816 -0.752 1.00 86.50 423 LEU A CA 1
ATOM 3496 C C . LEU A 1 423 ? -12.019 -16.541 -1.680 1.00 86.50 423 LEU A C 1
ATOM 3498 O O . LEU A 1 423 ? -11.763 -17.244 -2.654 1.00 86.50 423 LEU A O 1
ATOM 3502 N N . THR A 1 424 ? -11.213 -15.550 -1.305 1.00 90.75 424 THR A N 1
ATOM 3503 C CA . THR A 1 424 ? -10.104 -15.050 -2.138 1.00 90.75 424 THR A CA 1
ATOM 3504 C C . THR A 1 424 ? -9.060 -16.100 -2.528 1.00 90.75 424 THR A C 1
ATOM 3506 O O . THR A 1 424 ? -8.279 -15.870 -3.446 1.00 90.75 424 THR A O 1
ATOM 3509 N N . LEU A 1 425 ? -9.009 -17.247 -1.838 1.00 93.00 425 LEU A N 1
ATOM 3510 C CA . LEU A 1 425 ? -8.083 -18.341 -2.147 1.00 93.00 425 LEU A CA 1
ATOM 3511 C C . LEU A 1 425 ? -8.365 -18.985 -3.514 1.00 93.00 425 LEU A C 1
ATOM 3513 O O . LEU A 1 425 ? -7.443 -19.532 -4.121 1.00 93.00 425 LEU A O 1
ATOM 3517 N N . ASN A 1 426 ? -9.610 -18.889 -3.986 1.00 92.25 426 ASN A N 1
ATOM 3518 C CA . ASN A 1 426 ? -10.053 -19.394 -5.283 1.00 92.25 426 ASN A CA 1
ATOM 3519 C C . ASN A 1 426 ? -9.776 -18.397 -6.421 1.00 92.25 426 ASN A C 1
ATOM 3521 O O . ASN A 1 426 ? -9.795 -18.770 -7.594 1.00 92.25 426 ASN A O 1
ATOM 3525 N N . ASP A 1 427 ? -9.487 -17.137 -6.092 1.00 95.56 427 ASP A N 1
ATOM 3526 C CA . ASP A 1 427 ? -9.188 -16.107 -7.080 1.00 95.56 427 ASP A CA 1
ATOM 3527 C C . ASP A 1 427 ? -7.780 -16.277 -7.657 1.00 95.56 427 ASP A C 1
ATOM 3529 O O . ASP A 1 427 ? -6.857 -16.760 -6.997 1.00 95.56 427 ASP A O 1
ATOM 3533 N N . THR A 1 428 ? -7.593 -15.824 -8.895 1.00 97.19 428 THR A N 1
ATOM 3534 C CA . THR A 1 428 ? -6.285 -15.773 -9.557 1.00 97.19 428 THR A CA 1
ATOM 3535 C C . THR A 1 428 ? -5.887 -14.333 -9.844 1.00 97.19 428 THR A C 1
ATOM 3537 O O . THR A 1 428 ? -6.613 -13.598 -10.513 1.00 97.19 428 THR A O 1
ATOM 3540 N N . LEU A 1 429 ? -4.708 -13.937 -9.366 1.00 98.25 429 LEU A N 1
ATOM 3541 C CA . LEU A 1 429 ? -4.141 -12.609 -9.551 1.00 98.25 429 LEU A CA 1
ATOM 3542 C C . LEU A 1 429 ? -3.178 -12.565 -10.737 1.00 98.25 429 LEU A C 1
ATOM 3544 O O . LEU A 1 429 ? -2.151 -13.247 -10.748 1.00 98.25 429 LEU A O 1
ATOM 3548 N N . PHE A 1 430 ? -3.468 -11.667 -11.670 1.00 98.31 430 PHE A N 1
ATOM 3549 C CA . PHE A 1 430 ? -2.546 -11.170 -12.682 1.00 98.31 430 PHE A CA 1
ATOM 3550 C C . PHE A 1 430 ? -2.167 -9.741 -12.316 1.00 98.31 430 PHE A C 1
ATOM 3552 O O . PHE A 1 430 ? -3.036 -8.917 -12.034 1.00 98.31 430 PHE A O 1
ATOM 3559 N N . ALA A 1 431 ? -0.874 -9.441 -12.288 1.00 98.38 431 ALA A N 1
ATOM 3560 C CA . ALA A 1 431 ? -0.392 -8.138 -11.863 1.00 98.38 431 ALA A CA 1
ATOM 3561 C C . ALA A 1 431 ? 0.509 -7.500 -12.912 1.00 98.38 431 ALA A C 1
ATOM 3563 O O . ALA A 1 431 ? 1.397 -8.141 -13.476 1.00 98.38 431 ALA A O 1
ATOM 3564 N N . VAL A 1 432 ? 0.312 -6.203 -13.107 1.00 98.31 432 VAL A N 1
ATOM 3565 C CA . VAL A 1 432 ? 1.155 -5.353 -13.935 1.00 98.31 432 VAL A CA 1
ATOM 3566 C C . VAL A 1 432 ? 1.635 -4.198 -13.075 1.00 98.31 432 VAL A C 1
ATOM 3568 O O . VAL A 1 432 ? 0.829 -3.490 -12.477 1.00 98.31 432 VAL A O 1
ATOM 3571 N N . SER A 1 433 ? 2.948 -4.002 -12.984 1.00 98.50 433 SER A N 1
ATOM 3572 C CA . SER A 1 433 ? 3.518 -2.871 -12.247 1.00 98.50 433 SER A CA 1
ATOM 3573 C C . SER A 1 433 ? 4.439 -2.053 -13.126 1.00 98.50 433 SER A C 1
ATOM 3575 O O . SER A 1 433 ? 5.173 -2.636 -13.920 1.00 98.50 433 SER A O 1
ATOM 3577 N N . HIS A 1 434 ? 4.491 -0.745 -12.901 1.00 98.12 434 HIS A N 1
ATOM 3578 C CA . HIS A 1 434 ? 5.423 0.138 -13.588 1.00 98.12 434 HIS A CA 1
ATOM 3579 C C . HIS A 1 434 ? 6.330 0.885 -12.602 1.00 98.12 434 HIS A C 1
ATOM 3581 O O . HIS A 1 434 ? 5.858 1.344 -11.557 1.00 98.12 434 HIS A O 1
ATOM 3587 N N . SER A 1 435 ? 7.614 1.059 -12.933 1.00 96.69 435 SER A N 1
ATOM 3588 C CA . SER A 1 435 ? 8.519 1.951 -12.195 1.00 96.69 435 SER A CA 1
ATOM 3589 C C . SER A 1 435 ? 8.597 1.605 -10.699 1.00 96.69 435 SER A C 1
ATOM 3591 O O . SER A 1 435 ? 8.795 0.448 -10.318 1.00 96.69 435 SER A O 1
ATOM 3593 N N . MET A 1 436 ? 8.412 2.596 -9.823 1.00 96.44 436 MET A N 1
ATOM 3594 C CA . MET A 1 436 ? 8.343 2.441 -8.367 1.00 96.44 436 MET A CA 1
ATOM 3595 C C . MET A 1 436 ? 7.255 1.470 -7.888 1.00 96.44 436 MET A C 1
ATOM 3597 O O . MET A 1 436 ? 7.353 0.936 -6.777 1.00 96.44 436 MET A O 1
ATOM 3601 N N . GLY A 1 437 ? 6.243 1.221 -8.724 1.00 97.81 437 GLY A N 1
ATOM 3602 C CA . GLY A 1 437 ? 5.183 0.253 -8.476 1.00 97.81 437 GLY A CA 1
ATOM 3603 C C . GLY A 1 437 ? 5.714 -1.167 -8.296 1.00 97.81 437 GLY A C 1
ATOM 3604 O O . GLY A 1 437 ? 5.070 -1.964 -7.622 1.00 97.81 437 GLY A O 1
ATOM 3605 N N . HIS A 1 438 ? 6.916 -1.478 -8.797 1.00 98.00 438 HIS A N 1
ATOM 3606 C CA . HIS A 1 438 ? 7.569 -2.764 -8.556 1.00 98.00 438 HIS A CA 1
ATOM 3607 C C . HIS A 1 438 ? 7.785 -3.031 -7.059 1.00 98.00 438 HIS A C 1
ATOM 3609 O O . HIS A 1 438 ? 7.209 -3.970 -6.513 1.00 98.00 438 HIS A O 1
ATOM 3615 N N . ALA A 1 439 ? 8.562 -2.189 -6.365 1.00 98.19 439 ALA A N 1
ATOM 3616 C CA . ALA A 1 439 ? 8.862 -2.364 -4.939 1.00 98.19 439 ALA A CA 1
ATOM 3617 C C . ALA A 1 439 ? 7.585 -2.418 -4.082 1.00 98.19 439 ALA A C 1
ATOM 3619 O O . ALA A 1 439 ? 7.476 -3.207 -3.137 1.00 98.19 439 ALA A O 1
ATOM 3620 N N . TYR A 1 440 ? 6.605 -1.594 -4.456 1.00 98.56 440 TYR A N 1
ATOM 3621 C CA . TYR A 1 440 ? 5.277 -1.574 -3.866 1.00 98.56 440 TYR A CA 1
ATOM 3622 C C . TYR A 1 440 ? 4.548 -2.910 -4.044 1.00 98.56 440 TYR A C 1
ATOM 3624 O O . TYR A 1 440 ? 4.109 -3.530 -3.074 1.00 98.56 440 TYR A O 1
ATOM 3632 N N . PHE A 1 441 ? 4.493 -3.417 -5.271 1.00 98.62 441 PHE A N 1
ATOM 3633 C CA . PHE A 1 441 ? 3.853 -4.684 -5.575 1.00 98.62 441 PHE A CA 1
ATOM 3634 C C . PHE A 1 441 ? 4.555 -5.877 -4.911 1.00 98.62 441 PHE A C 1
ATOM 3636 O O . PHE A 1 441 ? 3.877 -6.759 -4.390 1.00 98.62 441 PHE A O 1
ATOM 3643 N N . VAL A 1 442 ? 5.891 -5.888 -4.813 1.00 98.38 442 VAL A N 1
ATOM 3644 C CA . VAL A 1 442 ? 6.613 -6.912 -4.030 1.00 98.38 442 VAL A CA 1
ATOM 3645 C C . VAL A 1 442 ? 6.126 -6.930 -2.571 1.00 98.38 442 VAL A C 1
ATOM 3647 O O . VAL A 1 442 ? 5.979 -7.996 -1.964 1.00 98.38 442 VAL A O 1
ATOM 3650 N N . GLY A 1 443 ? 5.820 -5.755 -2.013 1.00 98.31 443 GLY A N 1
ATOM 3651 C CA . GLY A 1 443 ? 5.142 -5.605 -0.726 1.00 98.31 443 GLY A CA 1
ATOM 3652 C C . GLY A 1 443 ? 3.757 -6.247 -0.702 1.00 98.31 443 GLY A C 1
ATOM 3653 O O . GLY A 1 443 ? 3.484 -7.075 0.173 1.00 98.31 443 GLY A O 1
ATOM 3654 N N . MET A 1 444 ? 2.908 -5.921 -1.680 1.00 98.75 444 MET A N 1
ATOM 3655 C CA . MET A 1 444 ? 1.563 -6.497 -1.816 1.00 98.75 444 MET A CA 1
ATOM 3656 C C . MET A 1 444 ? 1.617 -8.028 -1.902 1.00 98.75 444 MET A C 1
ATOM 3658 O O . MET A 1 444 ? 1.005 -8.709 -1.079 1.00 98.75 444 MET A O 1
ATOM 3662 N N . ALA A 1 445 ? 2.423 -8.572 -2.818 1.00 98.44 445 ALA A N 1
ATOM 3663 C CA . ALA A 1 445 ? 2.592 -10.006 -3.036 1.00 98.44 445 ALA A CA 1
ATOM 3664 C C . ALA A 1 445 ? 2.992 -10.750 -1.748 1.00 98.44 445 ALA A C 1
ATOM 3666 O O . ALA A 1 445 ? 2.493 -11.841 -1.477 1.00 98.44 445 ALA A O 1
ATOM 3667 N N . SER A 1 446 ? 3.814 -10.139 -0.885 1.00 98.00 446 SER A N 1
ATOM 3668 C CA . SER A 1 446 ? 4.193 -10.749 0.400 1.00 98.00 446 SER A CA 1
ATOM 3669 C C . SER A 1 446 ? 3.015 -10.978 1.358 1.00 98.00 446 SER A C 1
ATOM 3671 O O . SER A 1 446 ? 3.067 -11.885 2.185 1.00 98.00 446 SER A O 1
ATOM 3673 N N . ILE A 1 447 ? 1.959 -10.163 1.265 1.00 98.06 447 ILE A N 1
ATOM 3674 C CA . ILE A 1 447 ? 0.745 -10.292 2.083 1.00 98.06 447 ILE A CA 1
ATOM 3675 C C . ILE A 1 447 ? -0.267 -11.240 1.452 1.00 98.06 447 ILE A C 1
ATOM 3677 O O . ILE A 1 447 ? -0.993 -11.916 2.188 1.00 98.06 447 ILE A O 1
ATOM 3681 N N . LEU A 1 448 ? -0.314 -11.249 0.122 1.00 98.12 448 LEU A N 1
ATOM 3682 C CA . LEU A 1 448 ? -1.245 -12.026 -0.689 1.00 98.12 448 LEU A CA 1
ATOM 3683 C C . LEU A 1 448 ? -0.850 -13.502 -0.790 1.00 98.12 448 LEU A C 1
ATOM 3685 O O . LEU A 1 448 ? -1.721 -14.349 -0.958 1.00 98.12 448 LEU A O 1
ATOM 3689 N N . LYS A 1 449 ? 0.440 -13.821 -0.630 1.00 97.06 449 LYS A N 1
ATOM 3690 C CA . LYS A 1 449 ? 0.942 -15.196 -0.671 1.00 97.06 449 LYS A CA 1
ATOM 3691 C C . LYS A 1 449 ? 0.123 -16.125 0.238 1.00 97.06 449 LYS A C 1
ATOM 3693 O O . LYS A 1 449 ? -0.017 -15.858 1.433 1.00 97.06 449 LYS A O 1
ATOM 3698 N N . GLY A 1 450 ? -0.377 -17.219 -0.342 1.00 95.81 450 GLY A N 1
ATOM 3699 C CA . GLY A 1 450 ? -1.186 -18.229 0.350 1.00 95.81 450 GLY A CA 1
ATOM 3700 C C . GLY A 1 450 ? -2.635 -17.813 0.627 1.00 95.81 450 GLY A C 1
ATOM 3701 O O . GLY A 1 450 ? -3.306 -18.471 1.412 1.00 95.81 450 GLY A O 1
ATOM 3702 N N . LYS A 1 451 ? -3.106 -16.704 0.043 1.00 96.12 451 LYS A N 1
ATOM 3703 C CA . LYS A 1 451 ? -4.484 -16.194 0.200 1.00 96.12 451 LYS A CA 1
ATOM 3704 C C . LYS A 1 451 ? -5.188 -15.910 -1.125 1.00 96.12 451 LYS A C 1
ATOM 3706 O O . LYS A 1 451 ? -6.353 -15.533 -1.102 1.00 96.12 451 LYS A O 1
ATOM 3711 N N . ILE A 1 452 ? -4.458 -16.025 -2.228 1.00 96.56 452 ILE A N 1
ATOM 3712 C CA . ILE A 1 452 ? -4.907 -15.889 -3.612 1.00 96.56 452 ILE A CA 1
ATOM 3713 C C . ILE A 1 452 ? -3.935 -16.681 -4.489 1.00 96.56 452 ILE A C 1
ATOM 3715 O O . ILE A 1 452 ? -2.749 -16.780 -4.143 1.00 96.56 452 ILE A O 1
ATOM 3719 N N . GLN A 1 453 ? -4.411 -17.237 -5.600 1.00 97.06 453 GLN A N 1
ATOM 3720 C CA . GLN A 1 453 ? -3.550 -17.893 -6.581 1.00 97.06 453 GLN A CA 1
ATOM 3721 C C . GLN A 1 453 ? -2.780 -16.837 -7.376 1.00 97.06 453 GLN A C 1
ATOM 3723 O O . GLN A 1 453 ? -3.339 -15.835 -7.823 1.00 97.06 453 GLN A O 1
ATOM 3728 N N . PHE A 1 454 ? -1.482 -17.039 -7.566 1.00 97.88 454 PHE A N 1
ATOM 3729 C CA . PHE A 1 454 ? -0.648 -16.146 -8.364 1.00 97.88 454 PHE A CA 1
ATOM 3730 C C . PHE A 1 454 ? -0.531 -16.675 -9.793 1.00 97.88 454 PHE A C 1
ATOM 3732 O O . PHE A 1 454 ? 0.123 -17.686 -10.037 1.00 97.88 454 PHE A O 1
ATOM 3739 N N . GLY A 1 455 ? -1.166 -15.972 -10.733 1.00 96.94 455 GLY A N 1
ATOM 3740 C CA . GLY A 1 455 ? -1.095 -16.271 -12.160 1.00 96.94 455 GLY A CA 1
ATOM 3741 C C . GLY A 1 455 ? 0.213 -15.753 -12.747 1.00 96.94 455 GLY A C 1
ATOM 3742 O O . GLY A 1 455 ? 1.222 -16.455 -12.762 1.00 96.94 455 GLY A O 1
ATOM 3743 N N . ALA A 1 456 ? 0.222 -14.497 -13.191 1.00 97.31 456 ALA A N 1
ATOM 3744 C CA . ALA A 1 456 ? 1.402 -13.893 -13.805 1.00 97.31 456 ALA A CA 1
ATOM 3745 C C . ALA A 1 456 ? 1.707 -12.486 -13.282 1.00 97.31 456 ALA A C 1
ATOM 3747 O O . ALA A 1 456 ? 0.802 -11.729 -12.920 1.00 97.31 456 ALA A O 1
ATOM 3748 N N . TYR A 1 457 ? 2.994 -12.138 -13.272 1.00 98.25 457 TYR A N 1
ATOM 3749 C CA . TYR A 1 457 ? 3.482 -10.815 -12.903 1.00 98.25 457 TYR A CA 1
ATOM 3750 C C . TYR A 1 457 ? 4.353 -10.203 -14.004 1.00 98.25 457 TYR A C 1
ATOM 3752 O O . TYR A 1 457 ? 5.382 -10.757 -14.391 1.00 98.25 457 TYR A O 1
ATOM 3760 N N . TYR A 1 458 ? 3.964 -9.015 -14.460 1.00 98.38 458 TYR A N 1
ATOM 3761 C CA . TYR A 1 458 ? 4.658 -8.262 -15.497 1.00 98.38 458 TYR A CA 1
ATOM 3762 C C . TYR A 1 458 ? 5.159 -6.929 -14.933 1.00 98.38 458 TYR A C 1
ATOM 3764 O O . TYR A 1 458 ? 4.377 -6.051 -14.558 1.00 98.38 458 TYR A O 1
ATOM 3772 N N . ALA A 1 459 ? 6.478 -6.779 -14.852 1.00 98.44 459 ALA A N 1
ATOM 3773 C CA . ALA A 1 459 ? 7.130 -5.581 -14.343 1.00 98.44 459 ALA A CA 1
ATOM 3774 C C . ALA A 1 459 ? 7.690 -4.743 -15.495 1.00 98.44 459 ALA A C 1
ATOM 3776 O O . ALA A 1 459 ? 8.607 -5.167 -16.190 1.00 98.44 459 ALA A O 1
ATOM 3777 N N . PHE A 1 460 ? 7.170 -3.537 -15.675 1.00 98.31 460 PHE A N 1
ATOM 3778 C CA . PHE A 1 460 ? 7.621 -2.585 -16.682 1.00 98.31 460 PHE A CA 1
ATOM 3779 C C . PHE A 1 460 ? 8.531 -1.548 -16.034 1.00 98.31 460 PHE A C 1
ATOM 3781 O O . PHE A 1 460 ? 8.169 -0.965 -15.009 1.00 98.31 460 PHE A O 1
ATOM 3788 N N . ALA A 1 461 ? 9.712 -1.344 -16.610 1.00 97.25 461 ALA A N 1
ATOM 3789 C CA . ALA A 1 461 ? 10.728 -0.420 -16.121 1.00 97.25 461 ALA A CA 1
ATOM 3790 C C . ALA A 1 461 ? 10.881 -0.410 -14.580 1.00 97.25 461 ALA A C 1
ATOM 3792 O O . ALA A 1 461 ? 10.874 0.669 -13.982 1.00 97.25 461 ALA A O 1
ATOM 3793 N N . PRO A 1 462 ? 10.952 -1.569 -13.885 1.00 97.69 462 PRO A N 1
ATOM 3794 C CA . PRO A 1 462 ? 10.950 -1.607 -12.426 1.00 97.69 462 PRO A CA 1
ATOM 3795 C C . PRO A 1 462 ? 12.067 -0.737 -11.846 1.00 97.69 462 PRO A C 1
ATOM 3797 O O . PRO A 1 462 ? 13.237 -0.884 -12.200 1.00 97.69 462 PRO A O 1
ATOM 3800 N N . GLU A 1 463 ? 11.705 0.159 -10.932 1.00 96.56 463 GLU A N 1
ATOM 3801 C CA . GLU A 1 463 ? 12.668 1.003 -10.232 1.00 96.56 463 GLU A CA 1
ATOM 3802 C C . GLU A 1 463 ? 13.240 0.242 -9.031 1.00 96.56 463 GLU A C 1
ATOM 3804 O O . GLU A 1 463 ? 12.520 -0.453 -8.306 1.00 96.56 463 GLU A O 1
ATOM 3809 N N . ASN A 1 464 ? 14.559 0.357 -8.849 1.00 94.88 464 ASN A N 1
ATOM 3810 C CA . ASN A 1 464 ? 15.325 -0.362 -7.834 1.00 94.88 464 ASN A CA 1
ATOM 3811 C C . ASN A 1 464 ? 15.031 -1.884 -7.793 1.00 94.88 464 ASN A C 1
ATOM 3813 O O . ASN A 1 464 ? 14.698 -2.448 -6.745 1.00 94.88 464 ASN A O 1
ATOM 3817 N N . PRO A 1 465 ? 15.184 -2.594 -8.926 1.00 93.38 465 PRO A N 1
ATOM 3818 C CA . PRO A 1 465 ? 14.814 -4.008 -9.051 1.00 93.38 465 PRO A CA 1
ATOM 3819 C C . PRO A 1 465 ? 15.767 -4.954 -8.287 1.00 93.38 465 PRO A C 1
ATOM 3821 O O . PRO A 1 465 ? 15.513 -6.154 -8.170 1.00 93.38 465 PRO A O 1
ATOM 3824 N N . LYS A 1 466 ? 16.874 -4.421 -7.748 1.00 94.19 466 LYS A N 1
ATOM 3825 C CA . LYS A 1 466 ? 17.824 -5.127 -6.875 1.00 94.19 466 LYS A CA 1
ATOM 3826 C C . LYS A 1 466 ? 17.494 -5.006 -5.385 1.00 94.19 466 LYS A C 1
ATOM 3828 O O . LYS A 1 466 ? 18.081 -5.737 -4.593 1.00 94.19 466 LYS A O 1
ATOM 3833 N N . GLY A 1 467 ? 16.552 -4.142 -4.996 1.00 92.69 467 GLY A N 1
ATOM 3834 C CA . GLY A 1 467 ? 16.267 -3.847 -3.589 1.00 92.69 467 GLY A CA 1
ATOM 3835 C C . GLY A 1 467 ? 15.772 -5.042 -2.765 1.00 92.69 467 GLY A C 1
ATOM 3836 O O . GLY A 1 467 ? 15.950 -5.057 -1.546 1.00 92.69 467 GLY A O 1
ATOM 3837 N N . LYS A 1 468 ? 15.175 -6.058 -3.406 1.00 95.69 468 LYS A N 1
ATOM 3838 C CA . LYS A 1 468 ? 14.802 -7.335 -2.778 1.00 95.69 468 LYS A CA 1
ATOM 3839 C C . LYS A 1 468 ? 14.626 -8.442 -3.818 1.00 95.69 468 LYS A C 1
ATOM 3841 O O . LYS A 1 468 ? 14.086 -8.200 -4.890 1.00 95.69 468 LYS A O 1
ATOM 3846 N N . THR A 1 469 ? 15.003 -9.673 -3.473 1.00 96.19 469 THR A N 1
ATOM 3847 C CA . THR A 1 469 ? 14.747 -10.855 -4.314 1.00 96.19 469 THR A CA 1
ATOM 3848 C C . THR A 1 469 ? 13.254 -11.166 -4.413 1.00 96.19 469 THR A C 1
ATOM 3850 O O . THR A 1 469 ? 12.580 -11.365 -3.397 1.00 96.19 469 THR A O 1
ATOM 3853 N N . PHE A 1 470 ? 12.747 -11.242 -5.643 1.00 95.88 470 PHE A N 1
ATOM 3854 C CA . PHE A 1 470 ? 11.386 -11.652 -5.958 1.00 95.88 470 PHE A CA 1
ATOM 3855 C C . PHE A 1 470 ? 11.287 -13.180 -6.049 1.00 95.88 470 PHE A C 1
ATOM 3857 O O . PHE A 1 470 ? 12.113 -13.836 -6.682 1.00 95.88 470 PHE A O 1
ATOM 3864 N N . LYS A 1 471 ? 10.268 -13.763 -5.409 1.00 94.81 471 LYS A N 1
ATOM 3865 C CA . LYS A 1 471 ? 10.051 -15.218 -5.386 1.00 94.81 471 LYS A CA 1
ATOM 3866 C C . LYS A 1 471 ? 9.265 -15.655 -6.622 1.00 94.81 471 LYS A C 1
ATOM 3868 O O . LYS A 1 471 ? 8.067 -15.893 -6.543 1.00 94.81 471 LYS A O 1
ATOM 3873 N N . THR A 1 472 ? 9.950 -15.768 -7.756 1.00 95.38 472 THR A N 1
ATOM 3874 C CA . THR A 1 472 ? 9.351 -16.156 -9.047 1.00 95.38 472 THR A CA 1
ATOM 3875 C C . THR A 1 472 ? 8.647 -17.510 -9.011 1.00 95.38 472 THR A C 1
ATOM 3877 O O . THR A 1 472 ? 7.617 -17.655 -9.646 1.00 95.38 472 THR A O 1
ATOM 3880 N N . LYS A 1 473 ? 9.134 -18.460 -8.204 1.00 94.88 473 LYS A N 1
ATOM 3881 C CA . LYS A 1 473 ? 8.528 -19.794 -8.038 1.00 94.88 473 LYS A CA 1
ATOM 3882 C C . LYS A 1 473 ? 7.096 -19.803 -7.497 1.00 94.88 473 LYS A C 1
ATOM 3884 O O . LYS A 1 473 ? 6.426 -20.819 -7.592 1.00 94.88 473 LYS A O 1
ATOM 3889 N N . ASP A 1 474 ? 6.666 -18.710 -6.865 1.00 95.44 474 ASP A N 1
ATOM 3890 C CA . ASP A 1 474 ? 5.301 -18.597 -6.351 1.00 95.44 474 ASP A CA 1
ATOM 3891 C C . ASP A 1 474 ? 4.306 -18.222 -7.474 1.00 95.44 474 ASP A C 1
ATOM 3893 O O . ASP A 1 474 ? 3.117 -18.142 -7.201 1.00 95.44 474 ASP A O 1
ATOM 3897 N N . TRP A 1 475 ? 4.778 -17.957 -8.700 1.00 96.94 475 TRP A N 1
ATOM 3898 C CA . TRP A 1 475 ? 4.007 -17.462 -9.846 1.00 96.94 475 TRP A CA 1
ATOM 3899 C C . TRP A 1 475 ? 4.135 -18.416 -11.036 1.00 96.94 475 TRP A C 1
ATOM 3901 O O . TRP A 1 475 ? 5.197 -19.006 -11.236 1.00 96.94 475 TRP A O 1
ATOM 3911 N N . GLN A 1 476 ? 3.100 -18.510 -11.874 1.00 95.50 476 GLN A N 1
ATOM 3912 C CA . GLN A 1 476 ? 3.172 -19.292 -13.117 1.00 95.50 476 GLN A CA 1
ATOM 3913 C C . GLN A 1 476 ? 4.091 -18.621 -14.147 1.00 95.50 476 GLN A C 1
ATOM 3915 O O . GLN A 1 476 ? 4.863 -19.294 -14.825 1.00 95.50 476 GLN A O 1
ATOM 3920 N N . ALA A 1 477 ? 4.051 -17.287 -14.239 1.00 95.25 477 ALA A N 1
ATOM 3921 C CA . ALA A 1 477 ? 4.920 -16.522 -15.130 1.00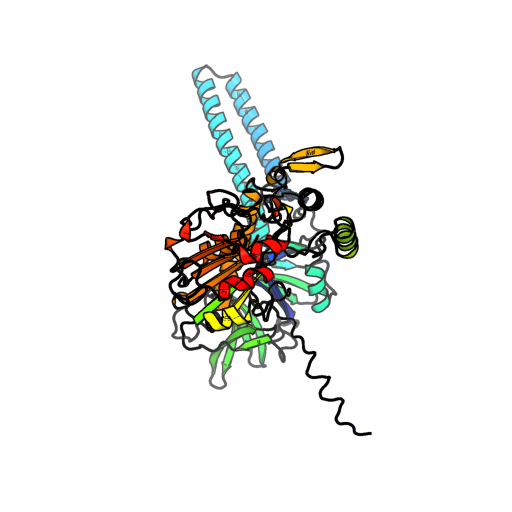 95.25 477 ALA A CA 1
ATOM 3922 C C . ALA A 1 477 ? 5.361 -15.190 -14.512 1.00 95.25 477 ALA A C 1
ATOM 3924 O O . ALA A 1 477 ? 4.578 -14.489 -13.869 1.00 95.25 477 ALA A O 1
ATOM 3925 N N . VAL A 1 478 ? 6.625 -14.817 -14.732 1.00 97.56 478 VAL A N 1
ATOM 3926 C CA . VAL A 1 478 ? 7.170 -13.517 -14.320 1.00 97.56 478 VAL A CA 1
ATOM 3927 C C . VAL A 1 478 ? 8.089 -12.980 -15.404 1.00 97.56 478 VAL A C 1
ATOM 3929 O O . VAL A 1 478 ? 9.044 -13.660 -15.782 1.00 97.56 478 VAL A O 1
ATOM 3932 N N . TYR A 1 479 ? 7.829 -11.754 -15.853 1.00 97.94 479 TYR A N 1
ATOM 3933 C CA . TYR A 1 479 ? 8.655 -11.067 -16.843 1.00 97.94 479 TYR A CA 1
ATOM 3934 C C . TYR A 1 479 ? 8.937 -9.623 -16.436 1.00 97.94 479 TYR A C 1
ATOM 3936 O O . TYR A 1 479 ? 8.100 -8.948 -15.834 1.00 97.94 479 TYR A O 1
ATOM 3944 N N . GLN A 1 480 ? 10.128 -9.157 -16.798 1.00 98.00 480 GLN A N 1
ATOM 3945 C CA . GLN A 1 480 ? 10.541 -7.763 -16.715 1.00 98.00 480 GLN A CA 1
ATOM 3946 C C . GLN A 1 480 ? 10.687 -7.200 -18.129 1.00 98.00 480 GLN A C 1
ATOM 3948 O O . GLN A 1 480 ? 11.408 -7.785 -18.932 1.00 98.00 480 GLN A O 1
ATOM 3953 N N . TYR A 1 481 ? 10.094 -6.041 -18.399 1.00 97.69 481 TYR A N 1
ATOM 3954 C CA . TYR A 1 481 ? 10.266 -5.290 -19.644 1.00 97.69 481 TYR A CA 1
ATOM 3955 C C . TYR A 1 481 ? 11.019 -3.994 -19.369 1.00 97.69 481 TYR A C 1
ATOM 3957 O O . TYR A 1 481 ? 10.699 -3.282 -18.416 1.00 97.69 481 TYR A O 1
ATOM 3965 N N . GLY A 1 482 ? 12.004 -3.668 -20.202 1.00 95.69 482 GLY A N 1
ATOM 3966 C CA . GLY A 1 482 ? 12.735 -2.405 -20.101 1.00 95.69 482 GLY A CA 1
ATOM 3967 C C . GLY A 1 482 ? 14.021 -2.387 -20.910 1.00 95.69 482 GLY A C 1
ATOM 3968 O O . GLY A 1 482 ? 14.300 -3.298 -21.687 1.00 95.69 482 GLY A O 1
ATOM 3969 N N . THR A 1 483 ? 14.840 -1.352 -20.734 1.00 94.75 483 THR A N 1
ATOM 3970 C CA . THR A 1 483 ? 16.188 -1.350 -21.315 1.00 94.75 483 THR A CA 1
ATOM 3971 C C . THR A 1 483 ? 17.076 -2.397 -20.631 1.00 94.75 483 THR A C 1
ATOM 3973 O O . THR A 1 483 ? 16.764 -2.930 -19.565 1.00 94.75 483 THR A O 1
ATOM 3976 N N . LYS A 1 484 ? 18.205 -2.728 -21.260 1.00 92.94 484 LYS A N 1
ATOM 3977 C CA . LYS A 1 484 ? 19.254 -3.564 -20.658 1.00 92.94 484 LYS A CA 1
ATOM 3978 C C . LYS A 1 484 ? 20.478 -2.701 -20.403 1.00 92.94 484 LYS A C 1
ATOM 3980 O O . LYS A 1 484 ? 21.077 -2.189 -21.352 1.00 92.94 484 LYS A O 1
ATOM 3985 N N . LEU A 1 485 ? 20.835 -2.552 -19.129 1.00 91.38 485 LEU A N 1
ATOM 3986 C CA . LEU A 1 485 ? 21.975 -1.743 -18.700 1.00 91.38 485 LEU A CA 1
ATOM 3987 C C . LEU A 1 485 ? 23.322 -2.477 -18.854 1.00 91.38 485 LEU A C 1
ATOM 3989 O O . LEU A 1 485 ? 24.340 -1.850 -19.133 1.00 91.38 485 LEU A O 1
ATOM 3993 N N . TYR A 1 486 ? 23.324 -3.809 -18.731 1.00 88.19 486 TYR A N 1
ATOM 3994 C CA . TYR A 1 486 ? 24.523 -4.656 -18.790 1.00 88.19 486 TYR A CA 1
ATOM 3995 C C . TYR A 1 486 ? 24.308 -5.892 -19.678 1.00 88.19 486 TYR A C 1
ATOM 3997 O O . TYR A 1 486 ? 23.170 -6.240 -19.998 1.00 88.19 486 TYR A O 1
ATOM 4005 N N . GLY A 1 487 ? 25.406 -6.565 -20.041 1.00 86.62 487 GLY A N 1
ATOM 4006 C CA . GLY A 1 487 ? 25.419 -7.789 -20.854 1.00 86.62 487 GLY A CA 1
ATOM 4007 C C . GLY A 1 487 ? 25.539 -7.546 -22.363 1.00 86.62 487 GLY A C 1
ATOM 4008 O O . GLY A 1 487 ? 25.569 -6.406 -22.827 1.00 86.62 487 GLY A O 1
ATOM 4009 N N . ASN A 1 488 ? 25.586 -8.636 -23.135 1.00 83.75 488 ASN A N 1
ATOM 4010 C CA . ASN A 1 488 ? 25.831 -8.607 -24.588 1.00 83.75 488 ASN A CA 1
ATOM 4011 C C . ASN A 1 488 ? 24.718 -7.899 -25.379 1.00 83.75 488 ASN A C 1
ATOM 4013 O O . ASN A 1 488 ? 24.953 -7.384 -26.465 1.00 83.75 488 ASN A O 1
ATOM 4017 N N . GLN A 1 489 ? 23.508 -7.833 -24.816 1.00 85.81 489 GLN A N 1
ATOM 4018 C CA . GLN A 1 489 ? 22.352 -7.138 -25.396 1.00 85.81 489 GLN A CA 1
ATOM 4019 C C . GLN A 1 489 ? 22.091 -5.767 -24.746 1.00 85.81 489 GLN A C 1
ATOM 4021 O O . GLN A 1 489 ? 20.957 -5.279 -24.751 1.00 85.81 489 GLN A O 1
ATOM 4026 N N . ARG A 1 490 ? 23.107 -5.150 -24.125 1.00 89.94 490 ARG A N 1
ATOM 4027 C CA . ARG A 1 490 ? 22.958 -3.814 -23.533 1.00 89.94 490 ARG A CA 1
ATOM 4028 C C . ARG A 1 490 ? 22.590 -2.778 -24.595 1.00 89.94 490 ARG A C 1
ATOM 4030 O O . ARG A 1 490 ? 23.058 -2.836 -25.729 1.00 89.94 490 ARG A O 1
ATOM 4037 N N . HIS A 1 491 ? 21.776 -1.805 -24.205 1.00 92.44 491 HIS A N 1
ATOM 4038 C CA . HIS A 1 491 ? 21.454 -0.674 -25.074 1.00 92.44 491 HIS A CA 1
ATOM 4039 C C . HIS A 1 491 ? 22.594 0.345 -25.058 1.00 92.44 491 HIS A C 1
ATOM 4041 O O . HIS A 1 491 ? 23.365 0.415 -24.097 1.00 92.44 491 HIS A O 1
ATOM 4047 N N . ALA A 1 492 ? 22.690 1.152 -26.115 1.00 92.69 492 ALA A N 1
ATOM 4048 C CA . ALA A 1 492 ? 23.593 2.296 -26.135 1.00 92.69 492 ALA A CA 1
ATOM 4049 C C . ALA A 1 492 ? 23.311 3.234 -24.945 1.00 92.69 492 ALA A C 1
ATOM 4051 O O . ALA A 1 492 ? 22.157 3.307 -24.514 1.00 92.69 492 ALA A O 1
ATOM 4052 N N . PRO A 1 493 ? 24.319 3.963 -24.426 1.00 93.62 493 PRO A N 1
ATOM 4053 C CA . PRO A 1 493 ? 24.147 4.824 -23.259 1.00 93.62 493 PRO A CA 1
ATOM 4054 C C . PRO A 1 493 ? 22.947 5.764 -23.410 1.00 93.62 493 PRO A C 1
ATOM 4056 O O . PRO A 1 493 ? 22.009 5.656 -22.643 1.00 93.62 493 PRO A O 1
ATOM 4059 N N . CYS A 1 494 ? 22.879 6.556 -24.478 1.00 92.62 494 CYS A N 1
ATOM 4060 C CA . CYS A 1 494 ? 21.791 7.501 -24.750 1.00 92.62 494 CYS A CA 1
ATOM 4061 C C . CYS A 1 494 ? 20.395 6.876 -24.978 1.00 92.62 494 CYS A C 1
ATOM 4063 O O . CYS A 1 494 ? 19.417 7.606 -25.108 1.00 92.62 494 CYS A O 1
ATOM 4065 N N . HIS A 1 495 ? 20.273 5.545 -25.021 1.00 93.94 495 HIS A N 1
ATOM 4066 C CA . HIS A 1 495 ? 18.994 4.826 -25.088 1.00 93.94 495 HIS A CA 1
ATOM 4067 C C . HIS A 1 495 ? 18.538 4.277 -23.728 1.00 93.94 495 HIS A C 1
ATOM 4069 O O . HIS A 1 495 ? 17.476 3.659 -23.637 1.00 93.94 495 HIS A O 1
ATOM 4075 N N . GLN A 1 496 ? 19.332 4.425 -22.668 1.00 95.00 496 GLN A N 1
ATOM 4076 C CA . GLN A 1 496 ? 18.993 3.859 -21.367 1.00 95.00 496 GLN A CA 1
ATOM 4077 C C . GLN A 1 496 ? 17.822 4.590 -20.707 1.00 95.00 496 GLN A C 1
ATOM 4079 O O . GLN A 1 496 ? 17.572 5.768 -20.955 1.00 95.00 496 GLN A O 1
ATOM 4084 N N . ASP A 1 497 ? 17.118 3.865 -19.839 1.00 95.19 497 ASP A N 1
ATOM 4085 C CA . ASP A 1 497 ? 16.170 4.450 -18.898 1.00 95.19 497 ASP A CA 1
ATOM 4086 C C . ASP A 1 497 ? 16.933 5.244 -17.831 1.00 95.19 497 ASP A C 1
ATOM 4088 O O . ASP A 1 497 ? 17.682 4.687 -17.024 1.00 95.19 497 ASP A O 1
ATOM 4092 N N . GLY A 1 498 ? 16.758 6.561 -17.860 1.00 93.25 498 GLY A N 1
ATOM 4093 C CA . GLY A 1 498 ? 17.350 7.487 -16.906 1.00 93.25 498 GLY A CA 1
ATOM 4094 C C . GLY A 1 498 ? 16.556 7.645 -15.618 1.00 93.25 498 GLY A C 1
ATOM 4095 O O . GLY A 1 498 ? 17.127 7.918 -14.560 1.00 93.25 498 GLY A O 1
ATOM 4096 N N . VAL A 1 499 ? 15.244 7.417 -15.685 1.00 93.69 499 VAL A N 1
ATOM 4097 C CA . VAL A 1 499 ? 14.343 7.500 -14.534 1.00 93.69 499 VAL A CA 1
ATOM 4098 C C . VAL A 1 499 ? 14.555 6.309 -13.609 1.00 93.69 499 VAL A C 1
ATOM 4100 O O . VAL A 1 499 ? 14.707 6.482 -12.399 1.00 93.69 499 VAL A O 1
ATOM 4103 N N . ALA A 1 500 ? 14.625 5.109 -14.177 1.00 95.00 500 ALA A N 1
ATOM 4104 C CA . ALA A 1 500 ? 14.883 3.865 -13.476 1.00 95.00 500 ALA A CA 1
ATOM 4105 C C . ALA A 1 500 ? 15.886 3.018 -14.274 1.00 95.00 500 ALA A C 1
ATOM 4107 O O . ALA A 1 500 ? 15.479 2.154 -15.045 1.00 95.00 500 ALA A O 1
ATOM 4108 N N . PRO A 1 501 ? 17.203 3.200 -14.093 1.00 94.12 501 PRO A N 1
ATOM 4109 C CA . PRO A 1 501 ? 18.193 2.391 -14.799 1.00 94.12 501 PRO A CA 1
ATOM 4110 C C . PRO A 1 501 ? 17.979 0.886 -14.585 1.00 94.12 501 PRO A C 1
ATOM 4112 O O . PRO A 1 501 ? 17.946 0.383 -13.456 1.00 94.12 501 PRO A O 1
ATOM 4115 N N . GLN A 1 502 ? 17.809 0.164 -15.692 1.00 93.38 502 GLN A N 1
ATOM 4116 C CA . GLN A 1 502 ? 17.230 -1.177 -15.692 1.00 93.38 502 GLN A CA 1
ATOM 4117 C C . GLN A 1 502 ? 18.260 -2.282 -15.440 1.00 93.38 502 GLN A C 1
ATOM 4119 O O . GLN A 1 502 ? 18.891 -2.839 -16.346 1.00 93.38 502 GLN A O 1
ATOM 4124 N N . TRP A 1 503 ? 18.374 -2.651 -14.169 1.00 93.50 503 TRP A N 1
ATOM 4125 C CA . TRP A 1 503 ? 18.966 -3.915 -13.743 1.00 93.50 503 TRP A CA 1
ATOM 4126 C C . TRP A 1 503 ? 17.969 -5.068 -13.885 1.00 93.50 503 TRP A C 1
ATOM 4128 O O . TRP A 1 503 ? 16.770 -4.885 -13.678 1.00 93.50 503 TRP A O 1
ATOM 4138 N N . ARG A 1 504 ? 18.461 -6.291 -14.125 1.00 95.19 504 ARG A N 1
ATOM 4139 C CA . ARG A 1 504 ? 17.629 -7.494 -13.980 1.00 95.19 504 ARG A CA 1
ATOM 4140 C C . ARG A 1 504 ? 17.138 -7.622 -12.538 1.00 95.19 504 ARG A C 1
ATOM 4142 O O . ARG A 1 504 ? 17.961 -7.630 -11.611 1.00 95.19 504 ARG A O 1
ATOM 4149 N N . MET A 1 505 ? 15.828 -7.776 -12.367 1.00 96.00 505 MET A N 1
ATOM 4150 C CA . MET A 1 505 ? 15.187 -8.059 -11.087 1.00 96.00 505 MET A CA 1
ATOM 4151 C C . MET A 1 505 ? 15.844 -9.247 -10.392 1.00 96.00 505 MET A C 1
ATOM 4153 O O . MET A 1 505 ? 16.084 -10.302 -10.988 1.00 96.00 505 MET A O 1
ATOM 4157 N N . SER A 1 506 ? 16.149 -9.073 -9.108 1.00 94.94 506 SER A N 1
ATOM 4158 C CA . SER A 1 506 ? 16.709 -10.147 -8.292 1.00 94.94 506 SER A CA 1
ATOM 4159 C C . SER A 1 506 ? 15.713 -11.310 -8.216 1.00 94.94 506 SER A C 1
ATOM 4161 O O . SER A 1 506 ? 14.584 -11.125 -7.770 1.00 94.94 506 SER A O 1
ATOM 4163 N N . GLY A 1 507 ? 16.128 -12.507 -8.642 1.00 94.44 507 GLY A N 1
ATOM 4164 C CA . GLY A 1 507 ? 15.282 -13.710 -8.695 1.00 94.44 507 GLY A CA 1
ATOM 4165 C C . GLY A 1 507 ? 14.747 -14.079 -10.087 1.00 94.44 507 GLY A C 1
ATOM 4166 O O . GLY A 1 507 ? 14.167 -15.154 -10.230 1.00 94.44 507 GLY A O 1
ATOM 4167 N N . LEU A 1 508 ? 14.958 -13.238 -11.109 1.00 95.44 508 LEU A N 1
ATOM 4168 C CA . LEU A 1 508 ? 14.617 -13.559 -12.502 1.00 95.44 508 LEU A CA 1
ATOM 4169 C C . LEU A 1 508 ? 15.788 -14.219 -13.239 1.00 95.44 508 LEU A C 1
ATOM 4171 O O . LEU A 1 508 ? 16.953 -13.837 -13.061 1.00 95.44 508 LEU A O 1
ATOM 4175 N N . LYS A 1 509 ? 15.450 -15.168 -14.117 1.00 93.62 509 LYS A N 1
ATOM 4176 C CA . LYS A 1 509 ? 16.352 -15.720 -15.136 1.00 93.62 509 LYS A CA 1
ATOM 4177 C C . LYS A 1 509 ? 16.583 -14.693 -16.249 1.00 93.62 509 LYS A C 1
ATOM 4179 O O . LYS A 1 509 ? 15.817 -13.746 -16.413 1.00 93.62 509 LYS A O 1
ATOM 4184 N N . GLU A 1 510 ? 17.646 -14.867 -17.029 1.00 90.69 510 GLU A N 1
ATOM 4185 C CA . GLU A 1 510 ? 18.008 -13.918 -18.092 1.00 90.69 510 GLU A CA 1
ATOM 4186 C C . GLU A 1 510 ? 16.946 -13.800 -19.190 1.00 90.69 510 GLU A C 1
ATOM 4188 O O . GLU A 1 510 ? 16.586 -12.689 -19.573 1.00 90.69 510 GLU A O 1
ATOM 4193 N N . ASN A 1 511 ? 16.377 -14.928 -19.619 1.00 92.19 511 ASN A N 1
ATOM 4194 C CA . ASN A 1 511 ? 15.306 -14.979 -20.617 1.00 92.19 511 ASN A CA 1
ATOM 4195 C C . ASN A 1 511 ? 13.972 -14.377 -20.135 1.00 92.19 511 ASN A C 1
ATOM 4197 O O . ASN A 1 511 ? 13.040 -14.255 -20.923 1.00 92.19 511 ASN A O 1
ATOM 4201 N N . GLN A 1 512 ? 13.866 -13.997 -18.859 1.00 95.38 512 GLN A N 1
ATOM 4202 C CA . GLN A 1 512 ? 12.698 -13.314 -18.302 1.00 95.38 512 GLN A CA 1
ATOM 4203 C C . GLN A 1 512 ? 12.845 -11.784 -18.317 1.00 95.38 512 GLN A C 1
ATOM 4205 O O . GLN A 1 512 ? 11.886 -11.085 -17.998 1.00 95.38 512 GLN A O 1
ATOM 4210 N N . GLN A 1 513 ? 14.020 -11.253 -18.686 1.00 95.75 513 GLN A N 1
ATOM 4211 C CA . GLN A 1 513 ? 14.227 -9.825 -18.922 1.00 95.75 513 GLN A CA 1
ATOM 4212 C C . GLN A 1 513 ? 14.153 -9.527 -20.423 1.00 95.75 513 GLN A C 1
ATOM 4214 O O . GLN A 1 513 ? 15.103 -9.754 -21.181 1.00 95.75 513 GLN A O 1
ATOM 4219 N N . ILE A 1 514 ? 13.019 -8.979 -20.833 1.00 96.00 514 ILE A N 1
ATOM 4220 C CA . ILE A 1 514 ? 12.682 -8.679 -22.216 1.00 96.00 514 ILE A CA 1
ATOM 4221 C C . ILE A 1 514 ? 13.054 -7.227 -22.511 1.00 96.00 514 ILE A C 1
ATOM 4223 O O . ILE A 1 514 ? 12.612 -6.293 -21.841 1.00 96.00 514 ILE A O 1
ATOM 4227 N N . SER A 1 515 ? 13.909 -7.043 -23.510 1.00 94.00 515 SER A N 1
ATOM 4228 C CA . SER A 1 515 ? 14.341 -5.726 -23.967 1.00 94.00 515 SER A CA 1
ATOM 4229 C C . SER A 1 515 ? 13.463 -5.169 -25.073 1.00 94.00 515 SER A C 1
ATOM 4231 O O . SER A 1 515 ? 12.867 -5.930 -25.829 1.00 94.00 515 SER A O 1
ATOM 4233 N N . PHE A 1 516 ? 13.490 -3.845 -25.233 1.00 93.00 516 PHE A N 1
ATOM 4234 C CA . PHE A 1 516 ? 12.955 -3.195 -26.424 1.00 93.00 516 PHE A CA 1
ATOM 4235 C C . PHE A 1 516 ? 13.526 -3.808 -27.718 1.00 93.00 516 PHE A C 1
ATOM 4237 O O . PHE A 1 516 ? 14.737 -4.046 -27.806 1.00 93.00 516 PHE A O 1
ATOM 4244 N N . PRO A 1 517 ? 12.689 -4.018 -28.749 1.00 90.56 517 PRO A N 1
ATOM 4245 C CA . PRO A 1 517 ? 13.157 -4.391 -30.077 1.00 90.56 517 PRO A CA 1
ATOM 4246 C C . PRO A 1 517 ? 14.087 -3.323 -30.660 1.00 90.56 517 PRO A C 1
ATOM 4248 O O . PRO A 1 517 ? 13.846 -2.123 -30.501 1.00 90.56 517 PRO A O 1
ATOM 4251 N N . LYS A 1 518 ? 15.113 -3.738 -31.418 1.00 85.69 518 LYS A N 1
ATOM 4252 C CA . LYS A 1 518 ? 16.054 -2.807 -32.075 1.00 85.69 518 LYS A CA 1
ATOM 4253 C C . LYS A 1 518 ? 15.340 -1.775 -32.960 1.00 85.69 518 LYS A C 1
ATOM 4255 O O . LYS A 1 518 ? 15.756 -0.619 -32.999 1.00 85.69 518 LYS A O 1
ATOM 4260 N N . SER A 1 519 ? 14.232 -2.157 -33.600 1.00 86.69 519 SER A N 1
ATOM 4261 C CA . SER A 1 519 ? 13.398 -1.272 -34.429 1.00 86.69 519 SER A CA 1
ATOM 4262 C C . SER A 1 519 ? 12.776 -0.099 -33.659 1.00 86.69 519 SER A C 1
ATOM 4264 O O . SER A 1 519 ? 12.467 0.931 -34.253 1.00 86.69 519 SER A O 1
ATOM 4266 N N . ARG A 1 520 ? 12.631 -0.209 -32.331 1.00 85.75 520 ARG A N 1
ATOM 4267 C CA . ARG A 1 520 ? 12.070 0.837 -31.459 1.00 85.75 520 ARG A CA 1
ATOM 4268 C C . ARG A 1 520 ? 13.139 1.730 -30.815 1.00 85.75 520 ARG A C 1
ATOM 4270 O O . ARG A 1 520 ? 12.790 2.680 -30.122 1.00 85.75 520 ARG A O 1
ATOM 4277 N N . SER A 1 521 ? 14.424 1.475 -31.074 1.00 80.06 521 SER A N 1
ATOM 4278 C CA . SER A 1 521 ? 15.559 2.168 -30.437 1.00 80.06 521 SER A CA 1
ATOM 4279 C C . SER A 1 521 ? 15.537 3.695 -30.583 1.00 80.06 521 SER A C 1
ATOM 4281 O O . SER A 1 521 ? 15.880 4.395 -29.638 1.00 80.06 521 SER A O 1
ATOM 4283 N N . LYS A 1 522 ? 15.032 4.221 -31.707 1.00 80.94 522 LYS A N 1
ATOM 4284 C CA . LYS A 1 522 ? 14.892 5.670 -31.959 1.00 80.94 522 LYS A CA 1
ATOM 4285 C C . LYS A 1 522 ? 13.929 6.390 -31.001 1.00 80.94 522 LYS A C 1
ATOM 4287 O O . LYS A 1 522 ? 13.944 7.612 -30.939 1.00 80.94 522 LYS A O 1
ATOM 4292 N N . ARG A 1 523 ? 13.068 5.653 -30.288 1.00 83.94 523 ARG A N 1
ATOM 4293 C CA . ARG A 1 523 ? 12.110 6.200 -29.308 1.00 83.94 523 ARG A CA 1
ATOM 4294 C C . ARG A 1 523 ? 12.621 6.123 -27.868 1.00 83.94 523 ARG A C 1
ATOM 4296 O O . ARG A 1 523 ? 11.893 6.499 -26.957 1.00 83.94 523 ARG A O 1
ATOM 4303 N N . LEU A 1 524 ? 13.825 5.601 -27.654 1.00 90.88 524 LEU A N 1
ATOM 4304 C CA . LEU A 1 524 ? 14.421 5.442 -26.330 1.00 90.88 524 LEU A CA 1
ATOM 4305 C C . LEU A 1 524 ? 15.100 6.736 -25.868 1.00 90.88 524 LEU A C 1
ATOM 4307 O O . LEU A 1 524 ? 15.236 7.672 -26.642 1.00 90.88 524 LEU A O 1
ATOM 4311 N N . GLY A 1 525 ? 15.489 6.809 -24.599 1.00 90.56 525 GLY A N 1
ATOM 4312 C CA . GLY A 1 525 ? 16.135 7.968 -23.979 1.00 90.56 525 GLY A CA 1
ATOM 4313 C C . GLY A 1 525 ? 15.751 8.115 -22.509 1.00 90.56 525 GLY A C 1
ATOM 4314 O O . GLY A 1 525 ? 14.926 7.349 -22.012 1.00 90.56 525 GLY A O 1
ATOM 4315 N N . TYR A 1 526 ? 16.304 9.128 -21.831 1.00 91.19 526 TYR A N 1
ATOM 4316 C CA . TYR A 1 526 ? 16.214 9.286 -20.371 1.00 91.19 526 TYR A CA 1
ATOM 4317 C C . TYR A 1 526 ? 14.796 9.076 -19.812 1.00 91.19 526 TYR A C 1
ATOM 4319 O O . TYR A 1 526 ? 14.592 8.205 -18.969 1.00 91.19 526 TYR A O 1
ATOM 4327 N N . PHE A 1 527 ? 13.814 9.832 -20.318 1.00 89.38 527 PHE A N 1
ATOM 4328 C CA . PHE A 1 527 ? 12.401 9.700 -19.943 1.00 89.38 527 PHE A CA 1
ATOM 4329 C C . PHE A 1 527 ? 11.637 8.728 -20.841 1.00 89.38 527 PHE A C 1
ATOM 4331 O O . PHE A 1 527 ? 10.794 7.969 -20.370 1.00 89.38 527 PHE A O 1
ATOM 4338 N N . SER A 1 528 ? 11.928 8.738 -22.142 1.00 89.56 528 SER A N 1
ATOM 4339 C CA . SER A 1 528 ? 11.168 7.985 -23.140 1.00 89.56 528 SER A CA 1
ATOM 4340 C C . SER A 1 528 ? 11.257 6.471 -22.945 1.00 89.56 528 SER A C 1
ATOM 4342 O O . SER A 1 528 ? 10.252 5.778 -23.075 1.00 89.56 528 SER A O 1
ATOM 4344 N N . SER A 1 529 ? 12.425 5.953 -22.550 1.00 92.94 529 SER A N 1
ATOM 4345 C CA . SER A 1 529 ? 12.606 4.533 -22.210 1.00 92.94 529 SER A CA 1
ATOM 4346 C C . SER A 1 529 ? 11.806 4.104 -20.975 1.00 92.94 529 SER A C 1
ATOM 4348 O O . SER A 1 529 ? 11.530 2.917 -20.795 1.00 92.94 529 SER A O 1
ATOM 4350 N N . HIS A 1 530 ? 11.421 5.067 -20.136 1.00 94.56 530 HIS A N 1
ATOM 4351 C CA . HIS A 1 530 ? 10.604 4.854 -18.949 1.00 94.56 530 HIS A CA 1
ATOM 4352 C C . HIS A 1 530 ? 9.105 5.029 -19.210 1.00 94.56 530 HIS A C 1
ATOM 4354 O O . HIS A 1 530 ? 8.284 4.694 -18.367 1.00 94.56 530 HIS A O 1
ATOM 4360 N N . TYR A 1 531 ? 8.702 5.614 -20.336 1.00 91.75 531 TYR A N 1
ATOM 4361 C CA . TYR A 1 531 ? 7.300 5.941 -20.552 1.00 91.75 531 TYR A CA 1
ATOM 4362 C C . TYR A 1 531 ? 6.495 4.689 -20.919 1.00 91.75 531 TYR A C 1
ATOM 4364 O O . TYR A 1 531 ? 6.726 4.066 -21.954 1.00 91.75 531 TYR A O 1
ATOM 4372 N N . ILE A 1 532 ? 5.502 4.342 -20.093 1.00 91.88 532 ILE A N 1
ATOM 4373 C CA . ILE A 1 532 ? 4.708 3.114 -20.259 1.00 91.88 532 ILE A CA 1
ATOM 4374 C C . ILE A 1 532 ? 4.001 3.028 -21.621 1.00 91.88 532 ILE A C 1
ATOM 4376 O O . ILE A 1 532 ? 3.857 1.944 -22.178 1.00 91.88 532 ILE A O 1
ATOM 4380 N N . GLY A 1 533 ? 3.623 4.168 -22.209 1.00 88.94 533 GLY A N 1
ATOM 4381 C CA . GLY A 1 533 ? 2.982 4.210 -23.524 1.00 88.94 533 GLY A CA 1
ATOM 4382 C C . GLY A 1 533 ? 3.883 3.776 -24.684 1.00 88.94 533 GLY A C 1
ATOM 4383 O O . GLY A 1 533 ? 3.378 3.567 -25.782 1.00 88.94 533 GLY A O 1
ATOM 4384 N N . TYR A 1 534 ? 5.195 3.627 -24.468 1.00 91.44 534 TYR A N 1
ATOM 4385 C CA . TYR A 1 534 ? 6.137 3.118 -25.475 1.00 91.44 534 TYR A CA 1
ATOM 4386 C C . TYR A 1 534 ? 6.370 1.608 -25.383 1.00 91.44 534 TYR A C 1
ATOM 4388 O O . TYR A 1 534 ? 7.144 1.061 -26.166 1.00 91.44 534 TYR A O 1
ATOM 4396 N N . TYR A 1 535 ? 5.685 0.924 -24.469 1.00 93.44 535 TYR A N 1
ATOM 4397 C CA . TYR A 1 535 ? 5.716 -0.530 -24.352 1.00 93.44 535 TYR A CA 1
ATOM 4398 C C . TYR A 1 535 ? 4.597 -1.213 -25.152 1.00 93.44 535 TYR A C 1
ATOM 4400 O O . TYR A 1 535 ? 4.295 -2.363 -24.886 1.00 93.44 535 TYR A O 1
ATOM 4408 N N . ASP A 1 536 ? 3.986 -0.549 -26.134 1.00 90.44 536 ASP A N 1
ATOM 4409 C CA . ASP A 1 536 ? 2.928 -1.114 -26.992 1.00 90.44 536 ASP A CA 1
ATOM 4410 C C . ASP A 1 536 ? 3.350 -2.413 -27.711 1.00 90.44 536 ASP A C 1
ATOM 4412 O O . ASP A 1 536 ? 2.573 -3.359 -27.810 1.00 90.44 536 ASP A O 1
ATOM 4416 N N . TRP A 1 537 ? 4.615 -2.503 -28.119 1.00 92.62 537 TRP A N 1
ATOM 4417 C CA . TRP A 1 537 ? 5.207 -3.668 -28.790 1.00 92.62 537 TRP A CA 1
ATOM 4418 C C . TRP A 1 537 ? 5.106 -4.987 -28.010 1.00 92.62 537 TRP A C 1
ATOM 4420 O O . TRP A 1 537 ? 5.240 -6.059 -28.594 1.00 92.62 537 TRP A O 1
ATOM 4430 N N . VAL A 1 538 ? 4.898 -4.947 -26.690 1.00 95.06 538 VAL A N 1
ATOM 4431 C CA . VAL A 1 538 ? 4.802 -6.172 -25.882 1.00 95.06 538 VAL A CA 1
ATOM 4432 C C . VAL A 1 538 ? 3.553 -6.993 -26.209 1.00 95.06 538 VAL A C 1
ATOM 4434 O O . VAL A 1 538 ? 3.522 -8.197 -25.960 1.00 95.06 538 VAL A O 1
ATOM 4437 N N . PHE A 1 539 ? 2.524 -6.360 -26.779 1.00 94.81 539 PHE A N 1
ATOM 4438 C CA . PHE A 1 539 ? 1.292 -7.035 -27.186 1.00 94.81 539 PHE A CA 1
ATOM 4439 C C . PHE A 1 539 ? 1.449 -7.861 -28.468 1.00 94.81 539 PHE A C 1
ATOM 4441 O O . PHE A 1 539 ? 0.638 -8.768 -28.693 1.00 94.81 539 PHE A O 1
ATOM 4448 N N . ASP A 1 540 ? 2.507 -7.582 -29.236 1.00 94.06 540 ASP A N 1
ATOM 4449 C CA . ASP A 1 540 ? 2.858 -8.260 -30.487 1.00 94.06 540 ASP A CA 1
ATOM 4450 C C . ASP A 1 540 ? 3.666 -9.545 -30.246 1.00 94.06 540 ASP A C 1
ATOM 4452 O O . ASP A 1 540 ? 3.872 -10.329 -31.170 1.00 94.06 540 ASP A O 1
ATOM 4456 N N . ILE A 1 541 ? 4.128 -9.786 -29.011 1.00 94.81 541 ILE A N 1
ATOM 4457 C CA . ILE A 1 541 ? 4.862 -11.007 -28.663 1.00 94.81 541 ILE A CA 1
ATOM 4458 C C . ILE A 1 541 ? 3.902 -12.206 -28.797 1.00 94.81 541 ILE A C 1
ATOM 4460 O O . ILE A 1 541 ? 2.859 -12.216 -28.136 1.00 94.81 541 ILE A O 1
ATOM 4464 N N . PRO A 1 542 ? 4.213 -13.225 -29.622 1.00 93.75 542 PRO A N 1
ATOM 4465 C CA . PRO A 1 542 ? 3.350 -14.389 -29.810 1.00 93.75 542 PRO A CA 1
ATOM 4466 C C . PRO A 1 542 ? 3.216 -15.265 -28.559 1.00 93.75 542 PRO A C 1
ATOM 4468 O O . PRO A 1 542 ? 4.132 -15.363 -27.736 1.00 93.75 542 PRO A O 1
ATOM 4471 N N . LYS A 1 543 ? 2.088 -15.979 -28.444 1.00 92.62 543 LYS A N 1
ATOM 4472 C CA . LYS A 1 543 ? 1.894 -16.989 -27.392 1.00 92.62 543 LYS A CA 1
ATOM 4473 C C . LYS A 1 543 ? 2.973 -18.073 -27.502 1.00 92.62 543 LYS A C 1
ATOM 4475 O O . LYS A 1 543 ? 3.295 -18.521 -28.596 1.00 92.62 543 LYS A O 1
ATOM 4480 N N . GLY A 1 544 ? 3.524 -18.486 -26.362 1.00 89.69 544 GLY A N 1
ATOM 4481 C CA . GLY A 1 544 ? 4.614 -19.466 -26.285 1.00 89.69 544 GLY A CA 1
ATOM 4482 C C . GLY A 1 544 ? 6.019 -18.855 -26.345 1.00 89.69 544 GLY A C 1
ATOM 4483 O O . GLY A 1 544 ? 6.983 -19.538 -26.010 1.00 89.69 544 GLY A O 1
ATOM 4484 N N . GLN A 1 545 ? 6.156 -17.570 -26.692 1.00 93.81 545 GLN A N 1
ATOM 4485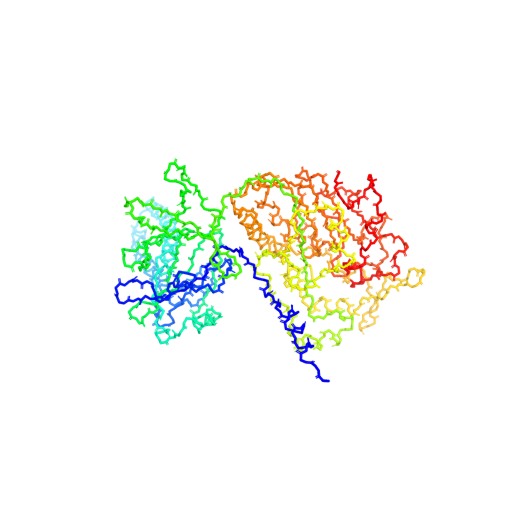 C CA . GLN A 1 545 ? 7.440 -16.872 -26.621 1.00 93.81 545 GLN A CA 1
ATOM 4486 C C . GLN A 1 545 ? 7.680 -16.234 -25.247 1.00 93.81 545 GLN A C 1
ATOM 4488 O O . GLN A 1 545 ? 6.753 -15.860 -24.522 1.00 93.81 545 GLN A O 1
ATOM 4493 N N . ALA A 1 546 ? 8.957 -16.087 -24.884 1.00 92.88 546 ALA A N 1
ATOM 4494 C CA . ALA A 1 546 ? 9.348 -15.391 -23.666 1.00 92.88 546 ALA A CA 1
ATOM 4495 C C . ALA A 1 546 ? 8.896 -13.924 -23.723 1.00 92.88 546 ALA A C 1
ATOM 4497 O O . ALA A 1 546 ? 9.191 -13.212 -24.679 1.00 92.88 546 ALA A O 1
ATOM 4498 N N . GLY A 1 547 ? 8.197 -13.473 -22.682 1.00 93.31 547 GLY A N 1
ATOM 4499 C CA . GLY A 1 547 ? 7.612 -12.136 -22.644 1.00 93.31 547 GLY A CA 1
ATOM 4500 C C . GLY A 1 547 ? 6.188 -12.056 -23.184 1.00 93.31 547 GLY A C 1
ATOM 4501 O O . GLY A 1 547 ? 5.675 -10.959 -23.352 1.00 93.31 547 GLY A O 1
ATOM 4502 N N . PHE A 1 548 ? 5.523 -13.177 -23.465 1.00 95.00 548 PHE A N 1
ATOM 4503 C CA . PHE A 1 548 ? 4.110 -13.142 -23.825 1.00 95.00 548 PHE A CA 1
ATOM 4504 C C . PHE A 1 548 ? 3.255 -12.552 -22.687 1.00 95.00 548 PHE A C 1
ATOM 4506 O O . PHE A 1 548 ? 3.265 -13.053 -21.555 1.00 95.00 548 PHE A O 1
ATOM 4513 N N . LEU A 1 549 ? 2.477 -11.506 -22.992 1.00 92.12 549 LEU A N 1
ATOM 4514 C CA . LEU A 1 549 ? 1.434 -11.000 -22.099 1.00 92.12 549 LEU A CA 1
ATOM 4515 C C . LEU A 1 549 ? 0.092 -11.640 -22.414 1.00 92.12 549 LEU A C 1
ATOM 4517 O O . LEU A 1 549 ? -0.585 -11.302 -23.386 1.00 92.12 549 LEU A O 1
ATOM 4521 N N . GLY A 1 550 ? -0.318 -12.526 -21.524 1.00 86.62 550 GLY A N 1
ATOM 4522 C CA . GLY A 1 550 ? -1.612 -13.168 -21.573 1.00 86.62 550 GLY A CA 1
ATOM 4523 C C . GLY A 1 550 ? -1.666 -14.315 -20.587 1.00 86.62 550 GLY A C 1
ATOM 4524 O O . GLY A 1 550 ? -0.765 -14.512 -19.772 1.00 86.62 550 GLY A O 1
ATOM 4525 N N . ARG A 1 551 ? -2.755 -15.069 -20.656 1.00 81.38 551 ARG A N 1
ATOM 4526 C CA . ARG A 1 551 ? -2.922 -16.263 -19.832 1.00 81.38 551 ARG A CA 1
ATOM 4527 C C . ARG A 1 551 ? -1.814 -17.279 -20.179 1.00 81.38 551 ARG A C 1
ATOM 4529 O O . ARG A 1 551 ? -1.649 -17.531 -21.380 1.00 81.38 551 ARG A O 1
ATOM 4536 N N . PRO A 1 552 ? -1.065 -17.784 -19.174 1.00 66.75 552 PRO A N 1
ATOM 4537 C CA . PRO A 1 552 ? -0.093 -18.858 -19.360 1.00 66.75 552 PRO A CA 1
ATOM 4538 C C . PRO A 1 552 ? -0.682 -20.053 -20.114 1.00 66.75 552 PRO A C 1
ATOM 4540 O O . PRO A 1 552 ? -1.891 -20.336 -19.923 1.00 66.75 552 PRO A O 1
#

Foldseek 3Di:
DDPPPPPVVVPPPPPLLFAFQFAQEWEKEFEADQVQFTPPCVFQHRIFTQHHFQWDKFFQPCVDQQSRQPDADPNARDGNVLVVVLVVLVVVVVVVVVVLVVVLVVDDDVVVVVSVVVNVVVVVVSVVVSVVSSVVVSCCVPVPDRQKHWPPVCLQPDPVRVSVCSPPPVGIDIGGDLHRWYWYWYQHPSTTMTHIAEQEWEWEQDPVRTIHTDHGDQWDAPDPPGDTDGDLGRKYWYWYQDPVRDIDIWIWGDDSRGTDTQAQDDADAWEEEEEQEEADQLDPDLDLVVSVVSCVVPNPGDDAFSLGKTQDDSRCQDDVPLGVVLLCVQAVTPGYMYTYLHDDLCLFLLVDPVLLSQLSNQADADDDPDDPQQWGADPVRDIDGNCVSASPDARLVSLVVLLQSLLSSLSRVSSVCCGSNHQQQSYEYDYEYAASSVSSPLSSCVNCQNRHQYEEYEYELYTRLVSDADPCVSYPYYAYEFAACDDPRHDRSQQAARSGGDDPRHNDDPLRYHYDDPVLSNQGGHVSRRRNSSCSCLPVQDPPHRSNSHGD

pLDDT: mean 87.12, std 12.85, range [26.55, 98.75]

Secondary structure (DSSP, 8-state):
--TTTTSSSSSS-----------SEEEEEEEB-TTSBBS-TTTGGG-EEEEEESEEEEE--TT-TTT---EEETTEEE-HHHHHHHHHHHHHHHHHHHHHHHHHHTS-HHHHHHHHHHHHHHHHHHHHHHHHHHHHHHHIIIIIGGGEEE-GGGTT--HHHHHHHTT-TTTEEEEE-SS-EEEEEEEETTEEEEEEE-SEEEEEE-TTS-EEEEEEESEE-SSTTSPPEE-SS-EEEEEEE-TTS-EEEEEEEEETTEEEE---PPP---EEEEEE-----S---S-HHHHHHHHHHH-SSPPPP---EESS-TT--S-IIIIIHHHHHHH--SEEEEE-----GGGSTT-SHHHHHHHHHHSPPPPSSS--TTEEE-TTS-EEEGGGGS--S--HHHHHHHHHHHHHHHHHHHHHHTGGG--GGG-EEEEEEETTHHHHHHHHHHHHBTTBEEEEEEEES-SSTTSS---GGGSSEEEEEE---SSTTPPPGGGS-SSS--PPPTT--GGGEEEPPGGGGGG-STTGGG-GGG-GGGGGSPTTSTT--S--

Radius of gyration: 29.3 Å; chains: 1; bounding box: 81×47×90 Å

Sequence (552 aa):
MSKVSLFLVFLLFSHSFLYADNGRVTHLAWTENPNGTIQNTESNLGLIFFEQRNQFVNYKDPNNPFFKIRYTWIGIEWTLIHFLALFLTILLQLLTFQRINRKMAESRFFKRWSYRILKLFLWVSVISGNAAIIWAVDYYNTQIHFRYHQLSDFKKVAPNNLRASLSDRTYFQAKETNKLRFQLYRKAKGKWYTQRALPVLHLAQNSKRQIVYQKDTRYYKLHPDSSRVKATTQLIALHQKNKSGTDTTLFFRFENKQLVPMEAQQDKAQRILLFVNGYRPVSNDQDPEKALQAINNKGLENPRSKNLIYTSDLFGYWPADKFIAPLIGKFSPQRTLFADGHHSVSTSNHQSLLKFISSAALYPKPCLGTHHCSTTKIANQQEVRTYSLLATVPNYVGFRKRYLSGQQAGRNLLQELSKNGNLTLNDTLFAVSHSMGHAYFVGMASILKGKIQFGAYYAFAPENPKGKTFKTKDWQAVYQYGTKLYGNQRHAPCHQDGVAPQWRMSGLKENQQISFPKSRSKRLGYFSSHYIGYYDWVFDIPKGQAGFLGRP